Protein AF-A0AAV1I3I1-F1 (afdb_monomer)

Mean predicted aligned error: 20.03 Å

pLDDT: mean 75.8, std 18.08, range [29.17, 97.44]

InterPro domains:
  IPR013087 Zinc finger C2H2-type [PS00028] (30-52)
  IPR013087 Zinc finger C2H2-type [PS50157] (28-57)
  IPR013087 Zinc finger C2H2-type [SM00355] (28-52)
  IPR013087 Zinc finger C2H2-type [SM00355] (98-123)
  IPR036236 Zinc finger C2H2 superfamily [SSF57667] (25-60)

Sequence (602 aa):
MNLSSKHKLQCHVGRKFPCRPLGTVPRLRCDLCEKTFDTAAGLQQHERCQKHQRQVARAGELAATGVVLEEEQAREAARVAAEQAAEHAARLEPVLAAGCGVCGILRYKSEALMQLHERSGRHNRAVVRAAQAAEAAEEAAVAAENAVNSSGAVNADDQASSSTDLIGDVDDSDEDGEEPNEADDRDRDREDLDDGERVLAENRRGQSADPVPRCKIPDHIQAVFEANKYEQPEIGAYIRAGLTDEQVTWYDALQVARYTVSEKYPVDLDEMWQCVGFPRKDVAVRTMKQHLTPEMHYVIIPQNCGGYKRIVQKTGPAPDQYALTLEAAQHLAMGAPGTNGRQVRDMYIRVVQRVQDYEILTRLYASFESARQAHHDAIVANVTDKRCAYLSQIMLVNGEKRRKGGYTDNTPKGRYTNGLREQFGTGPSRFLYDRVAVVCNPREVEQYLLNKSAFARHVHPVTLPNGNLTTETFSVEGMTVKQTHREFDRIVKEYGKTAQLISEDERREIRQHEIKMKEIDRDVEVAREANRSKEIDRDVEVAREANRSKEIDRDVEVAREATRLKEIDRDIDVARETNRSKELDIELLKLQNGDEHRPSTL

Nearest PDB structures (foldseek):
  7rto-assembly1_B  TM=1.590E-01  e=1.686E+00  Bluetongue virus (serotype 1 / isolate South Africa)

Radius of gyration: 45.62 Å; Cα contacts (8 Å, |Δi|>4): 426; chains: 1; bounding box: 134×137×131 Å

Foldseek 3Di:
DDDDDDDDDDDDDDDDDDDDPDPQQDWDADPQPGDTHSDPVVVVVVCVDPVNVVSVVVVVVVVVVPDDDDPVVVVVVVVVVVVVVVVVVVVCVVQPPAADPLQPGRHDPDPVVVVVVCVDPVVVVSVVVVVVVVVVVVVVVVVVVVVVVVVPPDDDDDDDDDDDDDDDDDDDDDDDDDDDDDDDDDPDDDDDDDPPVVVVVVVVVPPPPDPPPPPDQDPVLVVVCVVQVQHQDDLLVLLCVQADPLLNVVVVVLVCLVPVDPDQFSDKLVVQVVQLPDPDSVVLVVVLVVPHDEPNFKDWDPPPPDDDPPPDPDPDDDDIIMTGGSVSSVVSLCVGDDDSSVSSVVSVVSSVVSVVSSVVSVVVSVVSLVVQVVVQVVVLVVCAQFKKWFKKWQCDDPNFTKIDTAIDNHSHVPDPLVVVCVQQVPPPSGIGTPDMDRFPCNPQLNCCCCPPFPQVVQWDWDQTPVNPDTGTIGGCVPPDPVRVVVRSVVSCVVPRPPPPPVPVVNVVVVVVVVVVVVVVVVVVVVVVVVVVVVVVVVVVVVVVVVVVVVVVVVVVVVVVVVVVVVVVVVVVVVVVVVVVVVVVVVVVVCVVPVPPDDDDDD

Structure (mmCIF, N/CA/C/O backbone):
data_AF-A0AAV1I3I1-F1
#
_entry.id   AF-A0AAV1I3I1-F1
#
loop_
_atom_site.group_PDB
_atom_site.id
_atom_site.type_symbol
_atom_site.label_atom_id
_atom_site.label_alt_id
_atom_site.label_comp_id
_atom_site.label_asym_id
_atom_site.label_entity_id
_atom_site.label_seq_id
_atom_site.pdbx_PDB_ins_code
_atom_site.Cartn_x
_atom_site.Cartn_y
_atom_site.Cartn_z
_atom_site.occupancy
_atom_site.B_iso_or_equiv
_atom_site.auth_seq_id
_atom_site.auth_comp_id
_atom_site.auth_asym_id
_atom_site.auth_atom_id
_atom_site.pdbx_PDB_model_num
ATOM 1 N N . MET A 1 1 ? 9.279 -66.305 39.852 1.00 32.59 1 MET A N 1
ATOM 2 C CA . MET A 1 1 ? 8.893 -65.413 40.970 1.00 32.59 1 MET A CA 1
ATOM 3 C C . MET A 1 1 ? 8.224 -64.195 40.339 1.00 32.59 1 MET A C 1
ATOM 5 O O . MET A 1 1 ? 8.843 -63.604 39.471 1.00 32.59 1 MET A O 1
ATOM 9 N N . ASN A 1 2 ? 6.901 -63.999 40.455 1.00 30.89 2 ASN A N 1
ATOM 10 C CA . ASN A 1 2 ? 6.189 -63.406 41.611 1.00 30.89 2 ASN A CA 1
ATOM 11 C C . ASN A 1 2 ? 6.840 -62.085 42.051 1.00 30.89 2 ASN A C 1
ATOM 13 O O . ASN A 1 2 ? 8.035 -62.089 42.298 1.00 30.89 2 ASN A O 1
ATOM 17 N N . LEU A 1 3 ? 6.163 -60.959 42.269 1.00 33.16 3 LEU A N 1
ATOM 18 C CA . LEU A 1 3 ? 4.748 -60.589 42.374 1.00 33.16 3 LEU A CA 1
ATOM 19 C C . LEU A 1 3 ? 4.758 -59.052 42.580 1.00 33.16 3 LEU A C 1
ATOM 21 O O . LEU A 1 3 ? 5.674 -58.565 43.233 1.00 33.16 3 LEU A O 1
ATOM 25 N N . SER A 1 4 ? 3.652 -58.368 42.243 1.00 30.12 4 SER A N 1
ATOM 26 C CA . SER A 1 4 ? 2.997 -57.376 43.139 1.00 30.12 4 SER A CA 1
ATOM 27 C C . SER A 1 4 ? 3.568 -55.938 43.197 1.00 30.12 4 SER A C 1
ATOM 29 O O . SER A 1 4 ? 4.769 -55.750 43.204 1.00 30.12 4 SER A O 1
ATOM 31 N N . SER A 1 5 ? 2.797 -54.850 43.334 1.00 36.00 5 SER A N 1
ATOM 32 C CA . SER A 1 5 ? 1.362 -54.566 43.185 1.00 36.00 5 SER A CA 1
ATOM 33 C C . SER A 1 5 ? 1.096 -53.046 43.350 1.00 36.00 5 SER A C 1
ATOM 35 O O . SER A 1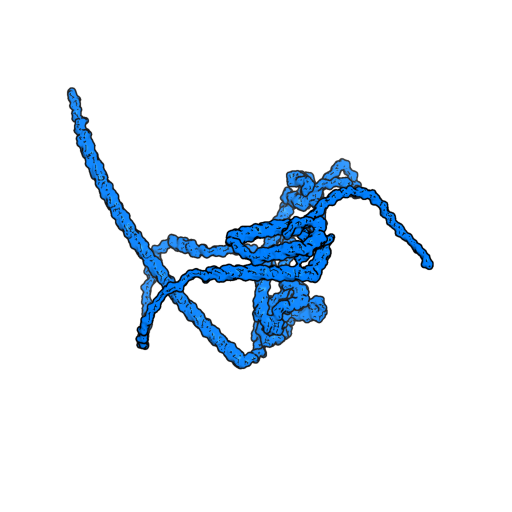 5 ? 1.952 -52.318 43.833 1.00 36.00 5 SER A O 1
ATOM 37 N N . LYS A 1 6 ? -0.139 -52.629 43.001 1.00 34.94 6 LYS A N 1
ATOM 38 C CA . LYS A 1 6 ? -0.970 -51.538 43.577 1.00 34.94 6 LYS A CA 1
ATOM 39 C C . LYS A 1 6 ? -0.507 -50.066 43.474 1.00 34.94 6 LYS A C 1
ATOM 41 O O . LYS A 1 6 ? 0.361 -49.628 44.208 1.00 34.94 6 LYS A O 1
ATOM 46 N N . HIS A 1 7 ? -1.328 -49.244 42.806 1.00 30.20 7 HIS A N 1
ATOM 47 C CA . HIS A 1 7 ? -2.338 -48.437 43.515 1.00 30.20 7 HIS A CA 1
ATOM 48 C C . HIS A 1 7 ? -3.502 -47.978 42.616 1.00 30.20 7 HIS A C 1
ATOM 50 O O . HIS A 1 7 ? -3.342 -47.674 41.440 1.00 30.20 7 HIS A O 1
ATOM 56 N N . LYS A 1 8 ? -4.697 -47.994 43.223 1.00 33.34 8 LYS A N 1
ATOM 57 C CA . LYS A 1 8 ? -6.010 -47.577 42.712 1.00 33.34 8 LYS A CA 1
ATOM 58 C C . LYS A 1 8 ? -6.136 -46.051 42.687 1.00 33.34 8 LYS A C 1
ATOM 60 O O . LYS A 1 8 ? -5.755 -45.416 43.662 1.00 33.34 8 LYS A O 1
ATOM 65 N N . LEU A 1 9 ? -6.870 -45.524 41.708 1.00 30.62 9 LEU A N 1
ATOM 66 C CA . LEU A 1 9 ? -7.705 -44.332 41.879 1.00 30.62 9 LEU 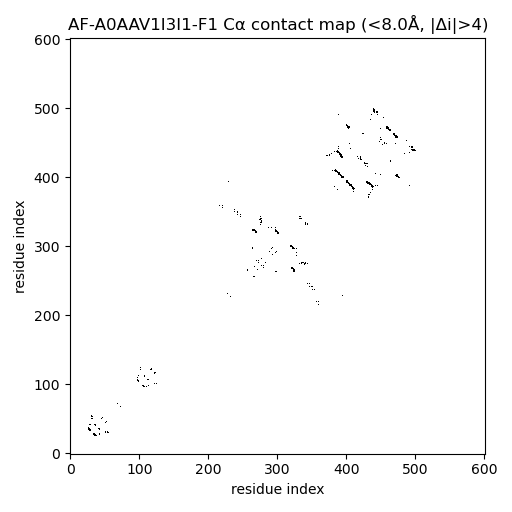A CA 1
ATOM 67 C C . LEU A 1 9 ? -9.119 -44.651 41.374 1.00 30.62 9 LEU A C 1
ATOM 69 O O . LEU A 1 9 ? -9.331 -44.955 40.203 1.00 30.62 9 LEU A O 1
ATOM 73 N N . GLN A 1 10 ? -10.067 -44.663 42.312 1.00 30.81 10 GLN A N 1
ATOM 74 C CA . GLN A 1 10 ? -11.505 -44.748 42.068 1.00 30.81 10 GLN A CA 1
ATOM 75 C C . GLN A 1 10 ? -12.008 -43.408 41.527 1.00 30.81 10 GLN A C 1
ATOM 77 O O . GLN A 1 10 ? -11.741 -42.370 42.124 1.00 30.81 10 GLN A O 1
ATOM 82 N N . CYS A 1 11 ? -12.813 -43.448 40.466 1.00 29.17 11 CYS A N 1
ATOM 83 C CA . CYS A 1 11 ? -13.671 -42.339 40.071 1.00 29.17 11 CYS A CA 1
ATOM 84 C C . CYS A 1 11 ? -15.120 -42.712 40.414 1.00 29.17 11 CYS A C 1
ATOM 86 O O . CYS A 1 11 ? -15.732 -43.557 39.763 1.00 29.17 11 CYS A O 1
ATOM 88 N N . HIS A 1 12 ? -15.647 -42.112 41.480 1.00 34.97 12 HIS A N 1
ATOM 89 C CA . HIS A 1 12 ? -17.080 -41.985 41.718 1.00 34.97 12 HIS A CA 1
ATOM 90 C C . HIS A 1 12 ? -17.479 -40.588 41.256 1.00 34.97 12 HIS A C 1
ATOM 92 O O . HIS A 1 12 ? -16.915 -39.637 41.771 1.00 34.97 12 HIS A O 1
ATOM 98 N N . VAL A 1 13 ? -18.442 -40.471 40.340 1.00 35.84 13 VAL A N 1
ATOM 99 C CA . VAL A 1 13 ? -19.663 -39.650 40.475 1.00 35.84 13 VAL A CA 1
ATOM 100 C C . VAL A 1 13 ? -20.552 -39.990 39.277 1.00 35.84 13 VAL A C 1
ATOM 102 O O . VAL A 1 13 ? -20.216 -39.722 38.127 1.00 35.84 13 VAL A O 1
ATOM 105 N N . GLY A 1 14 ? -21.710 -40.582 39.563 1.00 39.69 14 GLY A N 1
ATOM 106 C CA . GLY A 1 14 ? -22.796 -40.696 38.604 1.00 39.69 14 GLY A CA 1
ATOM 107 C C . GLY A 1 14 ? -23.535 -39.368 38.471 1.00 39.69 14 GLY A C 1
ATOM 108 O O . GLY A 1 14 ? -23.939 -38.783 39.473 1.00 39.69 14 GLY A O 1
ATOM 109 N N . ARG A 1 15 ? -23.770 -38.931 37.232 1.00 32.97 15 ARG A N 1
ATOM 110 C CA . ARG A 1 15 ? -24.892 -38.060 36.864 1.00 32.97 15 ARG A CA 1
ATOM 111 C C . ARG A 1 15 ? -25.409 -38.480 35.491 1.00 32.97 15 ARG A C 1
ATOM 113 O O . ARG A 1 15 ? -24.651 -38.581 34.533 1.00 32.97 15 ARG A O 1
ATOM 120 N N . LYS A 1 16 ? -26.711 -38.762 35.436 1.00 37.28 16 LYS A N 1
ATOM 121 C CA . LYS A 1 16 ? -27.470 -39.020 34.210 1.00 37.28 16 LYS A CA 1
ATOM 122 C C . LYS A 1 16 ? -27.552 -37.715 33.412 1.00 37.28 16 LYS A C 1
ATOM 124 O O . LYS A 1 16 ? -28.108 -36.742 33.913 1.00 37.28 16 LYS A O 1
ATOM 129 N N . PHE A 1 17 ? -27.022 -37.705 32.193 1.00 31.64 17 PHE A N 1
ATOM 130 C CA . PHE A 1 17 ? -27.343 -36.687 31.191 1.00 31.64 17 PHE A CA 1
ATOM 131 C C . PHE A 1 17 ? -28.612 -37.115 30.434 1.00 31.64 17 PHE A C 1
ATOM 133 O O . PHE A 1 17 ? -28.733 -38.297 30.102 1.00 31.64 17 PHE A O 1
ATOM 140 N N . PRO A 1 18 ? -29.559 -36.208 30.140 1.00 33.84 18 PRO A N 1
ATOM 141 C CA . PRO A 1 18 ? -30.652 -36.512 29.228 1.00 33.84 18 PRO A CA 1
ATOM 142 C C . PRO A 1 18 ? -30.114 -36.609 27.792 1.00 33.84 18 PRO A C 1
ATOM 144 O O . PRO A 1 18 ? -29.558 -35.649 27.257 1.00 33.84 18 PRO A O 1
ATOM 147 N N . CYS A 1 19 ? -30.277 -37.777 27.165 1.00 31.92 19 CYS A N 1
ATOM 148 C CA . CYS A 1 19 ? -30.052 -37.964 25.734 1.00 31.92 19 CYS A CA 1
ATOM 149 C C . CYS A 1 19 ? -31.010 -37.057 24.946 1.00 31.92 19 CYS A C 1
ATOM 151 O O . CYS A 1 19 ? -32.221 -37.273 24.953 1.00 31.92 19 CYS A O 1
ATOM 153 N N . ARG A 1 20 ? -30.467 -36.050 24.253 1.00 31.64 20 ARG A N 1
ATOM 154 C CA . ARG A 1 20 ? -31.177 -35.354 23.171 1.00 31.64 20 ARG A CA 1
ATOM 155 C C . ARG A 1 20 ? -31.407 -36.335 22.009 1.00 31.64 20 ARG A C 1
ATOM 157 O O . ARG A 1 20 ? -30.500 -37.116 21.716 1.00 31.64 20 ARG A O 1
ATOM 164 N N . PRO A 1 21 ? -32.562 -36.289 21.323 1.00 37.22 21 PRO A N 1
ATOM 165 C CA . PRO A 1 21 ? -32.764 -37.057 20.103 1.00 37.22 21 PRO A CA 1
ATOM 166 C C . PRO A 1 21 ? -31.775 -36.568 19.040 1.00 37.22 21 PRO A C 1
ATOM 168 O O . PRO A 1 21 ? -31.706 -35.376 18.737 1.00 37.22 21 PRO A O 1
ATOM 171 N N . LEU A 1 22 ? -30.965 -37.493 18.523 1.00 39.22 22 LEU A N 1
ATOM 172 C CA . LEU A 1 22 ? -30.091 -37.250 17.382 1.00 39.22 22 LEU A CA 1
ATOM 173 C C . LEU A 1 22 ? -30.969 -36.833 16.200 1.00 39.22 22 LEU A C 1
ATOM 175 O O . LEU A 1 22 ? -31.870 -37.572 15.804 1.00 39.22 22 LEU A O 1
ATOM 179 N N . GLY A 1 23 ? -30.720 -35.631 15.680 1.00 41.12 23 GLY A N 1
ATOM 180 C CA . GLY A 1 23 ? -31.351 -35.144 14.461 1.00 41.12 23 GLY A CA 1
ATOM 181 C C . GLY A 1 23 ? -31.154 -36.144 13.323 1.00 41.12 23 GLY A C 1
ATOM 182 O O . GLY A 1 23 ? -30.115 -36.798 13.225 1.00 41.12 23 GLY A O 1
ATOM 183 N N . THR A 1 24 ? -32.182 -36.279 12.491 1.00 48.19 24 THR A N 1
ATOM 184 C CA . THR A 1 24 ? -32.191 -37.127 11.299 1.00 48.19 24 THR A CA 1
ATOM 185 C C . THR A 1 24 ? -30.944 -36.868 10.461 1.00 48.19 24 THR A C 1
ATOM 187 O O . THR A 1 24 ? -30.718 -35.743 10.014 1.00 48.19 24 THR A O 1
ATOM 190 N N . VAL A 1 25 ? -30.125 -37.903 10.272 1.00 60.25 25 VAL A N 1
ATOM 191 C CA . VAL A 1 25 ? -28.935 -37.843 9.418 1.00 60.25 25 VAL A CA 1
ATOM 192 C C . VAL A 1 25 ? -29.391 -37.457 8.003 1.00 60.25 25 VAL A C 1
ATOM 194 O O . VAL A 1 25 ? -30.319 -38.089 7.492 1.00 60.25 25 VAL A O 1
ATOM 197 N N . PRO A 1 26 ? -28.811 -36.419 7.374 1.00 56.09 26 PRO A N 1
ATOM 198 C CA . PRO A 1 26 ? -29.196 -36.029 6.024 1.00 56.09 26 PRO A CA 1
ATOM 199 C C . PRO A 1 26 ? -28.934 -37.188 5.056 1.00 56.09 26 PRO A C 1
ATOM 201 O O . PRO A 1 26 ? -27.833 -37.741 5.016 1.00 56.09 26 PRO A O 1
ATOM 204 N N . ARG A 1 27 ? -29.966 -37.571 4.296 1.00 79.38 27 ARG A N 1
ATOM 205 C CA . ARG A 1 27 ? -29.868 -38.593 3.248 1.00 79.38 27 ARG A CA 1
ATOM 206 C C . ARG A 1 27 ? -29.059 -38.045 2.078 1.00 79.38 27 ARG A C 1
ATOM 208 O O . ARG A 1 27 ? -29.317 -36.941 1.610 1.00 79.38 27 ARG A O 1
ATOM 215 N N . LEU A 1 28 ? -28.105 -38.830 1.595 1.00 86.19 28 LEU A N 1
ATOM 216 C CA . LEU A 1 28 ? -27.280 -38.501 0.435 1.00 86.19 28 LEU A CA 1
ATOM 217 C C . LEU A 1 28 ? -28.050 -38.867 -0.838 1.00 86.19 28 LEU A C 1
ATOM 219 O O . LEU A 1 28 ? -28.624 -39.952 -0.895 1.00 86.19 28 LEU A O 1
ATOM 223 N N . ARG A 1 29 ? -28.086 -37.997 -1.850 1.00 93.12 29 ARG A N 1
ATOM 224 C CA . ARG A 1 29 ? -28.789 -38.241 -3.122 1.00 93.12 29 ARG A CA 1
ATOM 225 C C . ARG A 1 29 ? -27.775 -38.372 -4.257 1.00 93.12 29 ARG A C 1
ATOM 227 O O . ARG A 1 29 ? -26.763 -37.689 -4.253 1.00 93.12 29 ARG A O 1
ATOM 234 N N . CYS A 1 30 ? -28.035 -39.275 -5.194 1.00 92.06 30 CYS A N 1
ATOM 235 C CA . CYS A 1 30 ? -27.277 -39.391 -6.434 1.00 92.06 30 CYS A CA 1
ATOM 236 C C . CYS A 1 30 ? -27.866 -38.445 -7.489 1.00 92.06 30 CYS A C 1
ATOM 238 O O . CYS A 1 30 ? -29.026 -38.618 -7.857 1.00 92.06 30 CYS A O 1
ATOM 240 N N . ASP A 1 31 ? -27.083 -37.502 -8.011 1.00 89.31 31 ASP A N 1
ATOM 241 C CA . ASP A 1 31 ? -27.601 -36.443 -8.896 1.00 89.31 31 ASP A CA 1
ATOM 242 C C . ASP A 1 31 ? -28.040 -36.946 -10.281 1.00 89.31 31 ASP A C 1
ATOM 244 O O . ASP A 1 31 ? -28.923 -36.368 -10.902 1.00 89.31 31 ASP A O 1
ATOM 248 N N . LEU A 1 32 ? -27.492 -38.072 -10.750 1.00 88.56 32 LEU A N 1
ATOM 249 C CA . LEU A 1 32 ? -27.817 -38.619 -12.077 1.00 88.56 32 LEU A CA 1
ATOM 250 C C . LEU A 1 32 ? -29.081 -39.488 -12.111 1.00 88.56 32 LEU A C 1
ATOM 252 O O . LEU A 1 32 ? -29.677 -39.664 -13.170 1.00 88.56 32 LEU A O 1
ATOM 256 N N . CYS A 1 33 ? -29.472 -40.099 -10.988 1.00 91.50 33 CYS A N 1
ATOM 257 C CA . CYS A 1 33 ? -30.631 -41.005 -10.951 1.00 91.50 33 CYS A CA 1
ATOM 258 C C . CYS A 1 33 ? -31.582 -40.767 -9.775 1.00 91.50 33 CYS A C 1
ATOM 260 O O . CYS A 1 33 ? -32.508 -41.550 -9.559 1.00 91.50 33 CYS A O 1
ATOM 262 N N . GLU A 1 34 ? -31.315 -39.722 -8.995 1.00 91.12 34 GLU A N 1
ATOM 263 C CA . GLU A 1 34 ? -32.122 -39.208 -7.892 1.00 91.12 34 GLU A CA 1
ATOM 264 C C . GLU A 1 34 ? -32.338 -40.140 -6.690 1.00 91.12 34 GLU A C 1
ATOM 266 O O . GLU A 1 34 ? -33.069 -39.792 -5.758 1.00 91.12 34 GLU A O 1
ATOM 271 N N . LYS A 1 35 ? -31.686 -41.308 -6.659 1.00 92.38 35 LYS A N 1
ATOM 272 C CA . LYS A 1 35 ? -31.789 -42.259 -5.543 1.00 92.38 35 LYS A CA 1
ATOM 273 C C . LYS A 1 35 ? -31.151 -41.708 -4.273 1.00 92.38 35 LYS A C 1
ATOM 275 O O . LYS A 1 35 ? -30.091 -41.091 -4.329 1.00 92.38 35 LYS A O 1
ATOM 280 N N . THR A 1 36 ? -31.785 -41.978 -3.133 1.00 91.69 36 THR A N 1
ATOM 281 C CA . THR A 1 36 ? -31.308 -41.565 -1.808 1.00 91.69 36 THR A CA 1
ATOM 282 C C . THR A 1 36 ? -30.665 -42.725 -1.050 1.00 91.69 36 THR A C 1
ATOM 284 O O . THR A 1 36 ? -31.073 -43.879 -1.185 1.00 91.69 36 THR A O 1
ATOM 287 N N . PHE A 1 37 ? -29.645 -42.412 -0.256 1.00 94.25 37 PHE A N 1
ATOM 288 C CA . PHE A 1 37 ? -28.833 -43.350 0.508 1.00 94.25 37 PHE A CA 1
ATOM 289 C C . PHE A 1 37 ? -28.638 -42.820 1.926 1.00 94.25 37 PHE A C 1
ATOM 291 O O . PHE A 1 37 ? -28.313 -41.650 2.128 1.00 94.25 37 PHE A O 1
ATOM 298 N N . ASP A 1 38 ? -28.785 -43.696 2.916 1.00 89.50 38 ASP A N 1
ATOM 299 C CA . ASP A 1 38 ? -28.598 -43.326 4.323 1.00 89.50 38 ASP A CA 1
ATOM 300 C C . ASP A 1 38 ? -27.107 -43.273 4.727 1.00 89.50 38 ASP A C 1
ATOM 302 O O . ASP A 1 38 ? -26.768 -42.806 5.811 1.00 89.50 38 ASP A O 1
ATOM 306 N N . THR A 1 39 ? -26.190 -43.751 3.870 1.00 90.50 39 THR A N 1
ATOM 307 C CA . THR A 1 39 ? -24.741 -43.761 4.135 1.00 90.50 39 THR A CA 1
ATOM 308 C C . THR A 1 39 ? -23.913 -43.440 2.890 1.00 90.50 39 THR A C 1
ATOM 310 O O . THR A 1 39 ? -24.291 -43.784 1.768 1.00 90.50 39 THR A O 1
ATOM 313 N N . ALA A 1 40 ? -22.733 -42.842 3.092 1.00 87.44 40 ALA A N 1
ATOM 314 C CA . ALA A 1 40 ? -21.784 -42.539 2.013 1.00 87.44 40 ALA A CA 1
ATOM 315 C C . ALA A 1 40 ? -21.282 -43.803 1.294 1.00 87.44 40 ALA A C 1
ATOM 317 O O . ALA A 1 40 ? -21.099 -43.793 0.081 1.00 87.44 40 ALA A O 1
ATOM 318 N N . ALA A 1 41 ? -21.127 -44.915 2.021 1.00 88.69 41 ALA A N 1
ATOM 319 C CA . ALA A 1 41 ? -20.767 -46.201 1.428 1.00 88.69 41 ALA A CA 1
ATOM 320 C C . ALA A 1 41 ? -21.860 -46.721 0.476 1.00 88.69 41 ALA A C 1
ATOM 322 O O . ALA A 1 41 ? -21.540 -47.261 -0.581 1.00 88.69 41 ALA A O 1
ATOM 323 N N . GLY A 1 42 ? -23.139 -46.510 0.815 1.00 93.12 42 GLY A N 1
ATOM 324 C CA . GLY A 1 42 ? -24.270 -46.859 -0.046 1.00 93.12 42 GLY A CA 1
ATOM 325 C C . GLY A 1 42 ? -24.294 -46.058 -1.349 1.00 93.12 42 GLY A C 1
ATOM 326 O O . GLY A 1 42 ? -24.455 -46.648 -2.417 1.00 93.12 42 GLY A O 1
ATOM 327 N N . LEU A 1 43 ? -24.055 -44.742 -1.275 1.00 94.88 43 LEU A N 1
ATOM 328 C CA . LEU A 1 43 ? -23.932 -43.888 -2.463 1.00 94.88 43 LEU A CA 1
ATOM 329 C C . LEU A 1 43 ? -22.746 -44.325 -3.337 1.00 94.88 43 LEU A C 1
ATOM 331 O O . LEU A 1 43 ? -22.908 -44.552 -4.533 1.00 94.88 43 LEU A O 1
ATOM 335 N N . GLN A 1 44 ? -21.582 -44.564 -2.734 1.00 90.88 44 GLN A N 1
ATOM 336 C CA . GLN A 1 44 ? -20.386 -44.964 -3.475 1.00 90.88 44 GLN A CA 1
ATOM 337 C C . GLN A 1 44 ? -20.525 -46.351 -4.129 1.00 90.88 44 GLN A C 1
ATOM 339 O O . GLN A 1 44 ? -20.026 -46.588 -5.230 1.00 90.88 44 GLN A O 1
ATOM 344 N N . GLN A 1 45 ? -21.211 -47.293 -3.475 1.00 95.12 45 GLN A N 1
ATOM 345 C CA . GLN A 1 45 ? -21.521 -48.595 -4.069 1.00 95.12 45 GLN A CA 1
ATOM 346 C C . GLN A 1 45 ? -22.528 -48.463 -5.220 1.00 95.12 45 GLN A C 1
ATOM 348 O O . GLN A 1 45 ? -22.415 -49.172 -6.222 1.00 95.12 45 GLN A O 1
ATOM 353 N N . HIS A 1 46 ? -23.487 -47.545 -5.102 1.00 96.06 46 HIS A N 1
ATOM 354 C CA . HIS A 1 46 ? -24.437 -47.239 -6.162 1.00 96.06 46 HIS A CA 1
ATOM 355 C C . HIS A 1 46 ? -23.768 -46.617 -7.394 1.00 96.06 46 HIS A C 1
ATOM 357 O O . HIS A 1 46 ? -24.036 -47.075 -8.504 1.00 96.06 46 HIS A O 1
ATOM 363 N N . GLU A 1 47 ? -22.858 -45.660 -7.210 1.00 92.62 47 GLU A N 1
ATOM 364 C CA . GLU A 1 47 ? -22.096 -45.029 -8.299 1.00 92.62 47 GLU A CA 1
ATOM 365 C C . GLU A 1 47 ? -21.260 -46.048 -9.088 1.00 92.62 47 GLU A C 1
ATOM 367 O O . GLU A 1 47 ? -21.071 -45.929 -10.298 1.00 92.62 47 GLU A O 1
ATOM 372 N N . ARG A 1 48 ? -20.808 -47.118 -8.425 1.00 93.00 48 ARG A N 1
ATOM 373 C CA . ARG A 1 48 ? -20.077 -48.230 -9.057 1.00 93.00 48 ARG A CA 1
ATOM 374 C C . ARG A 1 48 ? -20.985 -49.279 -9.703 1.00 93.00 48 ARG A C 1
ATOM 376 O O . ARG A 1 48 ? -20.489 -50.192 -10.361 1.00 93.00 48 ARG A O 1
ATOM 383 N N . CYS A 1 49 ? -22.304 -49.198 -9.524 1.00 95.00 49 CYS A N 1
ATOM 384 C CA . CYS A 1 49 ? -23.232 -50.153 -10.118 1.00 95.00 49 CYS A CA 1
ATOM 385 C C . CYS A 1 49 ? -23.274 -49.992 -11.643 1.00 95.00 49 CYS A C 1
ATOM 387 O O . CYS A 1 49 ? -23.385 -48.886 -12.171 1.00 95.00 49 CYS A O 1
ATOM 389 N N . GLN A 1 50 ? -23.302 -51.115 -12.363 1.00 90.75 50 GLN A N 1
ATOM 390 C CA . GLN A 1 50 ? -23.331 -51.142 -13.827 1.00 90.75 50 GLN A CA 1
ATOM 391 C C . GLN A 1 50 ? -24.521 -50.365 -14.427 1.00 90.75 50 GLN A C 1
ATOM 393 O O . GLN A 1 50 ? -24.402 -49.789 -15.504 1.00 90.75 50 GLN A O 1
ATOM 398 N N . LYS A 1 51 ? -25.666 -50.306 -13.726 1.00 91.62 51 LYS A N 1
ATOM 399 C CA . LYS A 1 51 ? -26.827 -49.502 -14.152 1.00 91.62 51 LYS A CA 1
ATOM 400 C C . LYS A 1 51 ? -26.552 -47.998 -14.088 1.00 91.62 51 LYS A C 1
ATOM 402 O O . LYS A 1 51 ? -26.966 -47.286 -14.993 1.00 91.62 51 LYS A O 1
ATOM 407 N N . HIS A 1 52 ? -25.855 -47.540 -13.050 1.00 94.38 52 HIS A N 1
ATOM 408 C CA . HIS A 1 52 ? -25.499 -46.134 -12.883 1.00 94.38 52 HIS A CA 1
ATOM 409 C C . HIS A 1 52 ? -24.433 -45.720 -13.908 1.00 94.38 52 HIS A C 1
ATOM 411 O O . HIS A 1 52 ? -24.601 -44.730 -14.605 1.00 94.38 52 HIS A O 1
ATOM 417 N N . GLN A 1 53 ? -23.408 -46.551 -14.114 1.00 94.81 53 GLN A N 1
ATOM 418 C CA . GLN A 1 53 ? -22.369 -46.315 -15.127 1.00 94.81 53 GLN A CA 1
ATOM 419 C C . GLN A 1 53 ? -22.937 -46.198 -16.555 1.00 94.81 53 GLN A C 1
ATOM 421 O O . GLN A 1 53 ? -22.487 -45.368 -17.338 1.00 94.81 53 GLN A O 1
ATOM 426 N N . ARG A 1 54 ? -23.987 -46.963 -16.891 1.00 92.50 54 ARG A N 1
ATOM 427 C CA . ARG A 1 54 ? -24.707 -46.801 -18.171 1.00 92.50 54 ARG A CA 1
ATOM 428 C C . ARG A 1 54 ? -25.456 -45.470 -18.273 1.00 92.50 54 ARG A C 1
ATOM 430 O O . ARG A 1 54 ? -25.552 -44.922 -19.364 1.00 92.50 54 ARG A O 1
ATOM 437 N N . GLN A 1 55 ? -25.995 -44.957 -17.167 1.00 90.69 55 GLN A N 1
ATOM 438 C CA . GLN A 1 55 ? -26.648 -43.644 -17.143 1.00 90.69 55 GLN A CA 1
ATOM 439 C C . GLN A 1 55 ? -25.631 -42.508 -17.286 1.00 90.69 55 GLN A C 1
ATOM 441 O O . GLN A 1 55 ? -25.895 -41.577 -18.036 1.00 90.69 55 GLN A O 1
ATOM 446 N N . VAL A 1 56 ? -24.455 -42.629 -16.659 1.00 88.69 56 VAL A N 1
ATOM 447 C CA . VAL A 1 56 ? -23.325 -41.699 -16.845 1.00 88.69 56 VAL A CA 1
ATOM 448 C C . VAL A 1 56 ? -22.907 -41.649 -18.317 1.00 88.69 56 VAL A C 1
ATOM 450 O O . VAL A 1 56 ? -22.815 -40.568 -18.889 1.00 88.69 56 VAL A O 1
ATOM 453 N N . ALA A 1 57 ? -22.716 -42.812 -18.953 1.00 84.94 57 ALA A N 1
ATOM 454 C CA . ALA A 1 57 ? -22.342 -42.887 -20.366 1.00 84.94 57 ALA A CA 1
ATOM 455 C C . ALA A 1 57 ? -23.391 -42.226 -21.276 1.00 84.94 57 ALA A C 1
ATOM 457 O O . ALA A 1 57 ? -23.046 -41.412 -22.126 1.00 84.94 57 ALA A O 1
ATOM 458 N N . ARG A 1 58 ? -24.681 -42.493 -21.032 1.00 85.94 58 ARG A N 1
ATOM 459 C CA . ARG A 1 58 ? -25.781 -41.900 -21.804 1.00 85.94 58 ARG A CA 1
ATOM 460 C C . ARG A 1 58 ? -25.905 -40.385 -21.603 1.00 85.94 58 ARG A C 1
ATOM 462 O O . ARG A 1 58 ? -26.244 -39.675 -22.542 1.00 85.94 58 ARG A O 1
ATOM 469 N N . ALA A 1 59 ? -25.638 -39.888 -20.395 1.00 77.75 59 ALA A N 1
ATOM 470 C CA . ALA A 1 59 ? -25.603 -38.452 -20.119 1.00 77.75 59 ALA A CA 1
ATOM 471 C C . ALA A 1 59 ? -24.427 -37.767 -20.840 1.00 77.75 59 ALA A C 1
ATOM 473 O O . ALA A 1 59 ? -24.599 -36.679 -21.381 1.00 77.75 59 ALA A O 1
ATOM 474 N N . GLY A 1 60 ? -23.267 -38.431 -20.914 1.00 78.81 60 GLY A N 1
ATOM 475 C CA . GLY A 1 60 ? -22.117 -37.962 -21.693 1.00 78.81 60 GLY A CA 1
ATOM 476 C C . GLY A 1 60 ? -22.382 -37.927 -23.202 1.00 78.81 60 GLY A C 1
ATOM 477 O O . GLY A 1 60 ? -22.021 -36.958 -23.861 1.00 78.81 60 GLY A O 1
ATOM 478 N N . GLU A 1 61 ? -23.070 -38.936 -23.743 1.00 77.88 61 GLU A N 1
ATOM 479 C CA . GLU A 1 61 ? -23.482 -38.964 -25.155 1.00 77.88 61 GLU A CA 1
ATOM 480 C C . GLU A 1 61 ? -24.460 -37.827 -25.490 1.00 77.88 61 GLU A C 1
ATOM 482 O O . GLU A 1 61 ? -24.297 -37.166 -26.512 1.00 77.88 61 GLU A O 1
ATOM 487 N N . LEU A 1 62 ? -25.427 -37.542 -24.609 1.00 72.38 62 LEU A N 1
ATOM 488 C CA . LEU A 1 62 ? -26.378 -36.439 -24.795 1.00 72.38 62 LEU A CA 1
ATOM 489 C C . LEU A 1 62 ? -25.707 -35.060 -24.727 1.00 72.38 62 LEU A C 1
ATOM 491 O O . LEU A 1 62 ? -26.067 -34.173 -25.499 1.00 72.38 62 LEU A O 1
ATOM 495 N N . ALA A 1 63 ? -24.709 -34.891 -23.853 1.00 68.56 63 ALA A N 1
ATOM 496 C CA . ALA A 1 63 ? -23.910 -33.669 -23.786 1.00 68.56 63 ALA A CA 1
ATOM 497 C C . ALA A 1 63 ? -23.044 -33.466 -25.045 1.00 68.56 63 ALA A C 1
ATOM 499 O O . ALA A 1 63 ? -22.838 -32.333 -25.472 1.00 68.56 63 ALA A O 1
ATOM 500 N N . ALA A 1 64 ? -22.578 -34.552 -25.670 1.00 64.19 64 ALA A N 1
ATOM 501 C CA . ALA A 1 64 ? -21.778 -34.503 -26.894 1.00 64.19 64 ALA A CA 1
ATOM 502 C C . ALA A 1 64 ? -22.607 -34.213 -28.159 1.00 64.19 64 ALA A C 1
ATOM 504 O O . ALA A 1 64 ? -22.064 -33.715 -29.142 1.00 64.19 64 ALA A O 1
ATOM 505 N N . THR A 1 65 ? -23.913 -34.495 -28.154 1.00 55.56 65 THR A N 1
ATOM 506 C CA . THR A 1 65 ? -24.778 -34.301 -29.332 1.00 55.56 65 THR A CA 1
ATOM 507 C C . THR A 1 65 ? -25.272 -32.873 -29.564 1.00 55.56 65 THR A C 1
ATOM 509 O O . THR A 1 65 ? -26.090 -32.700 -30.459 1.00 55.56 65 THR A O 1
ATOM 512 N N . GLY A 1 66 ? -24.778 -31.877 -28.811 1.00 46.78 66 GLY A N 1
ATOM 513 C CA . GLY A 1 66 ? -24.854 -30.441 -29.131 1.00 46.78 66 GLY A CA 1
ATOM 514 C C . GLY A 1 66 ? -26.036 -30.034 -30.012 1.00 46.78 66 GLY A C 1
ATOM 515 O O . GLY A 1 66 ? -25.846 -29.658 -31.167 1.00 46.78 66 GLY A O 1
ATOM 516 N N . VAL A 1 67 ? -27.260 -30.173 -29.494 1.00 43.28 67 VAL A N 1
ATOM 517 C CA . VAL A 1 67 ? -28.446 -29.676 -30.193 1.00 43.28 67 VAL A CA 1
ATOM 518 C C . VAL A 1 67 ? -28.299 -28.163 -30.251 1.00 43.28 67 VAL A C 1
ATOM 520 O O . VAL A 1 67 ? -28.217 -27.514 -29.210 1.00 43.28 67 VAL A O 1
ATOM 523 N N . VAL A 1 68 ? -28.213 -27.631 -31.470 1.00 46.59 68 VAL A N 1
ATOM 524 C CA . VAL A 1 68 ? -28.208 -26.196 -31.757 1.00 46.59 68 VAL A CA 1
ATOM 525 C C . VAL A 1 68 ? -29.518 -25.629 -31.219 1.00 46.59 68 VAL A C 1
ATOM 527 O O . VAL A 1 68 ? -30.572 -25.772 -31.833 1.00 46.59 68 VAL A O 1
ATOM 530 N N . LEU A 1 69 ? -29.458 -25.069 -30.017 1.00 53.25 69 LEU A N 1
ATOM 531 C CA . LEU A 1 69 ? -30.518 -24.247 -29.463 1.00 53.25 69 LEU A CA 1
ATOM 532 C C . LEU A 1 69 ? -30.289 -22.834 -29.986 1.00 53.25 69 LEU A C 1
ATOM 534 O O . LEU A 1 69 ? -29.155 -22.351 -29.990 1.00 53.25 69 LEU A O 1
ATOM 538 N N . GLU A 1 70 ? -31.359 -22.204 -30.462 1.00 66.75 70 GLU A N 1
ATOM 539 C CA . GLU A 1 70 ? -31.323 -20.823 -30.932 1.00 66.75 70 GLU A CA 1
ATOM 540 C C . GLU A 1 70 ? -30.707 -19.913 -29.857 1.00 66.75 70 GLU A C 1
ATOM 542 O O . GLU A 1 70 ? -30.874 -20.138 -28.655 1.00 66.75 70 GLU A O 1
ATOM 547 N N . GLU A 1 71 ? -29.955 -18.905 -30.298 1.00 62.03 71 GLU A N 1
ATOM 548 C CA . GLU A 1 71 ? -29.054 -18.068 -29.491 1.00 62.03 71 GLU A CA 1
ATOM 549 C C . GLU A 1 71 ? -29.696 -17.517 -28.201 1.00 62.03 71 GLU A C 1
ATOM 551 O O . GLU A 1 71 ? -29.044 -17.396 -27.162 1.00 62.03 71 GLU A O 1
ATOM 556 N N . GLU A 1 72 ? -31.001 -17.251 -28.235 1.00 62.41 72 GLU A N 1
ATOM 557 C CA . GLU A 1 72 ? -31.777 -16.758 -27.098 1.00 62.41 72 GLU A CA 1
ATOM 558 C C . GLU A 1 72 ? -31.980 -17.824 -26.003 1.00 62.41 72 GLU A C 1
ATOM 560 O O . GLU A 1 72 ? -31.872 -17.530 -24.811 1.00 62.41 72 GLU A O 1
ATOM 565 N N . GLN A 1 73 ? -32.162 -19.091 -26.384 1.00 68.06 73 GLN A N 1
ATOM 566 C CA . GLN A 1 73 ? -32.268 -20.214 -25.449 1.00 68.06 73 GLN A CA 1
ATOM 567 C C . GLN A 1 73 ? -30.908 -20.580 -24.842 1.00 68.06 73 GLN A C 1
ATOM 569 O O . GLN A 1 73 ? -30.849 -20.970 -23.676 1.00 68.06 73 GLN A O 1
ATOM 574 N N . ALA A 1 74 ? -29.811 -20.406 -25.587 1.00 67.88 74 ALA A N 1
ATOM 575 C CA . ALA A 1 74 ? -28.455 -20.585 -25.065 1.00 67.88 74 ALA A CA 1
ATOM 576 C C . ALA A 1 74 ? -28.098 -19.510 -24.021 1.00 67.88 74 ALA A C 1
ATOM 578 O O . ALA A 1 74 ? -27.526 -19.829 -22.975 1.00 67.88 74 ALA A O 1
ATOM 579 N N . ARG A 1 75 ? -28.494 -18.250 -24.258 1.00 68.12 75 ARG A N 1
ATOM 580 C CA . ARG A 1 75 ? -28.320 -17.153 -23.290 1.00 68.12 75 ARG A CA 1
ATOM 581 C C . ARG A 1 75 ? -29.156 -17.363 -22.029 1.00 68.12 75 ARG A C 1
ATOM 583 O O . ARG A 1 75 ? -28.634 -17.188 -20.928 1.00 68.12 75 ARG A O 1
ATOM 590 N N . GLU A 1 76 ? -30.410 -17.791 -22.164 1.00 77.62 76 GLU A N 1
ATOM 591 C CA . GLU A 1 76 ? -31.260 -18.070 -21.001 1.00 77.62 76 GLU A CA 1
ATOM 592 C C . GLU A 1 76 ? -30.774 -19.300 -20.218 1.00 77.62 76 GLU A C 1
ATOM 594 O O . GLU A 1 76 ? -30.718 -19.266 -18.989 1.00 77.62 76 GLU A O 1
ATOM 599 N N . ALA A 1 77 ? -30.312 -20.353 -20.899 1.00 73.25 77 ALA A N 1
ATOM 600 C CA . ALA A 1 77 ? -29.695 -21.506 -20.244 1.00 73.25 77 ALA A CA 1
ATOM 601 C C . ALA A 1 77 ? -28.407 -21.126 -19.489 1.00 73.25 77 ALA A C 1
ATOM 603 O O . ALA A 1 77 ? -28.202 -21.585 -18.364 1.00 73.25 77 ALA A O 1
ATOM 604 N N . ALA A 1 78 ? -27.567 -20.252 -20.057 1.00 70.50 78 ALA A N 1
ATOM 605 C CA . ALA A 1 78 ? -26.372 -19.738 -19.387 1.00 70.50 78 ALA A CA 1
ATOM 606 C C . ALA A 1 78 ? -26.720 -18.875 -18.159 1.00 70.50 78 ALA A C 1
ATOM 608 O O . ALA A 1 78 ? -26.075 -19.004 -17.117 1.00 70.50 78 ALA A O 1
ATOM 609 N N . ARG A 1 79 ? -27.775 -18.049 -18.244 1.00 86.50 79 ARG A N 1
ATOM 610 C CA . ARG A 1 79 ? -28.280 -17.242 -17.121 1.00 86.50 79 ARG A CA 1
ATOM 611 C C . ARG A 1 79 ? -28.776 -18.123 -15.976 1.00 86.50 79 ARG A C 1
ATOM 613 O O . ARG A 1 79 ? -28.369 -17.922 -14.834 1.00 86.50 79 ARG A O 1
ATOM 620 N N . VAL A 1 80 ? -29.586 -19.137 -16.285 1.00 84.19 80 VAL A N 1
ATOM 621 C CA . VAL A 1 80 ? -30.106 -20.093 -15.295 1.00 84.19 80 VAL A CA 1
ATOM 622 C C . VAL A 1 80 ? -28.976 -20.922 -14.676 1.00 84.19 80 VAL A C 1
ATOM 624 O O . VAL A 1 80 ? -28.971 -21.136 -13.465 1.00 84.19 80 VAL A O 1
ATOM 627 N N . ALA A 1 81 ? -27.981 -21.343 -15.462 1.00 74.94 81 ALA A N 1
ATOM 628 C CA . ALA A 1 81 ? -26.813 -22.057 -14.945 1.00 74.94 81 ALA A CA 1
ATOM 629 C C . ALA A 1 81 ? -25.964 -21.182 -14.003 1.00 74.94 81 ALA A C 1
ATOM 631 O O . ALA A 1 81 ? -25.511 -21.664 -12.963 1.00 74.94 81 ALA A O 1
ATOM 632 N N . ALA A 1 82 ? -25.787 -19.895 -14.321 1.00 70.25 82 ALA A N 1
ATOM 633 C CA . ALA A 1 82 ? -25.087 -18.945 -13.458 1.00 70.25 82 ALA A CA 1
ATOM 634 C C . ALA A 1 82 ? -25.848 -18.686 -12.145 1.00 70.25 82 ALA A C 1
ATOM 636 O O . ALA A 1 82 ? -25.239 -18.654 -11.076 1.00 70.25 82 ALA A O 1
ATOM 637 N N . GLU A 1 83 ? -27.177 -18.568 -12.203 1.00 80.69 83 GLU A N 1
ATOM 638 C CA . GLU A 1 83 ? -28.034 -18.394 -11.025 1.00 80.69 83 GLU A CA 1
ATOM 639 C C . GLU A 1 83 ? -28.010 -19.636 -10.117 1.00 80.69 83 GLU A C 1
ATOM 641 O O . GLU A 1 83 ? -27.821 -19.520 -8.905 1.00 80.69 83 GLU A O 1
ATOM 646 N N . GLN A 1 84 ? -28.074 -20.839 -10.698 1.00 76.88 84 GLN A N 1
ATOM 647 C CA . GLN A 1 84 ? -27.942 -22.100 -9.958 1.00 76.88 84 GLN A CA 1
ATOM 648 C C . GLN A 1 84 ? -26.543 -22.283 -9.351 1.00 76.88 84 GLN A C 1
ATOM 650 O O . GLN A 1 84 ? -26.421 -22.769 -8.225 1.00 76.88 84 GLN A O 1
ATOM 655 N N . ALA A 1 85 ? -25.483 -21.873 -10.055 1.00 65.69 85 ALA A N 1
ATOM 656 C CA . ALA A 1 85 ? -24.121 -21.900 -9.530 1.00 65.69 85 ALA A CA 1
ATOM 657 C C . ALA A 1 85 ? -23.941 -20.920 -8.358 1.00 65.69 85 ALA A C 1
ATOM 659 O O . ALA A 1 85 ? -23.318 -21.279 -7.356 1.00 65.69 85 ALA A O 1
ATOM 660 N N . ALA A 1 86 ? -24.532 -19.723 -8.440 1.00 66.88 86 ALA A N 1
ATOM 661 C CA . ALA A 1 86 ? -24.531 -18.739 -7.358 1.00 66.88 86 ALA A CA 1
ATOM 662 C C . ALA A 1 86 ? -25.324 -19.230 -6.134 1.00 66.88 86 ALA A C 1
ATOM 664 O O . ALA A 1 86 ? -24.846 -19.119 -5.004 1.00 66.88 86 ALA A O 1
ATOM 665 N N . GLU A 1 87 ? -26.491 -19.847 -6.341 1.00 71.75 87 GLU A N 1
ATOM 666 C CA . GLU A 1 87 ? -27.287 -20.436 -5.259 1.00 71.75 87 GLU A CA 1
ATOM 667 C C . GLU A 1 87 ? -26.563 -21.627 -4.603 1.00 71.75 87 GLU A C 1
ATOM 669 O O . GLU A 1 87 ? -26.556 -21.768 -3.377 1.00 71.75 87 GLU A O 1
ATOM 674 N N . HIS A 1 88 ? -25.891 -22.466 -5.396 1.00 65.44 88 HIS A N 1
ATOM 675 C CA . HIS A 1 88 ? -25.075 -23.569 -4.892 1.00 65.44 88 HIS A CA 1
ATOM 676 C C . HIS A 1 88 ? -23.851 -23.069 -4.105 1.00 65.44 88 HIS A C 1
ATOM 678 O O . HIS A 1 88 ? -23.558 -23.598 -3.031 1.00 65.44 88 HIS A O 1
ATOM 684 N N . ALA A 1 89 ? -23.176 -22.015 -4.576 1.00 59.47 89 ALA A N 1
ATOM 685 C CA . ALA A 1 89 ? -22.071 -21.375 -3.863 1.00 59.47 89 ALA A CA 1
ATOM 686 C C . ALA A 1 89 ? -22.528 -20.766 -2.523 1.00 59.47 89 ALA A C 1
ATOM 688 O O . ALA A 1 89 ? -21.905 -21.020 -1.491 1.00 59.47 89 ALA A O 1
ATOM 689 N N . ALA A 1 90 ? -23.668 -20.066 -2.508 1.00 66.56 90 ALA A N 1
ATOM 690 C CA . ALA A 1 90 ? -24.257 -19.502 -1.291 1.00 66.56 90 ALA A CA 1
ATOM 691 C C . ALA A 1 90 ? -24.673 -20.582 -0.272 1.00 66.56 90 ALA A C 1
ATOM 693 O O . ALA A 1 90 ? -24.569 -20.382 0.938 1.00 66.56 90 ALA A O 1
ATOM 694 N N . ARG A 1 91 ? -25.098 -21.765 -0.739 1.00 63.91 91 ARG A N 1
ATOM 695 C CA . ARG A 1 91 ? -25.411 -22.916 0.129 1.00 63.91 91 ARG A CA 1
ATOM 696 C C . ARG A 1 91 ? -24.166 -23.626 0.676 1.00 63.91 91 ARG A C 1
ATOM 698 O O . ARG A 1 91 ? -24.261 -24.274 1.721 1.00 63.91 91 ARG A O 1
ATOM 705 N N . LEU A 1 92 ? -23.016 -23.519 0.006 1.00 52.91 92 LEU A N 1
ATOM 706 C CA . LEU A 1 92 ? -21.756 -24.145 0.425 1.00 52.91 92 LEU A CA 1
ATOM 707 C C . LEU A 1 92 ? -20.929 -23.297 1.405 1.00 52.91 92 LEU A C 1
ATOM 709 O O . LEU A 1 92 ? -20.157 -23.880 2.169 1.00 52.91 92 LEU A O 1
ATOM 713 N N . GLU A 1 93 ? -21.111 -21.973 1.456 1.00 48.72 93 GLU A N 1
ATOM 714 C CA . GLU A 1 93 ? -20.411 -21.089 2.409 1.00 48.72 93 GLU A CA 1
ATOM 715 C C . GLU A 1 93 ? -20.457 -21.566 3.879 1.00 48.72 93 GLU A C 1
ATOM 717 O O . GLU A 1 93 ? -19.395 -21.681 4.498 1.00 48.72 93 GLU A O 1
ATOM 722 N N . PRO A 1 94 ? -21.613 -21.950 4.460 1.00 49.81 94 PRO A N 1
ATOM 723 C CA . PRO A 1 94 ? -21.651 -22.437 5.842 1.00 49.81 94 PRO A CA 1
ATOM 724 C C . PRO A 1 94 ? -21.071 -23.856 6.023 1.00 49.81 94 PRO A C 1
ATOM 726 O O . PRO A 1 94 ? -20.840 -24.286 7.154 1.00 49.81 94 PRO A O 1
ATOM 729 N N . VAL A 1 95 ? -20.824 -24.603 4.937 1.00 49.00 95 VAL A N 1
ATOM 730 C CA . VAL A 1 95 ? -20.261 -25.970 4.960 1.00 49.00 95 VAL A CA 1
ATOM 731 C C . VAL A 1 95 ? -18.734 -25.962 4.792 1.00 49.00 95 VAL A C 1
ATOM 733 O O . VAL A 1 95 ? -18.056 -26.842 5.327 1.00 49.00 95 VAL A O 1
ATOM 736 N N . LEU A 1 96 ? -18.176 -24.952 4.116 1.00 50.12 96 LEU A N 1
ATOM 737 C CA . LEU A 1 96 ? -16.738 -24.818 3.852 1.00 50.12 96 LEU A CA 1
ATOM 738 C C . LEU A 1 96 ? -15.913 -24.353 5.063 1.00 50.12 96 LEU A C 1
ATOM 740 O O . LEU A 1 96 ? -14.699 -24.534 5.061 1.00 50.12 96 LEU A O 1
ATOM 744 N N . ALA A 1 97 ? -16.546 -23.879 6.140 1.00 54.28 97 ALA A N 1
ATOM 745 C CA . ALA A 1 97 ? -15.863 -23.425 7.359 1.00 54.28 97 ALA A CA 1
ATOM 746 C C . ALA A 1 97 ? -15.059 -24.518 8.112 1.00 54.28 97 ALA A C 1
ATOM 748 O O . ALA A 1 97 ? -14.399 -24.218 9.104 1.00 54.28 97 ALA A O 1
ATOM 749 N N . ALA A 1 98 ? -15.100 -25.787 7.678 1.00 57.78 98 ALA A N 1
ATOM 750 C CA . ALA A 1 98 ? -14.356 -26.887 8.306 1.00 57.78 98 ALA A CA 1
ATOM 751 C C . ALA A 1 98 ? -13.714 -27.890 7.320 1.00 57.78 98 ALA A C 1
ATOM 753 O O . ALA A 1 98 ? -13.280 -28.965 7.752 1.00 57.78 98 ALA A O 1
ATOM 754 N N . GLY A 1 99 ? -13.669 -27.588 6.016 1.00 77.56 99 GLY A N 1
ATOM 755 C CA . GLY A 1 99 ? -13.244 -28.520 4.964 1.00 77.56 99 GLY A CA 1
ATOM 756 C C . GLY A 1 99 ? -12.289 -27.907 3.936 1.00 77.56 99 GLY A C 1
ATOM 757 O O . GLY A 1 99 ? -12.145 -26.698 3.837 1.00 77.56 99 GLY A O 1
ATOM 758 N N . CYS A 1 100 ? -11.629 -28.755 3.145 1.00 86.00 100 CYS A N 1
ATOM 759 C CA . CYS A 1 100 ? -10.726 -28.333 2.078 1.00 86.00 100 CYS A CA 1
ATOM 760 C C . CYS A 1 100 ? -11.458 -28.376 0.730 1.00 86.00 100 CYS A C 1
ATOM 762 O O . CYS A 1 100 ? -11.673 -29.462 0.181 1.00 86.00 100 CYS A O 1
ATOM 764 N N . GLY A 1 101 ? -11.795 -27.202 0.184 1.00 81.69 101 GLY A N 1
ATOM 765 C CA . GLY A 1 101 ? -12.500 -27.067 -1.099 1.00 81.69 101 GLY A CA 1
ATOM 766 C C . GLY A 1 101 ? -11.738 -27.655 -2.292 1.00 81.69 101 GLY A C 1
ATOM 767 O O . GLY A 1 101 ? -12.342 -28.259 -3.169 1.00 81.69 101 GLY A O 1
ATOM 768 N N . VAL A 1 102 ? -10.403 -27.590 -2.279 1.00 85.75 102 VAL A N 1
ATOM 769 C CA . VAL A 1 102 ? -9.552 -28.105 -3.370 1.00 85.75 102 VAL A CA 1
ATOM 770 C C . VAL A 1 102 ? -9.531 -29.638 -3.422 1.00 85.75 102 VAL A C 1
ATOM 772 O O . VAL A 1 102 ? -9.421 -30.238 -4.488 1.00 85.75 102 VAL A O 1
ATOM 775 N N . CYS A 1 103 ? -9.619 -30.295 -2.264 1.00 84.94 103 CYS A N 1
ATOM 776 C CA . CYS A 1 103 ? -9.548 -31.756 -2.165 1.00 84.94 103 CYS A CA 1
ATOM 777 C C . CYS A 1 103 ? -10.914 -32.430 -1.983 1.00 84.94 103 CYS A C 1
ATOM 779 O O . CYS A 1 103 ? -10.961 -33.658 -1.895 1.00 84.94 103 CYS A O 1
ATOM 781 N N . GLY A 1 104 ? -12.002 -31.659 -1.868 1.00 84.75 104 GLY A N 1
ATOM 782 C CA . GLY A 1 104 ? -13.346 -32.175 -1.587 1.00 84.75 104 GLY A CA 1
ATOM 783 C C . GLY A 1 104 ? -13.486 -32.841 -0.211 1.00 84.75 104 GLY A C 1
ATOM 784 O O . GLY A 1 104 ? -14.384 -33.656 -0.002 1.00 84.75 104 GLY A O 1
ATOM 785 N N . ILE A 1 105 ? -12.588 -32.550 0.739 1.00 86.56 105 ILE A N 1
ATOM 786 C CA . ILE A 1 105 ? -12.644 -33.131 2.088 1.00 86.56 105 ILE A CA 1
ATOM 787 C C . ILE A 1 105 ? -13.522 -32.237 2.952 1.00 86.56 105 ILE A C 1
ATOM 789 O O . ILE A 1 105 ? -13.116 -31.151 3.350 1.00 86.56 105 ILE A O 1
ATOM 793 N N . LEU A 1 106 ? -14.728 -32.714 3.247 1.00 68.50 106 LEU A N 1
ATOM 794 C CA . LEU A 1 106 ? -15.793 -31.882 3.806 1.00 68.50 106 LEU A CA 1
ATOM 795 C C . LEU A 1 106 ? -15.614 -31.521 5.289 1.00 68.50 106 LEU A C 1
ATOM 797 O O . LEU A 1 106 ? -16.208 -30.540 5.723 1.00 68.50 106 LEU A O 1
ATOM 801 N N . ARG A 1 107 ? -14.834 -32.282 6.081 1.00 80.25 107 ARG A N 1
ATOM 802 C CA . ARG A 1 107 ? -14.585 -31.976 7.507 1.00 80.25 107 ARG A CA 1
ATOM 803 C C . ARG A 1 107 ? -13.239 -32.479 8.032 1.00 80.25 107 ARG A C 1
ATOM 805 O O . ARG A 1 107 ? -12.944 -33.671 7.934 1.00 80.25 107 ARG A O 1
ATOM 812 N N . TYR A 1 108 ? -12.502 -31.608 8.719 1.00 82.06 108 TYR A N 1
ATOM 813 C CA . TYR A 1 108 ? -11.398 -31.977 9.613 1.00 82.06 108 TYR A CA 1
ATOM 814 C C . TYR A 1 108 ? -11.866 -31.993 11.072 1.00 82.06 108 TYR A C 1
ATOM 816 O O . TYR A 1 108 ? -12.716 -31.207 11.478 1.00 82.06 108 TYR A O 1
ATOM 824 N N . LYS A 1 109 ? -11.318 -32.907 11.886 1.00 73.88 109 LYS A N 1
ATOM 825 C CA . LYS A 1 109 ? -11.644 -32.992 13.327 1.00 73.88 109 LYS A CA 1
ATOM 826 C C . LYS A 1 109 ? -11.050 -31.838 14.147 1.00 73.88 109 LYS A C 1
ATOM 828 O O . LYS A 1 109 ? -11.471 -31.630 15.279 1.00 73.88 109 LYS A O 1
ATOM 833 N N . SER A 1 110 ? -10.058 -31.141 13.601 1.00 82.12 110 SER A N 1
ATOM 834 C CA . SER A 1 110 ? -9.413 -29.973 14.194 1.00 82.12 110 SER A CA 1
ATOM 835 C C . SER A 1 110 ? -8.705 -29.160 13.111 1.00 82.12 110 SER A C 1
ATOM 837 O O . SER A 1 110 ? -8.318 -29.701 12.072 1.00 82.12 110 SER A O 1
ATOM 839 N N . GLU A 1 111 ? -8.486 -27.877 13.381 1.00 74.19 111 GLU A N 1
ATOM 840 C CA . GLU A 1 111 ? -7.764 -26.960 12.494 1.00 74.19 111 GLU A CA 1
ATOM 841 C C . GLU A 1 111 ? -6.325 -27.428 12.214 1.00 74.19 111 GLU A C 1
ATOM 843 O O . GLU A 1 111 ? -5.857 -27.385 11.080 1.00 74.19 111 GLU A O 1
ATOM 848 N N . ALA A 1 112 ? -5.649 -28.009 13.210 1.00 77.19 112 ALA A N 1
ATOM 849 C CA . ALA A 1 112 ? -4.306 -28.567 13.039 1.00 77.19 112 ALA A CA 1
ATOM 850 C C . ALA A 1 112 ? -4.246 -29.680 11.971 1.00 77.19 112 ALA A C 1
ATOM 852 O O . ALA A 1 112 ? -3.248 -29.811 11.265 1.00 77.19 112 ALA A O 1
ATOM 853 N N . LEU A 1 113 ? -5.311 -30.478 11.817 1.00 77.50 113 LEU A N 1
ATOM 854 C CA . LEU A 1 113 ? -5.383 -31.508 10.773 1.00 77.50 113 LEU A CA 1
ATOM 855 C C . LEU A 1 113 ? -5.665 -30.920 9.388 1.00 77.50 113 LEU A C 1
ATOM 857 O O . LEU A 1 113 ? -5.210 -31.489 8.395 1.00 77.50 113 LEU A O 1
ATOM 861 N N . MET A 1 114 ? -6.378 -29.795 9.324 1.00 88.31 114 MET A N 1
ATOM 862 C CA . MET A 1 114 ? -6.581 -29.038 8.090 1.00 88.31 114 MET A CA 1
ATOM 863 C C . MET A 1 114 ? -5.252 -28.440 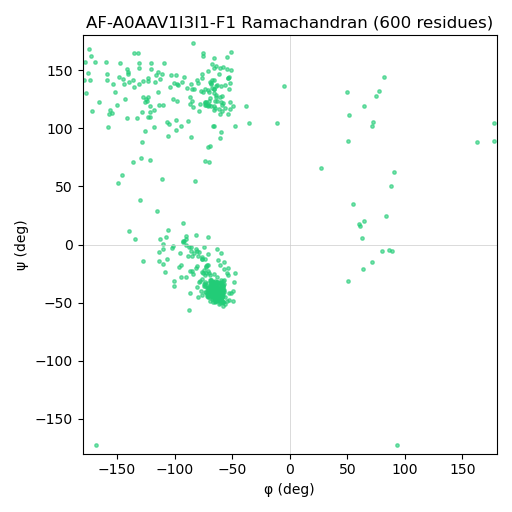7.615 1.00 88.31 114 MET A C 1
ATOM 865 O O . MET A 1 114 ? -4.827 -28.717 6.497 1.00 88.31 114 MET A O 1
ATOM 869 N N . GLN A 1 115 ? -4.520 -27.765 8.504 1.00 82.00 115 GLN A N 1
ATOM 870 C CA . GLN A 1 115 ? -3.204 -27.194 8.194 1.00 82.00 115 GLN A CA 1
ATOM 871 C C . GLN A 1 115 ? -2.172 -28.274 7.813 1.00 82.00 115 GLN A C 1
ATOM 873 O O . GLN A 1 115 ? -1.357 -28.086 6.908 1.00 82.00 115 GLN A O 1
ATOM 878 N N . LEU A 1 116 ? -2.206 -29.446 8.462 1.00 87.38 116 LEU A N 1
ATOM 879 C CA . LEU A 1 116 ? -1.355 -30.581 8.082 1.00 87.38 116 LEU A CA 1
ATOM 880 C C . LEU A 1 116 ? -1.736 -31.142 6.701 1.00 87.38 116 LEU A C 1
ATOM 882 O O . LEU A 1 116 ? -0.865 -31.551 5.932 1.00 87.38 116 LEU A O 1
ATOM 886 N N . HIS A 1 117 ? -3.031 -31.166 6.378 1.00 92.06 117 HIS A N 1
ATOM 887 C CA . HIS A 1 117 ? -3.512 -31.582 5.069 1.00 92.06 117 HIS A CA 1
ATOM 888 C C . HIS A 1 117 ? -3.098 -30.608 3.963 1.00 92.06 117 HIS A C 1
ATOM 890 O O . HIS A 1 117 ? -2.644 -31.074 2.919 1.00 92.06 117 HIS A O 1
ATOM 896 N N . GLU A 1 118 ? -3.200 -29.299 4.189 1.00 87.69 118 GLU A N 1
ATOM 897 C CA . GLU A 1 118 ? -2.780 -28.263 3.233 1.00 87.69 118 GLU A CA 1
ATOM 898 C C . GLU A 1 118 ? -1.292 -28.380 2.888 1.00 87.69 118 GLU A C 1
ATOM 900 O O . GLU A 1 118 ? -0.896 -28.228 1.738 1.00 87.69 118 GLU A O 1
ATOM 905 N N . ARG A 1 119 ? -0.463 -28.784 3.858 1.00 85.88 119 ARG A N 1
ATOM 906 C CA . ARG A 1 119 ? 0.968 -29.060 3.644 1.00 85.88 119 ARG A CA 1
ATOM 907 C C . ARG A 1 119 ? 1.249 -30.419 2.999 1.00 85.88 119 ARG A C 1
ATOM 909 O O . ARG A 1 119 ? 2.400 -30.739 2.700 1.00 85.88 119 ARG A O 1
ATOM 916 N N . SER A 1 120 ? 0.233 -31.260 2.807 1.00 91.38 120 SER A N 1
ATOM 917 C CA . SER A 1 120 ? 0.424 -32.599 2.258 1.00 91.38 120 SER A CA 1
ATOM 918 C C . SER A 1 120 ? 0.654 -32.556 0.747 1.00 91.38 120 SER A C 1
ATOM 920 O O . SER A 1 120 ? -0.017 -31.843 0.002 1.00 91.38 120 SER A O 1
ATOM 922 N N . GLY A 1 121 ? 1.530 -33.431 0.243 1.00 84.38 121 GLY A N 1
ATOM 923 C CA . GLY A 1 121 ? 1.752 -33.557 -1.202 1.00 84.38 121 GLY A CA 1
ATOM 924 C C . GLY A 1 121 ? 0.498 -33.961 -1.994 1.00 84.38 121 GLY A C 1
ATOM 925 O O . GLY A 1 121 ? 0.458 -33.786 -3.209 1.00 84.38 121 GLY A O 1
ATOM 926 N N . ARG A 1 122 ? -0.541 -34.498 -1.335 1.00 80.31 122 ARG A N 1
ATOM 927 C CA . ARG A 1 122 ? -1.835 -34.788 -1.972 1.00 80.31 122 ARG A CA 1
ATOM 928 C C . ARG A 1 122 ? -2.624 -33.503 -2.237 1.00 80.31 122 ARG A C 1
ATOM 930 O O . ARG A 1 122 ? -3.182 -33.393 -3.323 1.00 80.31 122 ARG A O 1
ATOM 937 N N . HIS A 1 123 ? -2.616 -32.561 -1.295 1.00 91.31 123 HIS A N 1
ATOM 938 C CA . HIS A 1 123 ? -3.249 -31.255 -1.457 1.00 91.31 123 HIS A CA 1
ATOM 939 C C . HIS A 1 123 ? -2.560 -30.439 -2.552 1.00 91.31 123 HIS A C 1
ATOM 941 O O . HIS A 1 123 ? -3.217 -30.026 -3.499 1.00 91.31 123 HIS A O 1
ATOM 947 N N . ASN A 1 124 ? -1.227 -30.354 -2.530 1.00 80.62 124 ASN A N 1
ATOM 948 C CA . ASN A 1 124 ? -0.473 -29.625 -3.558 1.00 80.62 124 ASN A CA 1
ATOM 949 C C . ASN A 1 124 ? -0.735 -30.152 -4.977 1.00 80.62 124 ASN A C 1
ATOM 951 O O . ASN A 1 124 ? -0.887 -29.375 -5.913 1.00 80.62 124 ASN A O 1
ATOM 955 N N . ARG A 1 125 ? -0.859 -31.475 -5.155 1.00 86.62 125 ARG A N 1
ATOM 956 C CA . ARG A 1 125 ? -1.235 -32.051 -6.458 1.00 86.62 125 ARG A CA 1
ATOM 957 C C . ARG A 1 125 ? -2.664 -31.706 -6.875 1.00 86.62 125 ARG A C 1
ATOM 959 O O . ARG A 1 125 ? -2.914 -31.580 -8.067 1.00 86.62 125 ARG A O 1
ATOM 966 N N . ALA A 1 126 ? -3.591 -31.595 -5.926 1.00 83.31 126 ALA A N 1
ATOM 967 C CA . ALA A 1 126 ? -4.961 -31.182 -6.214 1.00 83.31 126 ALA A CA 1
ATOM 968 C C . ALA A 1 126 ? -5.024 -29.694 -6.599 1.00 83.31 126 ALA A C 1
ATOM 970 O O . ALA A 1 126 ? -5.682 -29.368 -7.579 1.00 83.31 126 ALA A O 1
ATOM 971 N N . VAL A 1 127 ? -4.259 -28.830 -5.918 1.00 86.00 127 VAL A N 1
ATOM 972 C CA . VAL A 1 127 ? -4.115 -27.403 -6.263 1.00 86.00 127 VAL A CA 1
ATOM 973 C C . VAL A 1 127 ? -3.571 -27.235 -7.681 1.00 86.00 127 VAL A C 1
ATOM 975 O O . VAL A 1 127 ? -4.163 -26.519 -8.478 1.00 86.00 127 VAL A O 1
ATOM 978 N N . VAL A 1 128 ? -2.492 -27.945 -8.033 1.00 87.19 128 VAL A N 1
ATOM 979 C CA . VAL A 1 128 ? -1.902 -27.869 -9.383 1.00 87.19 128 VAL A CA 1
ATOM 980 C C . VAL A 1 128 ? -2.894 -28.320 -10.458 1.00 87.19 128 VAL A C 1
ATOM 982 O O . VAL A 1 128 ? -3.008 -27.668 -11.488 1.00 87.19 128 VAL A O 1
ATOM 985 N N . ARG A 1 129 ? -3.655 -29.396 -10.220 1.00 84.88 129 ARG A N 1
ATOM 986 C CA . ARG A 1 129 ? -4.688 -29.849 -11.168 1.00 84.88 129 ARG A CA 1
ATOM 987 C C . ARG A 1 129 ? -5.832 -28.850 -11.310 1.00 84.88 129 ARG A C 1
ATOM 989 O O . ARG A 1 129 ? -6.321 -28.671 -12.415 1.00 84.88 129 ARG A O 1
ATOM 996 N N . ALA A 1 130 ? -6.259 -28.227 -10.212 1.00 79.94 130 ALA A N 1
ATOM 997 C CA . ALA A 1 130 ? -7.298 -27.203 -10.244 1.00 79.94 130 ALA A CA 1
ATOM 998 C C . ALA A 1 130 ? -6.835 -25.966 -11.030 1.00 79.94 130 ALA A C 1
ATOM 1000 O O . ALA A 1 130 ? -7.595 -25.451 -11.841 1.00 79.94 130 ALA A O 1
ATOM 1001 N N . ALA A 1 131 ? -5.576 -25.550 -10.856 1.00 79.62 131 ALA A N 1
ATOM 1002 C CA . ALA A 1 131 ? -4.981 -24.457 -11.623 1.00 79.62 131 ALA A CA 1
ATOM 1003 C C . ALA A 1 131 ? -4.888 -24.786 -13.124 1.00 79.62 131 ALA A C 1
ATOM 1005 O O . ALA A 1 131 ? -5.334 -23.997 -13.945 1.00 79.62 131 ALA A O 1
ATOM 1006 N N . GLN A 1 132 ? -4.406 -25.983 -13.479 1.00 85.31 132 GLN A N 1
ATOM 1007 C CA . GLN A 1 132 ? -4.342 -26.438 -14.876 1.00 85.31 132 GLN A CA 1
ATOM 1008 C C . GLN A 1 132 ? -5.728 -26.548 -15.527 1.00 85.31 132 GLN A C 1
ATOM 1010 O O . GLN A 1 132 ? -5.881 -26.261 -16.708 1.00 85.31 132 GLN A O 1
ATOM 1015 N N . ALA A 1 133 ? -6.746 -26.966 -14.769 1.00 80.88 133 ALA A N 1
ATOM 1016 C CA . ALA A 1 133 ? -8.118 -27.024 -15.264 1.00 80.88 133 ALA A CA 1
ATOM 1017 C C . ALA A 1 133 ? -8.714 -25.626 -15.493 1.00 80.88 133 ALA A C 1
ATOM 1019 O O . ALA A 1 133 ? -9.473 -25.449 -16.440 1.00 80.88 133 ALA A O 1
ATOM 1020 N N . ALA A 1 134 ? -8.370 -24.646 -14.650 1.00 80.19 134 ALA A N 1
ATOM 1021 C CA . ALA A 1 134 ? -8.784 -23.258 -14.834 1.00 80.19 134 ALA A CA 1
ATOM 1022 C C . ALA A 1 134 ? -8.116 -22.625 -16.067 1.00 80.19 134 ALA A C 1
ATOM 1024 O O . ALA A 1 134 ? -8.810 -22.025 -16.879 1.00 80.19 134 ALA A O 1
ATOM 1025 N N . GLU A 1 135 ? -6.810 -22.841 -16.251 1.00 83.06 135 GLU A N 1
ATOM 1026 C CA . GLU A 1 135 ? -6.056 -22.384 -17.429 1.00 83.06 135 GLU A CA 1
ATOM 1027 C C . GLU A 1 135 ? -6.623 -22.988 -18.725 1.00 83.06 135 GLU A C 1
ATOM 1029 O O . GLU A 1 135 ? -6.933 -22.264 -19.666 1.00 83.06 135 GLU A O 1
ATOM 1034 N N . ALA A 1 136 ? -6.893 -24.298 -18.742 1.00 81.56 136 ALA A N 1
ATOM 1035 C CA . ALA A 1 136 ? -7.522 -24.955 -19.889 1.00 81.56 136 ALA A CA 1
ATOM 1036 C C . ALA A 1 136 ? -8.948 -24.441 -20.180 1.00 81.56 136 ALA A C 1
ATOM 1038 O O . ALA A 1 136 ? -9.371 -24.413 -21.336 1.00 81.56 136 ALA A O 1
ATOM 1039 N N . ALA A 1 137 ? -9.706 -24.047 -19.150 1.00 82.06 137 ALA A N 1
ATOM 1040 C CA . ALA A 1 137 ? -11.036 -23.465 -19.324 1.00 82.06 137 ALA A CA 1
ATOM 1041 C C . ALA A 1 137 ? -10.969 -22.043 -19.907 1.00 82.06 137 ALA A C 1
ATOM 1043 O O . ALA A 1 137 ? -11.802 -21.691 -20.740 1.00 82.06 137 ALA A O 1
ATOM 1044 N N . GLU A 1 138 ? -9.972 -21.250 -19.508 1.00 84.25 138 GLU A N 1
ATOM 1045 C CA . GLU A 1 138 ? -9.718 -19.916 -20.059 1.00 84.25 138 GLU A CA 1
ATOM 1046 C C . GLU A 1 138 ? -9.261 -19.995 -21.523 1.00 84.25 138 GLU A C 1
ATOM 1048 O O . GLU A 1 138 ? -9.830 -19.318 -22.379 1.00 84.25 138 GLU A O 1
ATOM 1053 N N . GLU A 1 139 ? -8.332 -20.899 -21.849 1.00 86.00 139 GLU A N 1
ATOM 1054 C CA . GLU A 1 139 ? -7.922 -21.164 -23.236 1.00 86.00 139 GLU A CA 1
ATOM 1055 C C . GLU A 1 139 ? -9.106 -21.605 -24.111 1.00 86.00 139 GLU A C 1
ATOM 1057 O O . GLU A 1 139 ? -9.256 -21.140 -25.244 1.00 86.00 139 GLU A O 1
ATOM 1062 N N . ALA A 1 140 ? -9.985 -22.466 -23.586 1.00 82.00 140 ALA A N 1
ATOM 1063 C CA . ALA A 1 140 ? -11.190 -22.895 -24.290 1.00 82.00 140 ALA A CA 1
ATOM 1064 C C . ALA A 1 140 ? -12.189 -21.744 -24.507 1.00 82.00 140 ALA A C 1
ATOM 1066 O O . ALA A 1 140 ? -12.807 -21.672 -25.571 1.00 82.00 140 ALA A O 1
ATOM 1067 N N . ALA A 1 141 ? -12.331 -20.832 -23.540 1.00 81.44 141 ALA A N 1
ATOM 1068 C CA . ALA A 1 141 ? -13.185 -19.652 -23.670 1.00 81.44 141 ALA A CA 1
ATOM 1069 C C . ALA A 1 141 ? -12.660 -18.687 -24.748 1.00 81.44 141 ALA A C 1
ATOM 1071 O O . ALA A 1 141 ? -13.425 -18.263 -25.613 1.00 81.44 141 ALA A O 1
ATOM 1072 N N . VAL A 1 142 ? -11.348 -18.424 -24.767 1.00 85.06 142 VAL A N 1
ATOM 1073 C CA . VAL A 1 142 ? -10.697 -17.590 -25.795 1.00 85.06 142 VAL A CA 1
ATOM 1074 C C . VAL A 1 142 ? -10.803 -18.233 -27.182 1.00 85.06 142 VAL A C 1
ATOM 1076 O O . VAL A 1 142 ? -11.063 -17.553 -28.176 1.00 85.06 142 VAL A O 1
ATOM 1079 N N . ALA A 1 143 ? -10.637 -19.554 -27.278 1.00 81.31 143 ALA A N 1
ATOM 1080 C CA . ALA A 1 143 ? -10.817 -20.277 -28.536 1.00 81.31 143 ALA A CA 1
ATOM 1081 C C . ALA A 1 143 ? -12.264 -20.186 -29.054 1.00 81.31 143 ALA A C 1
ATOM 1083 O O . ALA A 1 143 ? -12.471 -20.006 -30.256 1.00 81.31 143 ALA A O 1
ATOM 1084 N N . ALA A 1 144 ? -13.256 -20.265 -28.162 1.00 78.56 144 ALA A N 1
ATOM 1085 C CA . ALA A 1 144 ? -14.664 -20.107 -28.516 1.00 78.56 144 ALA A CA 1
ATOM 1086 C C . ALA A 1 144 ? -14.976 -18.684 -29.010 1.00 78.56 144 ALA A C 1
ATOM 1088 O O . ALA A 1 144 ? -15.640 -18.526 -30.032 1.00 78.56 144 ALA A O 1
ATOM 1089 N N . GLU A 1 145 ? -14.443 -17.653 -28.352 1.00 81.44 145 GLU A N 1
ATOM 1090 C CA . GLU A 1 145 ? -14.615 -16.254 -28.764 1.00 81.44 145 GLU A CA 1
ATOM 1091 C C . GLU A 1 145 ? -13.993 -15.980 -30.147 1.00 81.44 145 GLU A C 1
ATOM 1093 O O . GLU A 1 145 ? -14.617 -15.371 -31.019 1.00 81.44 145 GLU A O 1
ATOM 1098 N N . ASN A 1 146 ? -12.804 -16.526 -30.414 1.00 76.19 146 ASN A N 1
ATOM 1099 C CA . ASN A 1 146 ? -12.158 -16.420 -31.726 1.00 76.19 146 ASN A CA 1
ATOM 1100 C C . ASN A 1 146 ? -12.916 -17.173 -32.837 1.00 76.19 146 ASN A C 1
ATOM 1102 O O . ASN A 1 146 ? -12.934 -16.728 -33.989 1.00 76.19 146 ASN A O 1
ATOM 1106 N N . ALA A 1 147 ? -13.569 -18.293 -32.517 1.00 73.06 147 ALA A N 1
ATOM 1107 C CA . ALA A 1 147 ? -14.420 -19.020 -33.463 1.00 73.06 147 ALA A CA 1
ATOM 1108 C C . ALA A 1 147 ? -15.692 -18.227 -33.831 1.00 73.06 147 ALA A C 1
ATOM 1110 O O . ALA A 1 147 ? -16.132 -18.245 -34.984 1.00 73.06 147 ALA A O 1
ATOM 1111 N N . VAL A 1 148 ? -16.249 -17.473 -32.879 1.00 74.94 148 VAL A N 1
ATOM 1112 C CA . VAL A 1 148 ? -17.380 -16.562 -33.127 1.00 74.94 148 VAL A CA 1
ATOM 1113 C C . VAL A 1 148 ? -16.946 -15.385 -34.008 1.00 74.94 148 VAL A C 1
ATOM 1115 O O . VAL A 1 148 ? -17.608 -15.074 -34.994 1.00 74.94 148 VAL A O 1
ATOM 1118 N N . ASN A 1 149 ? -15.784 -14.786 -33.740 1.00 68.50 149 ASN A N 1
ATOM 1119 C CA . ASN A 1 149 ? -15.295 -13.640 -34.516 1.00 68.50 149 ASN A CA 1
ATOM 1120 C C . ASN A 1 149 ? -14.877 -14.000 -35.955 1.00 68.50 149 ASN A C 1
ATOM 1122 O O . ASN A 1 149 ? -15.006 -13.182 -36.863 1.00 68.50 149 ASN A O 1
ATOM 1126 N N . SER A 1 150 ? -14.403 -15.226 -36.189 1.00 65.94 150 SER A N 1
ATOM 1127 C CA . SER A 1 150 ? -13.990 -15.690 -37.524 1.00 65.94 150 SER A CA 1
ATOM 1128 C C . SER A 1 150 ? -15.151 -16.132 -38.422 1.00 65.94 150 SER A C 1
ATOM 1130 O O . SER A 1 150 ? -14.996 -16.159 -39.642 1.00 65.94 150 SER A O 1
ATOM 1132 N N . SER A 1 151 ? -16.324 -16.427 -37.857 1.00 57.22 151 SER A N 1
ATOM 1133 C CA . SER A 1 151 ? -17.513 -16.837 -38.620 1.00 57.22 151 SER A CA 1
ATOM 1134 C C . SER A 1 151 ? -18.396 -15.666 -39.082 1.00 57.22 151 SER A C 1
ATOM 1136 O O . SER A 1 151 ? -19.262 -15.863 -39.931 1.00 57.22 151 SER A O 1
ATOM 1138 N N . GLY A 1 152 ? -18.140 -14.439 -38.609 1.00 48.75 152 GLY A N 1
ATOM 1139 C CA . GLY A 1 152 ? -18.876 -13.228 -39.002 1.00 48.75 152 GLY A CA 1
ATOM 1140 C C . GLY A 1 152 ? -18.364 -12.494 -40.253 1.00 48.75 152 GLY A C 1
ATOM 1141 O O . GLY A 1 152 ? -18.965 -11.498 -40.642 1.00 48.75 152 GLY A O 1
ATOM 1142 N N . ALA A 1 153 ? -17.272 -12.945 -40.885 1.00 43.81 153 ALA A N 1
ATOM 1143 C CA . ALA A 1 153 ? -16.556 -12.175 -41.917 1.00 43.81 153 ALA A CA 1
ATOM 1144 C C . ALA A 1 153 ? -16.749 -12.653 -43.372 1.00 43.81 153 ALA A C 1
ATOM 1146 O O . ALA A 1 153 ? -16.026 -12.215 -44.263 1.00 43.81 153 ALA A O 1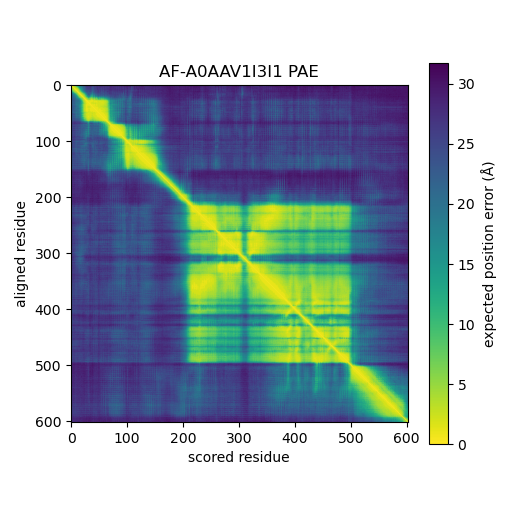
ATOM 1147 N N . VAL A 1 154 ? -17.707 -13.538 -43.649 1.00 46.94 154 VAL A N 1
ATOM 1148 C CA . VAL A 1 154 ? -17.991 -14.007 -45.016 1.00 46.94 154 VAL A CA 1
ATOM 1149 C C . VAL A 1 154 ? -19.472 -13.857 -45.323 1.00 46.94 154 VAL A C 1
ATOM 1151 O O . VAL A 1 154 ? -20.237 -14.780 -45.074 1.00 46.94 154 VAL A O 1
ATOM 1154 N N . ASN A 1 155 ? -19.867 -12.685 -45.835 1.00 41.12 155 ASN A N 1
ATOM 1155 C CA . ASN A 1 155 ? -20.922 -12.516 -46.845 1.00 41.12 155 ASN A CA 1
ATOM 1156 C C . ASN A 1 155 ? -21.014 -11.055 -47.335 1.00 41.12 155 ASN A C 1
ATOM 1158 O O . ASN A 1 155 ? -20.954 -10.142 -46.516 1.00 41.12 155 ASN A O 1
ATOM 1162 N N . ALA A 1 156 ? -21.269 -10.917 -48.647 1.00 38.38 156 ALA A N 1
ATOM 1163 C CA . ALA A 1 156 ? -21.504 -9.705 -49.458 1.00 38.38 156 ALA A CA 1
ATOM 1164 C C . ALA A 1 156 ? -20.238 -8.879 -49.766 1.00 38.38 156 ALA A C 1
ATOM 1166 O O . ALA A 1 156 ? -19.492 -8.540 -48.860 1.00 38.38 156 ALA A O 1
ATOM 1167 N N . ASP A 1 157 ? -19.878 -8.506 -50.992 1.00 39.94 157 ASP A N 1
ATOM 1168 C CA . ASP A 1 157 ? -20.413 -8.632 -52.352 1.00 39.94 157 ASP A CA 1
ATOM 1169 C C . ASP A 1 157 ? -19.202 -8.424 -53.290 1.00 39.94 157 ASP A C 1
ATOM 1171 O O . ASP A 1 157 ? -18.303 -7.674 -52.926 1.00 39.94 157 ASP A O 1
ATOM 1175 N N . ASP A 1 158 ? -19.147 -9.093 -54.449 1.00 35.38 158 ASP A N 1
ATOM 1176 C CA . ASP A 1 158 ? -18.711 -8.472 -55.718 1.00 35.38 158 ASP A CA 1
ATOM 1177 C C . ASP A 1 158 ? -18.678 -9.499 -56.864 1.00 35.38 158 ASP A C 1
ATOM 1179 O O . ASP A 1 158 ? -17.780 -10.335 -57.001 1.00 35.38 158 ASP A O 1
ATOM 1183 N N . GLN A 1 159 ? -19.691 -9.403 -57.729 1.00 39.41 159 GLN A N 1
ATOM 1184 C CA . GLN A 1 159 ? -19.672 -9.895 -59.103 1.00 39.41 159 GLN A CA 1
ATOM 1185 C C . GLN A 1 159 ? -19.829 -8.711 -60.069 1.00 39.41 159 GLN A C 1
ATOM 1187 O O . GLN A 1 159 ? -20.715 -7.884 -59.882 1.00 39.41 159 GLN A O 1
ATOM 1192 N N . ALA A 1 160 ? -19.059 -8.781 -61.166 1.00 36.31 160 ALA A N 1
ATOM 1193 C CA . ALA A 1 160 ? -19.161 -8.033 -62.433 1.00 36.31 160 ALA A CA 1
ATOM 1194 C C . ALA A 1 160 ? -18.632 -6.575 -62.393 1.00 36.31 160 ALA A C 1
ATOM 1196 O O . ALA A 1 160 ? -19.001 -5.797 -61.533 1.00 36.31 160 ALA A O 1
ATOM 1197 N N . SER A 1 161 ? -17.798 -6.073 -63.318 1.00 37.59 161 SER A N 1
ATOM 1198 C CA . SER A 1 161 ? -17.777 -6.258 -64.780 1.00 37.59 161 SER A CA 1
ATOM 1199 C C . SER A 1 161 ? -16.516 -5.627 -65.425 1.00 37.59 161 SER A C 1
ATOM 1201 O O . SER A 1 161 ? -15.972 -4.683 -64.870 1.00 37.59 161 SER A O 1
ATOM 1203 N N . SER A 1 162 ? -16.209 -6.038 -66.672 1.00 33.38 162 SER A N 1
ATOM 1204 C CA . SER A 1 162 ? -15.714 -5.209 -67.810 1.00 33.38 162 SER A CA 1
ATOM 1205 C C . SER A 1 162 ? -14.273 -4.658 -67.764 1.00 33.38 162 SER A C 1
ATOM 1207 O O . SER A 1 162 ? -13.982 -3.717 -67.045 1.00 33.38 162 SER A O 1
ATOM 1209 N N . SER A 1 163 ? -13.290 -5.235 -68.469 1.00 36.31 163 SER A N 1
ATOM 1210 C CA . SER A 1 163 ? -12.953 -5.061 -69.907 1.00 36.31 163 SER A CA 1
ATOM 1211 C C . SER A 1 163 ? -12.793 -3.609 -70.389 1.00 36.31 163 SER A C 1
ATOM 1213 O O . SER A 1 163 ? -13.801 -2.923 -70.514 1.00 36.31 163 SER A O 1
ATOM 1215 N N . THR A 1 164 ? -11.558 -3.205 -70.729 1.00 34.22 164 THR A N 1
ATOM 1216 C CA . THR A 1 164 ? -11.116 -2.718 -72.061 1.00 34.22 164 THR A CA 1
ATOM 1217 C C . THR A 1 164 ? -9.613 -2.418 -72.049 1.00 34.22 164 THR A C 1
ATOM 1219 O O . THR A 1 164 ? -9.129 -1.704 -71.174 1.00 34.22 164 THR A O 1
ATOM 1222 N N . ASP A 1 165 ? -8.910 -2.949 -73.050 1.00 38.91 165 ASP A N 1
ATOM 1223 C CA . ASP A 1 165 ? -7.584 -2.522 -73.507 1.00 38.91 165 ASP A CA 1
ATOM 1224 C C . ASP A 1 165 ? -7.598 -1.060 -73.988 1.00 38.91 165 ASP A C 1
ATOM 1226 O O . ASP A 1 165 ? -8.615 -0.618 -74.524 1.00 38.91 165 ASP A O 1
ATOM 1230 N N . LEU A 1 166 ? -6.461 -0.352 -73.896 1.00 34.84 166 LEU A N 1
ATOM 1231 C CA . LEU A 1 166 ? -5.830 0.340 -75.033 1.00 34.84 166 LEU A CA 1
ATOM 1232 C C . LEU A 1 166 ? -4.473 0.979 -74.667 1.00 34.84 166 LEU A C 1
ATOM 1234 O O . LEU A 1 166 ? -4.218 1.409 -73.549 1.00 34.84 166 LEU A O 1
ATOM 1238 N N . ILE A 1 167 ? -3.633 0.979 -75.697 1.00 39.03 167 ILE A N 1
ATOM 1239 C CA . ILE A 1 167 ? -2.229 1.375 -75.861 1.00 39.03 167 ILE A CA 1
ATOM 1240 C C . ILE A 1 167 ? -2.002 2.886 -75.669 1.00 39.03 167 ILE A C 1
ATOM 1242 O O . ILE A 1 167 ? -2.865 3.680 -76.041 1.00 39.03 167 ILE A O 1
ATOM 1246 N N . GLY A 1 168 ? -0.796 3.278 -75.233 1.00 31.27 168 GLY A N 1
ATOM 1247 C CA . GLY A 1 168 ? -0.281 4.639 -75.426 1.00 31.27 168 GLY A CA 1
ATOM 1248 C C . GLY A 1 168 ? 1.087 4.905 -74.791 1.00 31.27 168 GLY A C 1
ATOM 1249 O O . GLY A 1 168 ? 1.147 5.364 -73.657 1.00 31.27 168 GLY A O 1
ATOM 1250 N N . ASP A 1 169 ? 2.160 4.643 -75.542 1.00 41.94 169 ASP A N 1
ATOM 1251 C CA . ASP A 1 169 ? 3.488 5.257 -75.377 1.00 41.94 169 ASP A CA 1
ATOM 1252 C C . ASP A 1 169 ? 3.411 6.775 -75.628 1.00 41.94 169 ASP A C 1
ATOM 1254 O O . ASP A 1 169 ? 2.802 7.143 -76.631 1.00 41.94 169 ASP A O 1
ATOM 1258 N N . VAL A 1 170 ? 4.070 7.623 -74.816 1.00 39.69 170 VAL A N 1
ATOM 1259 C CA . VAL A 1 170 ? 4.692 8.901 -75.248 1.00 39.69 170 VAL A CA 1
ATOM 1260 C C . VAL A 1 170 ? 5.855 9.280 -74.312 1.00 39.69 170 VAL A C 1
ATOM 1262 O O . VAL A 1 170 ? 5.762 9.144 -73.093 1.00 39.69 170 VAL A O 1
ATOM 1265 N N . ASP A 1 171 ? 6.911 9.749 -74.972 1.00 35.59 171 ASP A N 1
ATOM 1266 C CA . ASP A 1 171 ? 8.235 10.227 -74.577 1.00 35.59 171 ASP A CA 1
ATOM 1267 C C . ASP A 1 171 ? 8.360 11.351 -73.527 1.00 35.59 171 ASP A C 1
ATOM 1269 O O . ASP A 1 171 ? 7.455 12.152 -73.290 1.00 35.59 171 ASP A O 1
ATOM 1273 N N . ASP A 1 172 ? 9.592 11.391 -73.001 1.00 45.50 172 ASP A N 1
ATOM 1274 C CA . ASP A 1 172 ? 10.446 12.527 -72.622 1.00 45.50 172 ASP A CA 1
ATOM 1275 C C . ASP A 1 172 ? 9.944 13.945 -72.939 1.00 45.50 172 ASP A C 1
ATOM 1277 O O . ASP A 1 172 ? 9.593 14.252 -74.078 1.00 45.50 172 ASP A O 1
ATOM 1281 N N . SER A 1 173 ? 10.107 14.855 -71.970 1.00 41.31 173 SER A N 1
ATOM 1282 C CA . SER A 1 173 ? 10.669 16.201 -72.182 1.00 41.31 173 SER A CA 1
ATOM 1283 C C . SER A 1 173 ? 11.037 16.843 -70.843 1.00 41.31 173 SER A C 1
ATOM 1285 O O . SER A 1 173 ? 10.192 17.003 -69.963 1.00 41.31 173 SER A O 1
ATOM 1287 N N . ASP A 1 174 ? 12.310 17.213 -70.733 1.00 44.88 174 ASP A N 1
ATOM 1288 C CA . ASP A 1 174 ? 12.850 18.206 -69.810 1.00 44.88 174 ASP A CA 1
ATOM 1289 C C . ASP A 1 174 ? 12.103 19.544 -69.929 1.00 44.88 174 ASP A C 1
ATOM 1291 O O . ASP A 1 174 ? 11.808 19.971 -71.043 1.00 44.88 174 ASP A O 1
ATOM 1295 N N . GLU A 1 175 ? 11.891 20.251 -68.815 1.00 45.09 175 GLU A N 1
ATOM 1296 C CA . GLU A 1 175 ? 11.808 21.717 -68.831 1.00 45.09 175 GLU A CA 1
ATOM 1297 C C . GLU A 1 175 ? 12.146 22.309 -67.450 1.00 45.09 175 GLU A C 1
ATOM 1299 O O . GLU A 1 175 ? 11.478 22.066 -66.443 1.00 45.09 175 GLU A O 1
ATOM 1304 N N . ASP A 1 176 ? 13.244 23.068 -67.438 1.00 44.34 176 ASP A N 1
ATOM 1305 C CA . ASP A 1 176 ? 13.675 24.000 -66.400 1.00 44.34 176 ASP A CA 1
ATOM 1306 C C . ASP A 1 176 ? 12.682 25.171 -66.240 1.00 44.34 176 ASP A C 1
ATOM 1308 O O . ASP A 1 176 ? 12.050 25.599 -67.205 1.00 44.34 176 ASP A O 1
ATOM 1312 N N . GLY A 1 177 ? 12.621 25.773 -65.049 1.00 36.81 177 GLY A N 1
ATOM 1313 C CA . GLY A 1 177 ? 11.953 27.067 -64.833 1.00 36.81 177 GLY A CA 1
ATOM 1314 C C . GLY A 1 177 ? 11.664 27.326 -63.356 1.00 36.81 177 GLY A C 1
ATOM 1315 O O . GLY A 1 177 ? 10.702 26.805 -62.806 1.00 36.81 177 GLY A O 1
ATOM 1316 N N . GLU A 1 178 ? 12.611 27.923 -62.633 1.00 37.09 178 GLU A N 1
ATOM 1317 C CA . GLU A 1 178 ? 12.580 29.343 -62.233 1.00 37.09 178 GLU A CA 1
ATOM 1318 C C . GLU A 1 178 ? 11.544 29.672 -61.140 1.00 37.09 178 GLU A C 1
ATOM 1320 O O . GLU A 1 178 ? 10.343 29.787 -61.370 1.00 37.09 178 GLU A O 1
ATOM 1325 N N . GLU A 1 179 ? 12.067 29.880 -59.924 1.00 47.47 179 GLU A N 1
ATOM 1326 C CA . GLU A 1 179 ? 11.414 30.637 -58.853 1.00 47.47 179 GLU A CA 1
ATOM 1327 C C . GLU A 1 179 ? 11.018 32.039 -59.344 1.00 47.47 179 GLU A C 1
ATOM 1329 O O . GLU A 1 179 ? 11.763 32.674 -60.098 1.00 47.47 179 GLU A O 1
ATOM 1334 N N . PRO A 1 180 ? 9.947 32.609 -58.770 1.00 53.09 180 PRO A N 1
ATOM 1335 C CA . PRO A 1 180 ? 10.197 33.884 -58.116 1.00 53.09 180 PRO A CA 1
ATOM 1336 C C . PRO A 1 180 ? 9.538 34.030 -56.742 1.00 53.09 180 PRO A C 1
ATOM 1338 O O . PRO A 1 180 ? 8.396 33.652 -56.491 1.00 53.09 180 PRO A O 1
ATOM 1341 N N . ASN A 1 181 ? 10.313 34.678 -55.874 1.00 46.34 181 ASN A N 1
ATOM 1342 C CA . ASN A 1 181 ? 9.861 35.400 -54.697 1.00 46.34 181 ASN A CA 1
ATOM 1343 C C . ASN A 1 181 ? 8.873 36.504 -55.094 1.00 46.34 181 ASN A C 1
ATOM 1345 O O . ASN A 1 181 ? 9.279 37.454 -55.759 1.00 46.34 181 ASN A O 1
ATOM 1349 N N . GLU A 1 182 ? 7.655 36.465 -54.563 1.00 42.69 182 GLU A N 1
ATOM 1350 C CA . GLU A 1 182 ? 6.866 37.674 -54.327 1.00 42.69 182 GLU A CA 1
ATOM 1351 C C . GLU A 1 182 ? 6.289 37.625 -52.912 1.00 42.69 182 GLU A C 1
ATOM 1353 O O . GLU A 1 182 ? 5.419 36.826 -52.565 1.00 42.69 182 GLU A O 1
ATOM 1358 N N . ALA A 1 183 ? 6.859 38.488 -52.074 1.00 48.19 183 ALA A N 1
ATOM 1359 C CA . ALA A 1 183 ? 6.186 39.036 -50.919 1.00 48.19 183 ALA A CA 1
ATOM 1360 C C . ALA A 1 183 ? 5.031 39.907 -51.419 1.00 48.19 183 ALA A C 1
ATOM 1362 O O . ALA A 1 183 ? 5.263 40.740 -52.290 1.00 48.19 183 ALA A O 1
ATOM 1363 N N . ASP A 1 184 ? 3.837 39.770 -50.843 1.00 42.59 184 ASP A N 1
ATOM 1364 C CA . ASP A 1 184 ? 2.918 40.904 -50.811 1.00 42.59 184 ASP A CA 1
ATOM 1365 C C . ASP A 1 184 ? 1.919 40.823 -49.650 1.00 42.59 184 ASP A C 1
ATOM 1367 O O . ASP A 1 184 ? 1.053 39.948 -49.555 1.00 42.59 184 ASP A O 1
ATOM 1371 N N . ASP A 1 185 ? 2.125 41.778 -48.751 1.00 51.16 185 ASP A N 1
ATOM 1372 C CA . ASP A 1 185 ? 1.194 42.451 -47.858 1.00 51.16 185 ASP A CA 1
ATOM 1373 C C . ASP A 1 185 ? -0.302 42.200 -48.112 1.00 51.16 185 ASP A C 1
ATOM 1375 O O . ASP A 1 185 ? -0.904 42.851 -48.965 1.00 51.16 185 ASP A O 1
ATOM 1379 N N . ARG A 1 186 ? -0.946 41.380 -47.266 1.00 46.25 186 ARG A N 1
ATOM 1380 C CA . ARG A 1 186 ? -2.378 41.522 -46.914 1.00 46.25 186 ARG A CA 1
ATOM 1381 C C . ARG A 1 186 ? -2.657 41.126 -45.463 1.00 46.25 186 ARG A C 1
ATOM 1383 O O . ARG A 1 186 ? -3.475 40.255 -45.191 1.00 46.25 186 ARG A O 1
ATOM 1390 N N . ASP A 1 187 ? -2.009 41.832 -44.542 1.00 49.12 187 ASP A N 1
ATOM 1391 C CA . ASP A 1 187 ? -2.527 42.044 -43.189 1.00 49.12 187 ASP A CA 1
ATOM 1392 C C . ASP A 1 187 ? -3.186 43.426 -43.136 1.00 49.12 187 ASP A C 1
ATOM 1394 O O . ASP A 1 187 ? -2.505 44.445 -43.006 1.00 49.12 187 ASP A O 1
ATOM 1398 N N . ARG A 1 188 ? -4.514 43.459 -43.268 1.00 51.78 188 ARG A N 1
ATOM 1399 C CA . ARG A 1 188 ? -5.432 44.430 -42.650 1.00 51.78 188 ARG A CA 1
ATOM 1400 C C . ARG A 1 188 ? -6.855 44.064 -43.054 1.00 51.78 188 ARG A C 1
ATOM 1402 O O . ARG A 1 188 ? -7.092 43.669 -44.188 1.00 51.78 188 ARG A O 1
ATOM 1409 N N . ASP A 1 189 ? -7.763 44.211 -42.101 1.00 48.09 189 ASP A N 1
ATOM 1410 C CA . ASP A 1 189 ? -9.214 44.026 -42.220 1.00 48.09 189 ASP A CA 1
ATOM 1411 C C . ASP A 1 189 ? -9.710 42.607 -41.908 1.00 48.09 189 ASP A C 1
ATOM 1413 O O . ASP A 1 189 ? -10.321 41.914 -42.723 1.00 48.09 189 ASP A O 1
ATOM 1417 N N . ARG A 1 190 ? -9.490 42.182 -40.657 1.00 45.22 190 ARG A N 1
ATOM 1418 C CA . ARG A 1 190 ? -10.346 41.173 -40.016 1.00 45.22 190 ARG A CA 1
ATOM 1419 C C . ARG A 1 190 ? -10.425 41.366 -38.500 1.00 45.22 190 ARG A C 1
ATOM 1421 O O . ARG A 1 190 ? -10.167 40.454 -37.724 1.00 45.22 190 ARG A O 1
ATOM 1428 N N . GLU A 1 191 ? -10.776 42.580 -38.096 1.00 56.62 191 GLU A N 1
ATOM 1429 C CA . GLU A 1 191 ? -11.419 42.817 -36.802 1.00 56.62 191 GLU A CA 1
ATOM 1430 C C . GLU A 1 191 ? -12.944 42.770 -37.031 1.00 56.62 191 GLU A C 1
ATOM 1432 O O . GLU A 1 191 ? -13.418 43.155 -38.099 1.00 56.62 191 GLU A O 1
ATOM 1437 N N . ASP A 1 192 ? -13.677 42.243 -36.048 1.00 55.62 192 ASP A N 1
ATOM 1438 C CA . ASP A 1 192 ? -15.147 42.242 -35.925 1.00 55.62 192 ASP A CA 1
ATOM 1439 C C . ASP A 1 192 ? -15.954 41.097 -36.569 1.00 55.62 192 ASP A C 1
ATOM 1441 O O . ASP A 1 192 ? -16.982 41.328 -37.205 1.00 55.62 192 ASP A O 1
ATOM 1445 N N . LEU A 1 193 ? -15.583 39.834 -36.311 1.00 51.12 193 LEU A N 1
ATOM 1446 C CA . LEU A 1 193 ? -16.531 38.715 -36.439 1.00 51.12 193 LEU A CA 1
ATOM 1447 C C . LEU A 1 193 ? -16.629 37.879 -35.152 1.00 51.12 193 LEU A C 1
ATOM 1449 O O . LEU A 1 193 ? -15.825 36.991 -34.890 1.00 51.12 193 LEU A O 1
ATOM 1453 N N . ASP A 1 194 ? -17.673 38.228 -34.402 1.00 55.81 194 ASP A N 1
ATOM 1454 C CA . ASP A 1 194 ? -18.583 37.390 -33.616 1.00 55.81 194 ASP A CA 1
ATOM 1455 C C . ASP A 1 194 ? -17.983 36.360 -32.637 1.00 55.81 194 ASP A C 1
ATOM 1457 O O . ASP A 1 194 ? -17.833 35.167 -32.917 1.00 55.81 194 ASP A O 1
ATOM 1461 N N . ASP A 1 195 ? -17.760 36.823 -31.403 1.00 56.19 195 ASP A N 1
ATOM 1462 C CA . ASP A 1 195 ? -17.451 36.002 -30.225 1.00 56.19 195 ASP A CA 1
ATOM 1463 C C . ASP A 1 195 ? -18.558 34.973 -29.877 1.00 56.19 195 ASP A C 1
ATOM 1465 O O . ASP A 1 195 ? -18.354 34.107 -29.021 1.00 56.19 195 ASP A O 1
ATOM 1469 N N . GLY A 1 196 ? -19.723 35.014 -30.541 1.00 54.44 196 GLY A N 1
ATOM 1470 C CA . GLY A 1 196 ? -20.841 34.094 -30.313 1.00 54.44 196 GLY A CA 1
ATOM 1471 C C . GLY A 1 196 ? -20.645 32.675 -30.867 1.00 54.44 196 GLY A C 1
ATOM 1472 O O . GLY A 1 196 ? -21.052 31.703 -30.223 1.00 54.44 196 GLY A O 1
ATOM 1473 N N . GLU A 1 197 ? -19.991 32.507 -32.022 1.00 52.34 197 GLU A N 1
ATOM 1474 C CA . GLU A 1 197 ? -19.861 31.185 -32.670 1.00 52.34 197 GLU A CA 1
ATOM 1475 C C . GLU A 1 197 ? -18.681 30.353 -32.149 1.00 52.34 197 GLU A C 1
ATOM 1477 O O . GLU A 1 197 ? -18.718 29.116 -32.185 1.00 52.34 197 GLU A O 1
ATOM 1482 N N . ARG A 1 198 ? -17.664 31.000 -31.570 1.00 51.53 198 ARG A N 1
ATOM 1483 C CA . ARG A 1 198 ? -16.509 30.305 -30.981 1.00 51.53 198 ARG A CA 1
ATOM 1484 C C . ARG A 1 198 ? -16.902 29.465 -29.757 1.00 51.53 198 ARG A C 1
ATOM 1486 O O . ARG A 1 198 ? -16.382 28.366 -29.575 1.00 51.53 198 ARG A O 1
ATOM 1493 N N . VAL A 1 199 ? -17.904 29.910 -28.993 1.00 54.78 199 VAL A N 1
ATOM 1494 C CA . VAL A 1 199 ? -18.419 29.211 -27.798 1.00 54.78 199 VAL A CA 1
ATOM 1495 C C . VAL A 1 199 ? -19.245 27.962 -28.155 1.00 54.78 199 VAL A C 1
ATOM 1497 O O . VAL A 1 199 ? -19.302 27.001 -27.384 1.00 54.78 199 VAL A O 1
ATOM 1500 N N . LEU A 1 200 ? -19.863 27.919 -29.340 1.00 53.97 200 LEU A N 1
ATOM 1501 C CA . LEU A 1 200 ? -20.666 26.769 -29.778 1.00 53.97 200 LEU A CA 1
ATOM 1502 C C . LEU A 1 200 ? -19.845 25.719 -30.542 1.00 53.97 200 LEU A C 1
ATOM 1504 O O . LEU A 1 200 ? -20.168 24.529 -30.469 1.00 53.97 200 LEU A O 1
ATOM 1508 N N . ALA A 1 201 ? -18.760 26.123 -31.211 1.00 53.00 201 ALA A N 1
ATOM 1509 C CA . ALA A 1 201 ? -17.827 25.203 -31.864 1.00 53.00 201 ALA A CA 1
ATOM 1510 C C . ALA A 1 201 ? -16.913 24.461 -30.863 1.00 53.00 201 ALA A C 1
ATOM 1512 O O . ALA A 1 201 ?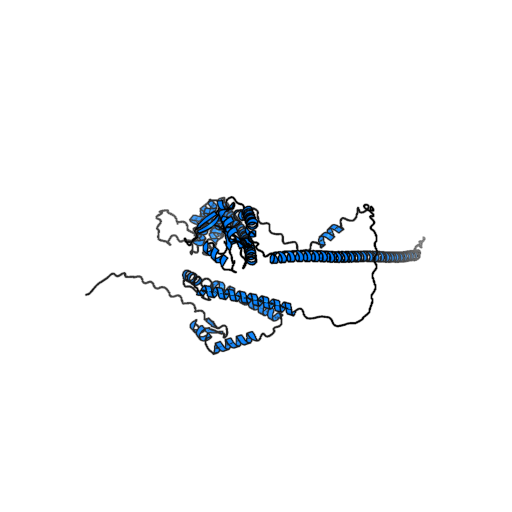 -16.638 23.273 -31.058 1.00 53.00 201 ALA A O 1
ATOM 1513 N N . GLU A 1 202 ? -16.512 25.094 -29.752 1.00 52.41 202 GLU A N 1
ATOM 1514 C CA . GLU A 1 202 ? -15.757 24.423 -28.676 1.00 52.41 202 GLU A CA 1
ATOM 1515 C C . GLU A 1 202 ? -16.602 23.374 -27.927 1.00 52.41 202 GLU A C 1
ATOM 1517 O O . GLU A 1 202 ? -16.086 22.322 -27.547 1.00 52.41 202 GLU A O 1
ATOM 1522 N N . ASN A 1 203 ? -17.922 23.564 -27.826 1.00 51.97 203 ASN A N 1
ATOM 1523 C CA . ASN A 1 203 ? -18.812 22.612 -27.149 1.00 51.97 203 ASN A CA 1
ATOM 1524 C C . ASN A 1 203 ? -19.064 21.301 -27.920 1.00 51.97 203 ASN A C 1
ATOM 1526 O O . ASN A 1 203 ? -19.475 20.314 -27.312 1.00 51.97 203 ASN A O 1
ATOM 1530 N N . ARG A 1 204 ? -18.812 21.240 -29.238 1.00 50.19 204 ARG A N 1
ATOM 1531 C CA . ARG A 1 204 ? -18.999 19.999 -30.025 1.00 50.19 204 ARG A CA 1
ATOM 1532 C C . ARG A 1 204 ? -17.730 19.161 -30.189 1.00 50.19 204 ARG A C 1
ATOM 1534 O O . ARG A 1 204 ? -17.844 17.973 -30.473 1.00 50.19 204 ARG A O 1
ATOM 1541 N N . ARG A 1 205 ? -16.537 19.723 -29.953 1.00 47.47 205 ARG A N 1
ATOM 1542 C CA . ARG A 1 205 ? -15.273 18.954 -29.901 1.00 47.47 205 ARG A CA 1
ATOM 1543 C C . ARG A 1 205 ? -14.975 18.348 -28.518 1.00 47.47 205 ARG A C 1
ATOM 1545 O O . ARG A 1 205 ? -14.033 17.575 -28.401 1.00 47.47 205 ARG A O 1
ATOM 1552 N N . GLY A 1 206 ? -15.787 18.642 -27.498 1.00 47.12 206 GLY A N 1
ATOM 1553 C CA . GLY A 1 206 ? -15.604 18.186 -26.111 1.00 47.12 206 GLY A CA 1
ATOM 1554 C C . GLY A 1 206 ? -16.271 16.857 -25.722 1.00 47.12 206 GLY A C 1
ATOM 1555 O O . GLY A 1 206 ? -16.262 16.513 -24.550 1.00 47.12 206 GLY A O 1
ATOM 1556 N N . GLN A 1 207 ? -16.858 16.095 -26.654 1.00 45.50 207 GLN A N 1
ATOM 1557 C CA . GLN A 1 207 ? -17.451 14.777 -26.346 1.00 45.50 207 GLN A CA 1
ATOM 1558 C C . GLN A 1 207 ? -16.487 13.596 -26.558 1.00 45.50 207 GLN A C 1
ATOM 1560 O O . GLN A 1 207 ? -16.916 12.445 -26.631 1.00 45.50 207 GLN A O 1
ATOM 1565 N N . SER A 1 208 ? -15.172 13.836 -26.615 1.00 52.38 208 SER A N 1
ATOM 1566 C CA . SER A 1 208 ? -14.231 12.776 -26.248 1.00 52.38 208 SER A CA 1
ATOM 1567 C C . SER A 1 208 ? -14.438 12.515 -24.761 1.00 52.38 208 SER A C 1
ATOM 1569 O O . SER A 1 208 ? -14.231 13.442 -23.986 1.00 52.38 208 SER A O 1
ATOM 1571 N N . ALA A 1 209 ? -14.892 11.315 -24.386 1.00 51.56 209 ALA A N 1
ATOM 1572 C CA . ALA A 1 209 ? -15.155 10.916 -23.004 1.00 51.56 209 ALA A CA 1
ATOM 1573 C C . ALA A 1 209 ? -14.137 11.549 -22.046 1.00 51.56 209 ALA A C 1
ATOM 1575 O O . ALA A 1 209 ? -12.973 11.136 -22.034 1.00 51.56 209 ALA A O 1
ATOM 1576 N N . ASP A 1 210 ? -14.566 12.582 -21.311 1.00 50.94 210 ASP A N 1
ATOM 1577 C CA . ASP A 1 210 ? -13.688 13.287 -20.387 1.00 50.94 210 ASP A CA 1
ATOM 1578 C C . ASP A 1 210 ? -13.051 12.229 -19.486 1.00 50.94 210 ASP A C 1
ATOM 1580 O O . ASP A 1 210 ? -13.778 11.423 -18.886 1.00 50.94 210 ASP A O 1
ATOM 1584 N N . PRO A 1 211 ? -11.708 12.142 -19.438 1.00 66.00 211 PRO A N 1
ATOM 1585 C CA . PRO A 1 211 ? -11.042 11.107 -18.676 1.00 66.00 211 PRO A CA 1
ATOM 1586 C C . PRO A 1 211 ? -11.541 11.216 -17.243 1.00 66.00 211 PRO A C 1
ATOM 1588 O O . PRO A 1 211 ? -11.347 12.255 -16.609 1.00 66.00 211 PRO A O 1
ATOM 1591 N N . VAL A 1 212 ? -12.211 10.153 -16.773 1.00 58.09 212 VAL A N 1
ATOM 1592 C CA . VAL A 1 212 ? -12.807 10.065 -15.435 1.00 58.09 212 VAL A CA 1
ATOM 1593 C C . VAL A 1 212 ? -11.855 10.744 -14.456 1.00 58.09 212 VAL A C 1
ATOM 1595 O O . VAL A 1 212 ? -10.687 10.329 -14.398 1.00 58.09 212 VAL A O 1
ATOM 1598 N N . PRO A 1 213 ? -12.290 11.814 -13.760 1.00 66.69 213 PRO A N 1
ATOM 1599 C CA . PRO A 1 213 ? -11.393 12.651 -12.986 1.00 66.69 213 PRO A CA 1
ATOM 1600 C C . PRO A 1 213 ? -10.613 11.758 -12.032 1.00 66.69 213 PRO A C 1
ATOM 1602 O O . PRO A 1 213 ? -11.181 11.130 -11.138 1.00 66.69 213 PRO A O 1
ATOM 1605 N N . ARG A 1 214 ? -9.302 11.640 -12.278 1.00 78.12 214 ARG A N 1
ATOM 1606 C CA . ARG A 1 214 ? -8.432 10.772 -11.486 1.00 78.12 214 ARG A CA 1
ATOM 1607 C C . ARG A 1 214 ? -8.520 11.255 -10.046 1.00 78.12 214 ARG A C 1
ATOM 1609 O O . ARG A 1 214 ? -8.118 12.384 -9.762 1.00 78.12 214 ARG A O 1
ATOM 1616 N N . CYS A 1 215 ? -9.065 10.423 -9.155 1.00 81.31 215 CYS A N 1
ATOM 1617 C CA . CYS A 1 215 ? -9.094 10.727 -7.730 1.00 81.31 215 CYS A CA 1
ATOM 1618 C C . CYS A 1 215 ? -7.674 11.090 -7.292 1.00 81.31 215 CYS A C 1
ATOM 1620 O O . CYS A 1 215 ? -6.754 10.276 -7.400 1.00 81.31 215 CYS A O 1
ATOM 1622 N N . LYS A 1 216 ? -7.490 12.335 -6.845 1.00 94.06 216 LYS A N 1
ATOM 1623 C CA . LYS A 1 216 ? -6.203 12.788 -6.326 1.00 94.06 216 LYS A CA 1
ATOM 1624 C C . LYS A 1 216 ? -5.915 11.998 -5.054 1.00 94.06 216 LYS A C 1
ATOM 1626 O O . LYS A 1 216 ? -6.737 11.984 -4.140 1.00 94.06 216 LYS A O 1
ATOM 1631 N N . ILE A 1 217 ? -4.769 11.324 -5.023 1.00 95.50 217 ILE A N 1
ATOM 1632 C CA . ILE A 1 217 ? -4.285 10.638 -3.825 1.00 95.50 217 ILE A CA 1
ATOM 1633 C C . ILE A 1 217 ? -4.020 11.717 -2.766 1.00 95.50 217 ILE A C 1
ATOM 1635 O O . ILE A 1 217 ? -3.320 12.681 -3.079 1.00 95.50 217 ILE A O 1
ATOM 1639 N N . PRO A 1 218 ? -4.556 11.589 -1.542 1.00 96.69 218 PRO A N 1
ATOM 1640 C CA . PRO A 1 218 ? -4.260 12.526 -0.465 1.00 96.69 218 PRO A CA 1
ATOM 1641 C C . PRO A 1 218 ? -2.753 12.637 -0.180 1.00 96.69 218 PRO A C 1
ATOM 1643 O O . PRO A 1 218 ? -2.051 11.624 -0.103 1.00 96.69 218 PRO A O 1
ATOM 1646 N N . ASP A 1 219 ? -2.262 13.861 0.034 1.00 97.12 219 ASP A N 1
ATOM 1647 C CA . ASP A 1 219 ? -0.826 14.150 0.185 1.00 97.12 219 ASP A CA 1
ATOM 1648 C C . ASP A 1 219 ? -0.174 13.376 1.340 1.00 97.12 219 ASP A C 1
ATOM 1650 O O . ASP A 1 219 ? 0.967 12.924 1.228 1.00 97.12 219 ASP A O 1
ATOM 1654 N N . HIS A 1 220 ? -0.895 13.167 2.448 1.00 96.19 220 HIS A N 1
ATOM 1655 C CA . HIS A 1 220 ? -0.377 12.409 3.591 1.00 96.19 220 HIS A CA 1
ATOM 1656 C C . HIS A 1 220 ? -0.194 10.923 3.272 1.00 96.19 220 HIS A C 1
ATOM 1658 O O . HIS A 1 220 ? 0.757 10.310 3.757 1.00 96.19 220 HIS A O 1
ATOM 1664 N N . ILE A 1 221 ? -1.053 10.346 2.425 1.00 97.19 221 ILE A N 1
ATOM 1665 C CA . ILE A 1 221 ? -0.913 8.962 1.953 1.00 97.19 221 ILE A CA 1
ATOM 1666 C C . ILE A 1 221 ? 0.271 8.871 0.994 1.00 97.19 221 ILE A C 1
ATOM 1668 O O . ILE A 1 221 ? 1.098 7.970 1.133 1.00 97.19 221 ILE A O 1
ATOM 1672 N N . GLN A 1 222 ? 0.403 9.834 0.076 1.00 96.69 222 GLN A N 1
ATOM 1673 C CA . GLN A 1 222 ? 1.537 9.898 -0.845 1.00 96.69 222 GLN A CA 1
ATOM 1674 C C . GLN A 1 222 ? 2.870 10.022 -0.091 1.00 96.69 222 GLN A C 1
ATOM 1676 O O . GLN A 1 222 ? 3.834 9.340 -0.431 1.00 96.69 222 GLN A O 1
ATOM 1681 N N . ALA A 1 223 ? 2.926 10.840 0.963 1.00 95.94 223 ALA A N 1
ATOM 1682 C CA . ALA A 1 223 ? 4.117 10.989 1.796 1.00 95.94 223 ALA A CA 1
ATOM 1683 C C . ALA A 1 223 ? 4.492 9.681 2.512 1.00 95.94 223 ALA A C 1
ATOM 1685 O O . ALA A 1 223 ? 5.663 9.300 2.520 1.00 95.94 223 ALA A O 1
ATOM 1686 N N . VAL A 1 224 ? 3.509 8.961 3.071 1.00 95.81 224 VAL A N 1
ATOM 1687 C CA . VAL A 1 224 ? 3.742 7.647 3.697 1.00 95.81 224 VAL A CA 1
ATOM 1688 C C . VAL A 1 224 ? 4.217 6.630 2.664 1.00 95.81 224 VAL A C 1
ATOM 1690 O O . VAL A 1 224 ? 5.167 5.894 2.944 1.00 95.81 224 VAL A O 1
ATOM 1693 N N . PHE A 1 225 ? 3.593 6.606 1.484 1.00 95.81 225 PHE A N 1
ATOM 1694 C CA . PHE A 1 225 ? 3.984 5.731 0.386 1.00 95.81 225 PHE A CA 1
ATOM 1695 C C . PHE A 1 225 ? 5.420 6.011 -0.066 1.00 95.81 225 PHE A C 1
ATOM 1697 O O . PHE A 1 225 ? 6.211 5.083 -0.164 1.00 95.81 225 PHE A O 1
ATOM 1704 N N . GLU A 1 226 ? 5.814 7.268 -0.277 1.00 92.81 226 GLU A N 1
ATOM 1705 C CA . GLU A 1 226 ? 7.186 7.592 -0.695 1.00 92.81 226 GLU A CA 1
ATOM 1706 C C . GLU A 1 226 ? 8.221 7.312 0.404 1.00 92.81 226 GLU A C 1
ATOM 1708 O O . GLU A 1 226 ? 9.301 6.791 0.111 1.00 92.81 226 GLU A O 1
ATOM 1713 N N . ALA A 1 227 ? 7.887 7.574 1.672 1.00 90.19 227 ALA A N 1
ATOM 1714 C CA . ALA A 1 227 ? 8.751 7.236 2.803 1.00 90.19 227 ALA A CA 1
ATOM 1715 C C . ALA A 1 227 ? 8.973 5.716 2.923 1.00 90.19 227 ALA A C 1
ATOM 1717 O O . ALA A 1 227 ? 10.080 5.268 3.226 1.00 90.19 227 ALA A O 1
ATOM 1718 N N . ASN A 1 228 ? 7.944 4.920 2.619 1.00 89.81 228 ASN A N 1
ATOM 1719 C CA . ASN A 1 228 ? 7.937 3.469 2.791 1.00 89.81 228 ASN A CA 1
ATOM 1720 C C . ASN A 1 228 ? 7.828 2.713 1.458 1.00 89.81 228 ASN A C 1
ATOM 1722 O O . ASN A 1 228 ? 7.329 1.594 1.420 1.00 89.81 228 ASN A O 1
ATOM 1726 N N . LYS A 1 229 ? 8.319 3.282 0.352 1.00 84.88 229 LYS A N 1
ATOM 1727 C CA . LYS A 1 229 ? 8.054 2.839 -1.037 1.00 84.88 229 LYS A CA 1
ATOM 1728 C C . LYS A 1 229 ? 8.206 1.340 -1.326 1.00 84.88 229 LYS A C 1
ATOM 1730 O O . LYS A 1 229 ? 7.631 0.832 -2.279 1.00 84.88 229 LYS A O 1
ATOM 1735 N N . TYR A 1 230 ? 9.002 0.633 -0.531 1.00 82.69 230 TYR A N 1
ATOM 1736 C CA . TYR A 1 230 ? 9.337 -0.779 -0.728 1.00 82.69 230 TYR A CA 1
ATOM 1737 C C . TYR A 1 230 ? 8.784 -1.715 0.350 1.00 82.69 230 TYR A C 1
ATOM 1739 O O . TYR A 1 230 ? 8.945 -2.925 0.225 1.00 82.69 230 TYR A O 1
ATOM 1747 N N . GLU A 1 231 ? 8.184 -1.177 1.407 1.00 86.19 231 GLU A N 1
ATOM 1748 C CA . GLU A 1 231 ? 7.647 -1.963 2.509 1.00 86.19 231 GLU A CA 1
ATOM 1749 C C . GLU A 1 231 ? 6.342 -1.331 2.967 1.00 86.19 231 GLU A C 1
ATOM 1751 O O . GLU A 1 231 ? 6.329 -0.246 3.541 1.00 86.19 231 GLU A O 1
ATOM 1756 N N . GLN A 1 232 ? 5.231 -1.999 2.675 1.00 90.44 232 GLN A N 1
ATOM 1757 C CA . GLN A 1 232 ? 3.946 -1.554 3.182 1.00 90.44 232 GLN A CA 1
ATOM 1758 C C . GLN A 1 232 ? 3.957 -1.655 4.714 1.00 90.44 232 GLN A C 1
ATOM 1760 O O . GLN A 1 232 ? 4.258 -2.730 5.241 1.00 90.44 232 GLN A O 1
ATOM 1765 N N . PRO A 1 233 ? 3.632 -0.573 5.448 1.00 94.12 233 PRO A N 1
ATOM 1766 C CA . PRO A 1 233 ? 3.557 -0.644 6.898 1.00 94.12 233 PRO A CA 1
ATOM 1767 C C . PRO A 1 233 ? 2.479 -1.646 7.314 1.00 94.12 233 PRO A C 1
ATOM 1769 O O . PRO A 1 233 ? 1.443 -1.773 6.659 1.00 94.12 233 PRO A O 1
ATOM 1772 N N . GLU A 1 234 ? 2.688 -2.338 8.430 1.00 95.50 234 GLU A N 1
ATOM 1773 C CA . GLU A 1 234 ? 1.641 -3.171 9.018 1.00 95.50 234 GLU A CA 1
ATOM 1774 C C . GLU A 1 234 ? 0.424 -2.298 9.367 1.00 95.50 234 GLU A C 1
ATOM 1776 O O . GLU A 1 234 ? 0.580 -1.215 9.939 1.00 95.50 234 GLU A O 1
ATOM 1781 N N . ILE A 1 235 ? -0.790 -2.769 9.064 1.00 95.69 235 ILE A N 1
ATOM 1782 C CA . ILE A 1 235 ? -2.030 -2.021 9.325 1.00 95.69 235 ILE A CA 1
ATOM 1783 C C . ILE A 1 235 ? -2.129 -1.550 10.782 1.00 95.69 235 ILE A C 1
ATOM 1785 O O . ILE A 1 235 ? -2.474 -0.398 11.041 1.00 95.69 235 ILE A O 1
ATOM 1789 N N . GLY A 1 236 ? -1.748 -2.401 11.742 1.00 94.75 236 GLY A N 1
ATOM 1790 C CA . GLY A 1 236 ? -1.756 -2.055 13.161 1.00 94.75 236 GLY A CA 1
ATOM 1791 C C . GLY A 1 236 ? -0.779 -0.928 13.496 1.00 94.75 236 GLY A C 1
ATOM 1792 O O . GLY A 1 236 ? -1.137 0.003 14.214 1.00 94.75 236 GLY A O 1
ATOM 1793 N N . ALA A 1 237 ? 0.436 -0.971 12.942 1.00 95.69 237 ALA A N 1
ATOM 1794 C CA . ALA A 1 237 ? 1.424 0.090 13.118 1.00 95.69 237 ALA A CA 1
ATOM 1795 C C . ALA A 1 237 ? 0.961 1.408 12.473 1.00 95.69 237 ALA A C 1
ATOM 1797 O O . ALA A 1 237 ? 1.098 2.470 13.080 1.00 95.69 237 ALA A O 1
ATOM 1798 N N . TYR A 1 238 ? 0.352 1.336 11.286 1.00 97.06 238 TYR A N 1
ATOM 1799 C CA . TYR A 1 238 ? -0.167 2.502 10.575 1.00 97.06 238 TYR A CA 1
ATOM 1800 C C . TYR A 1 238 ? -1.324 3.188 11.316 1.00 97.06 238 TYR A C 1
ATOM 1802 O O . TYR A 1 238 ? -1.344 4.417 11.418 1.00 97.06 238 TYR A O 1
ATOM 1810 N N . ILE A 1 239 ? -2.263 2.407 11.866 1.00 97.12 239 ILE A N 1
ATOM 1811 C CA . ILE A 1 239 ? -3.371 2.928 12.678 1.00 97.12 239 ILE A CA 1
ATOM 1812 C C . ILE A 1 239 ? -2.824 3.568 13.957 1.00 97.12 239 ILE A C 1
ATOM 1814 O O . ILE A 1 239 ? -3.151 4.720 14.236 1.00 97.12 239 ILE A O 1
ATOM 1818 N N . ARG A 1 240 ? -1.946 2.872 14.698 1.00 96.94 240 ARG A N 1
ATOM 1819 C CA . ARG A 1 240 ? -1.361 3.385 15.951 1.00 96.94 240 ARG A CA 1
ATOM 1820 C C . ARG A 1 240 ? -0.617 4.705 15.759 1.00 96.94 240 ARG A C 1
ATOM 1822 O O . ARG A 1 240 ? -0.764 5.597 16.582 1.00 96.94 240 ARG A O 1
ATOM 1829 N N . ALA A 1 241 ? 0.093 4.877 14.643 1.00 96.50 241 ALA A N 1
ATOM 1830 C CA . ALA A 1 241 ? 0.787 6.126 14.322 1.00 96.50 241 ALA A CA 1
ATOM 1831 C C . ALA A 1 241 ? -0.146 7.348 14.148 1.00 96.50 241 ALA A C 1
ATOM 1833 O O . ALA A 1 241 ? 0.331 8.478 14.073 1.00 96.50 241 ALA A O 1
ATOM 1834 N N . GLY A 1 242 ? -1.465 7.146 14.031 1.00 94.69 242 GLY A N 1
ATOM 1835 C CA . GLY A 1 242 ? -2.463 8.218 13.949 1.00 94.69 242 GLY A CA 1
ATOM 1836 C C . GLY A 1 242 ? -3.231 8.511 15.233 1.00 94.69 242 GLY A C 1
ATOM 1837 O O . GLY A 1 242 ? -4.078 9.411 15.228 1.00 94.69 242 GLY A O 1
ATOM 1838 N N . LEU A 1 243 ? -2.964 7.760 16.299 1.00 96.44 243 LEU A N 1
ATOM 1839 C CA . LEU A 1 243 ? -3.672 7.830 17.571 1.00 96.44 243 LEU A CA 1
ATOM 1840 C C . LEU A 1 243 ? -2.783 8.455 18.653 1.00 96.44 243 LEU A C 1
ATOM 1842 O O . LEU A 1 243 ? -1.559 8.433 18.555 1.00 96.44 243 LEU A O 1
ATOM 1846 N N . THR A 1 244 ? -3.400 9.025 19.688 1.00 96.25 244 THR A N 1
ATOM 1847 C CA . THR A 1 244 ? -2.681 9.418 20.914 1.00 96.25 244 THR A CA 1
ATOM 1848 C C . THR A 1 244 ? -2.343 8.188 21.765 1.00 96.25 244 THR A C 1
ATOM 1850 O O . THR A 1 244 ? -2.976 7.147 21.613 1.00 96.25 244 THR A O 1
ATOM 1853 N N . ASP A 1 245 ? -1.405 8.292 22.711 1.00 95.19 245 ASP A N 1
ATOM 1854 C CA . ASP A 1 245 ? -1.007 7.155 23.566 1.00 95.19 245 ASP A CA 1
ATOM 1855 C C . ASP A 1 245 ? -2.188 6.542 24.353 1.00 95.19 245 ASP A C 1
ATOM 1857 O O . ASP A 1 245 ? -2.327 5.319 24.464 1.00 95.19 245 ASP A O 1
ATOM 1861 N N . GLU A 1 246 ? -3.097 7.389 24.847 1.00 91.50 246 GLU A N 1
ATOM 1862 C CA . GLU A 1 246 ? -4.339 6.951 25.501 1.00 91.50 246 GLU A CA 1
ATOM 1863 C C . GLU A 1 246 ? -5.250 6.189 24.526 1.00 91.50 246 GLU A C 1
ATOM 1865 O O . GLU A 1 246 ? -5.770 5.121 24.848 1.00 91.50 246 GLU A O 1
ATOM 1870 N N . GLN A 1 247 ? -5.392 6.699 23.300 1.00 92.69 247 GLN A N 1
ATOM 1871 C CA . GLN A 1 247 ? -6.182 6.068 22.245 1.00 92.69 247 GLN A CA 1
ATOM 1872 C C . GLN A 1 247 ? -5.573 4.741 21.774 1.00 92.69 247 GLN A C 1
ATOM 1874 O O . GLN A 1 247 ? -6.318 3.805 21.491 1.00 92.69 247 GLN A O 1
ATOM 1879 N N . VAL A 1 248 ? -4.241 4.627 21.719 1.00 94.62 248 VAL A N 1
ATOM 1880 C CA . VAL A 1 248 ? -3.542 3.365 21.423 1.00 94.62 248 VAL A CA 1
ATOM 1881 C C . VAL A 1 248 ? -3.860 2.324 22.493 1.00 94.62 248 VAL A C 1
ATOM 1883 O O . VAL A 1 248 ? -4.219 1.199 22.156 1.00 94.62 248 VAL A O 1
ATOM 1886 N N . THR A 1 249 ? -3.831 2.716 23.769 1.00 90.12 249 THR A N 1
ATOM 1887 C CA . THR A 1 249 ? -4.175 1.822 24.886 1.00 90.12 249 THR A CA 1
ATOM 1888 C C . THR A 1 249 ? -5.607 1.290 24.758 1.00 90.12 249 THR A C 1
ATOM 1890 O O . THR A 1 249 ? -5.850 0.095 24.930 1.00 90.12 249 THR A O 1
ATOM 1893 N N . TRP A 1 250 ? -6.566 2.155 24.410 1.00 86.75 250 TRP A N 1
ATOM 1894 C CA . TRP A 1 250 ? -7.954 1.742 24.172 1.00 86.75 250 TRP A CA 1
ATOM 1895 C C . TRP A 1 250 ? -8.101 0.848 22.939 1.00 86.75 250 TRP A C 1
ATOM 1897 O O . TRP A 1 250 ? -8.820 -0.150 22.989 1.00 86.75 250 TRP A O 1
ATOM 1907 N N . TYR A 1 251 ? -7.415 1.179 21.846 1.00 90.12 251 TYR A N 1
ATOM 1908 C CA . TYR A 1 251 ? -7.423 0.384 20.622 1.00 90.12 251 TYR A CA 1
ATOM 1909 C C . TYR A 1 251 ? -6.875 -1.029 20.857 1.00 90.12 251 TYR A C 1
ATOM 1911 O O . TYR A 1 251 ? -7.517 -2.006 20.469 1.00 90.12 251 TYR A O 1
ATOM 1919 N N . ASP A 1 252 ? -5.738 -1.158 21.541 1.00 89.50 252 ASP A N 1
ATOM 1920 C CA . ASP A 1 252 ? -5.133 -2.456 21.838 1.00 89.50 252 ASP A CA 1
ATOM 1921 C C . ASP A 1 252 ? -6.020 -3.278 22.793 1.00 89.50 252 ASP A C 1
ATOM 1923 O O . ASP A 1 252 ? -6.217 -4.473 22.569 1.00 89.50 252 ASP A O 1
ATOM 1927 N N . ALA A 1 253 ? -6.650 -2.645 23.792 1.00 83.44 253 ALA A N 1
ATOM 1928 C CA . ALA A 1 253 ? -7.619 -3.313 24.665 1.00 83.44 253 ALA A CA 1
ATOM 1929 C C . ALA A 1 253 ? -8.831 -3.859 23.885 1.00 83.44 253 ALA A C 1
ATOM 1931 O O . ALA A 1 253 ? -9.265 -4.988 24.125 1.00 83.44 253 ALA A O 1
ATOM 1932 N N . LEU A 1 254 ? -9.349 -3.099 22.912 1.00 81.12 254 LEU A N 1
ATOM 1933 C CA . LEU A 1 254 ? -10.436 -3.546 22.034 1.00 81.12 254 LEU A CA 1
ATOM 1934 C C . LEU A 1 254 ? -10.011 -4.710 21.132 1.00 81.12 254 LEU A C 1
ATOM 1936 O O . LEU A 1 254 ? -10.783 -5.651 20.948 1.00 81.12 254 LEU A O 1
ATOM 1940 N N . GLN A 1 255 ? -8.791 -4.676 20.589 1.00 85.88 255 GLN A N 1
ATOM 1941 C CA . GLN A 1 255 ? -8.258 -5.775 19.780 1.00 85.88 255 GLN A CA 1
ATOM 1942 C C . GLN A 1 255 ? -8.119 -7.055 20.609 1.00 85.88 255 GL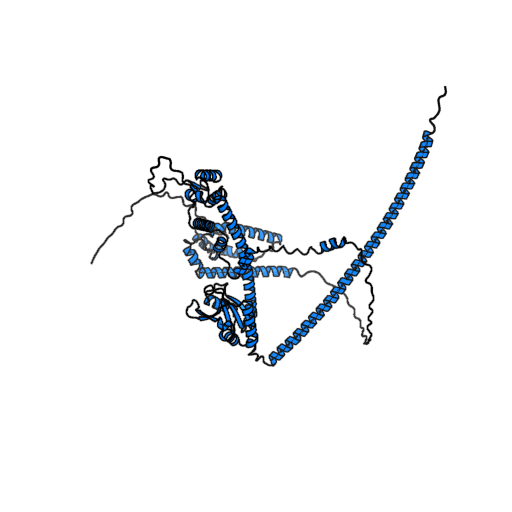N A C 1
ATOM 1944 O O . GLN A 1 255 ? -8.577 -8.117 20.185 1.00 85.88 255 GLN A O 1
ATOM 1949 N N . VAL A 1 256 ? -7.568 -6.954 21.823 1.00 84.12 256 VAL A N 1
ATOM 1950 C CA . VAL A 1 256 ? -7.495 -8.084 22.757 1.00 84.12 256 VAL A CA 1
ATOM 1951 C C . VAL A 1 256 ? -8.899 -8.610 23.051 1.00 84.12 256 VAL A C 1
ATOM 1953 O O . VAL A 1 256 ? -9.137 -9.802 22.873 1.00 84.12 256 VAL A O 1
ATOM 1956 N N . ALA A 1 257 ? -9.860 -7.754 23.405 1.00 75.50 257 ALA A N 1
ATOM 1957 C CA . ALA A 1 257 ? -11.235 -8.179 23.678 1.00 75.50 257 ALA A CA 1
ATOM 1958 C C . ALA A 1 257 ? -11.889 -8.893 22.479 1.00 75.50 257 ALA A C 1
ATOM 1960 O O . ALA A 1 257 ? -12.612 -9.872 22.665 1.00 75.50 257 ALA A O 1
ATOM 1961 N N . ARG A 1 258 ? -11.600 -8.453 21.247 1.00 81.12 258 ARG A N 1
ATOM 1962 C CA . ARG A 1 258 ? -12.126 -9.060 20.016 1.00 81.12 258 ARG A CA 1
ATOM 1963 C C . ARG A 1 258 ? -11.586 -10.466 19.756 1.00 81.12 258 ARG A C 1
ATOM 1965 O O . ARG A 1 258 ? -12.343 -11.317 19.301 1.00 81.12 258 ARG A O 1
ATOM 1972 N N . TYR A 1 259 ? -10.303 -10.711 20.020 1.00 81.69 259 TYR A N 1
ATOM 1973 C CA . TYR A 1 259 ? -9.662 -11.996 19.710 1.00 81.69 259 TYR A CA 1
ATOM 1974 C C . TYR A 1 259 ? -9.602 -12.973 20.887 1.00 81.69 259 TYR A C 1
ATOM 1976 O O . TYR A 1 259 ? -9.427 -14.170 20.675 1.00 81.69 259 TYR A O 1
ATOM 1984 N N . THR A 1 260 ? -9.745 -12.496 22.124 1.00 76.38 260 THR A N 1
ATOM 1985 C CA . THR A 1 260 ? -9.549 -13.340 23.316 1.00 76.38 260 THR A CA 1
ATOM 1986 C C . THR A 1 260 ? -10.781 -14.180 23.652 1.00 76.38 260 THR A C 1
ATOM 1988 O O . THR A 1 260 ? -10.666 -15.181 24.356 1.00 76.38 260 THR A O 1
ATOM 1991 N N . VAL A 1 261 ? -11.972 -13.812 23.170 1.00 60.31 261 VAL A N 1
ATOM 1992 C CA . VAL A 1 261 ? -13.197 -14.242 23.843 1.00 60.31 261 VAL A CA 1
ATOM 1993 C C . VAL A 1 261 ? -14.123 -15.044 22.926 1.00 60.31 261 VAL A C 1
ATOM 1995 O O . VAL A 1 261 ? -14.769 -14.517 22.029 1.00 60.31 261 VAL A O 1
ATOM 1998 N N . SER A 1 262 ? -14.220 -16.349 23.206 1.00 71.00 262 SER A N 1
ATOM 1999 C CA . SER A 1 262 ? -15.317 -17.212 22.723 1.00 71.00 262 SER A CA 1
ATOM 2000 C C . SER A 1 262 ? -16.656 -16.914 23.418 1.00 71.00 262 SER A C 1
ATOM 2002 O O . SER A 1 262 ? -17.697 -17.458 23.046 1.00 71.00 262 SER A O 1
ATOM 2004 N N . GLU A 1 263 ? -16.637 -16.069 24.451 1.00 78.25 263 GLU A N 1
ATOM 2005 C CA . GLU A 1 263 ? -17.814 -15.677 25.217 1.00 78.25 263 GLU A CA 1
ATOM 2006 C C . GLU A 1 263 ? -18.615 -14.595 24.490 1.00 78.25 263 GLU A C 1
ATOM 2008 O O . GLU A 1 263 ? -18.088 -13.633 23.935 1.00 78.25 263 GLU A O 1
ATOM 2013 N N . LYS A 1 264 ? -19.938 -14.740 24.545 1.00 87.12 264 LYS A N 1
ATOM 2014 C CA . LYS A 1 264 ? -20.885 -13.839 23.885 1.00 87.12 264 LYS A CA 1
ATOM 2015 C C . LYS A 1 264 ? -20.867 -12.409 24.461 1.00 87.12 264 LYS A C 1
ATOM 2017 O O . LYS A 1 264 ? -21.225 -11.481 23.746 1.00 87.12 264 LYS A O 1
ATOM 2022 N N . TYR A 1 265 ? -20.457 -12.221 25.722 1.00 89.81 265 TYR A N 1
ATOM 2023 C CA . TYR A 1 265 ? -20.481 -10.926 26.425 1.00 89.81 265 TYR A CA 1
ATOM 2024 C C . TYR A 1 265 ? -19.118 -10.603 27.063 1.00 89.81 265 TYR A C 1
ATOM 2026 O O . TYR A 1 265 ? -18.969 -10.744 28.275 1.00 89.81 265 TYR A O 1
ATOM 2034 N N . PRO A 1 266 ? -18.111 -10.209 26.266 1.00 88.69 266 PRO A N 1
ATOM 2035 C CA . PRO A 1 266 ? -16.732 -10.068 26.737 1.00 88.69 266 PRO A CA 1
ATOM 2036 C C . PRO A 1 266 ? -16.453 -8.816 27.580 1.00 88.69 266 PRO A C 1
ATOM 2038 O O . PRO A 1 266 ? -15.370 -8.708 28.146 1.00 88.69 266 PRO A O 1
ATOM 2041 N N . VAL A 1 267 ? -17.366 -7.840 27.628 1.00 88.75 267 VAL A N 1
ATOM 2042 C CA . VAL A 1 267 ? -17.087 -6.523 28.223 1.00 88.75 267 VAL A CA 1
ATOM 2043 C C . VAL A 1 267 ? -17.854 -6.339 29.529 1.00 88.75 267 VAL A C 1
ATOM 2045 O O . VAL A 1 267 ? -19.083 -6.323 29.517 1.00 88.75 267 VAL A O 1
ATOM 2048 N N . ASP A 1 268 ? -17.151 -6.133 30.645 1.00 91.56 268 ASP A N 1
ATOM 2049 C CA . ASP A 1 268 ? -17.774 -5.739 31.915 1.00 91.56 268 ASP A CA 1
ATOM 2050 C C . ASP A 1 268 ? -18.119 -4.240 31.896 1.00 91.56 268 ASP A C 1
ATOM 2052 O O . ASP A 1 268 ? -17.248 -3.376 31.739 1.00 91.56 268 ASP A O 1
ATOM 2056 N N . LEU A 1 269 ? -19.405 -3.913 32.070 1.00 93.62 269 LEU A N 1
ATOM 2057 C CA . LEU A 1 269 ? -19.858 -2.527 32.155 1.00 93.62 269 LEU A CA 1
ATOM 2058 C C . LEU A 1 269 ? -19.161 -1.788 33.298 1.00 93.62 269 LEU A C 1
ATOM 2060 O O . LEU A 1 269 ? -18.900 -0.599 33.127 1.00 93.62 269 LEU A O 1
ATOM 2064 N N . ASP A 1 270 ? -18.867 -2.457 34.420 1.00 91.00 270 ASP A N 1
ATOM 2065 C CA . ASP A 1 270 ? -18.311 -1.852 35.637 1.00 91.00 270 ASP A CA 1
ATOM 2066 C C . ASP A 1 270 ? -16.894 -1.321 35.445 1.00 91.00 270 ASP A C 1
ATOM 2068 O O . ASP A 1 270 ? -16.548 -0.288 36.024 1.00 91.00 270 ASP A O 1
ATOM 2072 N N . GLU A 1 271 ? -16.118 -1.983 34.591 1.00 88.31 271 GLU A N 1
ATOM 2073 C CA . GLU A 1 271 ? -14.792 -1.534 34.172 1.00 88.31 271 GLU A CA 1
ATOM 2074 C C . GLU A 1 271 ? -14.897 -0.470 33.073 1.00 88.31 271 GLU A C 1
ATOM 2076 O O . GLU A 1 271 ? -14.147 0.506 33.057 1.00 88.31 271 GLU A O 1
ATOM 2081 N N . MET A 1 272 ? -15.875 -0.613 32.174 1.00 89.12 272 MET A N 1
ATOM 2082 C CA . MET A 1 272 ? -15.981 0.237 30.994 1.00 89.12 272 MET A CA 1
ATOM 2083 C C . MET A 1 272 ? -16.526 1.642 31.296 1.00 89.12 272 MET A C 1
ATOM 2085 O O . MET A 1 272 ? -16.006 2.621 30.762 1.00 89.12 272 MET A O 1
ATOM 2089 N N . TRP A 1 273 ? -17.574 1.789 32.121 1.00 92.75 273 TRP A N 1
ATOM 2090 C CA . TRP A 1 273 ? -18.347 3.046 32.197 1.00 92.75 273 TRP A CA 1
ATOM 2091 C C . TRP A 1 273 ? -17.517 4.273 32.600 1.00 92.75 273 TRP A C 1
ATOM 2093 O O . TRP A 1 273 ? -17.802 5.380 32.132 1.00 92.75 273 TRP A O 1
ATOM 2103 N N . GLN A 1 274 ? -16.492 4.082 33.437 1.00 89.94 274 GLN A N 1
ATOM 2104 C CA . GLN A 1 274 ? -15.576 5.150 33.852 1.00 89.94 274 GLN A CA 1
ATOM 2105 C C . GLN A 1 274 ? -14.672 5.581 32.698 1.00 89.94 274 GLN A C 1
ATOM 2107 O O . GLN A 1 274 ? -14.521 6.778 32.451 1.00 89.94 274 GLN A O 1
ATOM 2112 N N . CYS A 1 275 ? -14.139 4.615 31.947 1.00 84.38 275 CYS A N 1
ATOM 2113 C CA . CYS A 1 275 ? -13.272 4.855 30.796 1.00 84.38 275 CYS A CA 1
ATOM 2114 C C . CYS A 1 275 ? -13.993 5.656 29.706 1.00 84.38 275 CYS A C 1
ATOM 2116 O O . CYS A 1 275 ? -13.425 6.584 29.137 1.00 84.38 275 CYS A O 1
ATOM 2118 N N . VAL A 1 276 ? -15.279 5.375 29.474 1.00 87.50 276 VAL A N 1
ATOM 2119 C CA . VAL A 1 276 ? -16.080 6.126 28.493 1.00 87.50 276 VAL A CA 1
ATOM 2120 C C . VAL A 1 276 ? -16.521 7.512 29.008 1.00 87.50 276 VAL A C 1
ATOM 2122 O O . VAL A 1 276 ? -17.004 8.350 28.249 1.00 87.50 276 VAL A O 1
ATOM 2125 N N . GLY A 1 277 ? -16.344 7.800 30.300 1.00 89.00 277 GLY A N 1
ATOM 2126 C CA . GLY A 1 277 ? -16.656 9.103 30.895 1.00 89.00 277 GLY A CA 1
ATOM 2127 C C . GLY A 1 277 ? -18.108 9.311 31.293 1.00 89.00 277 GLY A C 1
ATOM 2128 O O . GLY A 1 277 ? -18.552 10.456 31.396 1.00 89.00 277 GLY A O 1
ATOM 2129 N N . PHE A 1 278 ? -18.861 8.242 31.556 1.00 92.38 278 PHE A N 1
ATOM 2130 C CA . PHE A 1 278 ? -20.126 8.423 32.257 1.00 92.38 278 PHE A CA 1
ATOM 2131 C C . PHE A 1 278 ? -19.842 8.929 33.680 1.00 92.38 278 PHE A C 1
ATOM 2133 O O . PHE A 1 278 ? -18.998 8.366 34.371 1.00 92.38 278 PHE A O 1
ATOM 2140 N N . PRO A 1 279 ? -20.560 9.954 34.174 1.00 91.88 279 PRO A N 1
ATOM 2141 C CA . PRO A 1 279 ? -20.294 10.504 35.503 1.00 91.88 279 PRO A CA 1
ATOM 2142 C C . PRO A 1 279 ? -20.675 9.529 36.626 1.00 91.88 279 PRO A C 1
ATOM 2144 O O . PRO A 1 279 ? -20.150 9.613 37.732 1.00 91.88 279 PRO A O 1
ATOM 2147 N N . ARG A 1 280 ? -21.630 8.627 36.363 1.00 94.12 280 ARG A N 1
ATOM 2148 C CA . ARG A 1 280 ? -22.134 7.625 37.309 1.00 94.12 280 ARG A CA 1
ATOM 2149 C C . ARG A 1 280 ? -22.552 6.359 36.567 1.00 94.12 280 ARG A C 1
ATOM 2151 O O . ARG A 1 280 ? -23.184 6.462 35.512 1.00 94.12 280 ARG A O 1
ATOM 2158 N N . LYS A 1 281 ? -22.319 5.193 37.184 1.00 94.50 281 LYS A N 1
ATOM 2159 C CA . LYS A 1 281 ? -22.782 3.882 36.693 1.00 94.50 281 LYS A CA 1
ATOM 2160 C C . LYS A 1 281 ? -24.280 3.881 36.372 1.00 94.50 281 LYS A C 1
ATOM 2162 O O . LYS A 1 281 ? -24.671 3.408 35.313 1.00 94.50 281 LYS A O 1
ATOM 2167 N N . ASP A 1 282 ? -25.114 4.500 37.207 1.00 94.94 282 ASP A N 1
ATOM 2168 C CA . ASP A 1 282 ? -26.573 4.535 37.002 1.00 94.94 282 ASP A CA 1
ATOM 2169 C C . ASP A 1 282 ? -26.984 5.217 35.689 1.00 94.94 282 ASP A C 1
ATOM 2171 O O . ASP A 1 282 ? -27.971 4.834 35.061 1.00 94.94 282 ASP A O 1
ATOM 2175 N N . VAL A 1 283 ? -26.225 6.231 35.259 1.00 95.06 283 VAL A N 1
ATOM 2176 C CA . VAL A 1 283 ? -26.469 6.934 33.992 1.00 95.06 283 VAL A CA 1
ATOM 2177 C C . VAL A 1 283 ? -26.080 6.041 32.816 1.00 95.06 283 VAL A C 1
ATOM 2179 O O . VAL A 1 283 ? -26.831 5.964 31.845 1.00 95.06 283 VAL A O 1
ATOM 2182 N N . ALA A 1 284 ? -24.960 5.321 32.926 1.00 95.31 284 ALA A N 1
ATOM 2183 C CA . ALA A 1 284 ? -24.543 4.343 31.925 1.00 95.31 284 ALA A CA 1
ATOM 2184 C C . ALA A 1 284 ? -25.570 3.207 31.802 1.00 95.31 284 ALA A C 1
ATOM 2186 O O . ALA A 1 284 ? -26.031 2.919 30.702 1.00 95.31 284 ALA A O 1
ATOM 2187 N N . VAL A 1 285 ? -26.020 2.637 32.927 1.00 96.25 285 VAL A N 1
ATOM 2188 C CA . VAL A 1 285 ? -27.047 1.582 32.961 1.00 96.25 285 VAL A CA 1
ATOM 2189 C C . VAL A 1 285 ? -28.367 2.074 32.370 1.00 96.25 285 VAL A C 1
ATOM 2191 O O . VAL A 1 285 ? -29.002 1.344 31.615 1.00 96.25 285 VAL A O 1
ATOM 2194 N N . ARG A 1 286 ? -28.791 3.309 32.672 1.00 96.25 286 ARG A N 1
ATOM 2195 C CA . ARG A 1 286 ? -30.014 3.886 32.093 1.00 96.25 286 ARG A CA 1
ATOM 2196 C C . ARG A 1 286 ? -29.899 4.046 30.578 1.00 96.25 286 ARG A C 1
ATOM 2198 O O . ARG A 1 286 ? -30.811 3.642 29.868 1.00 96.25 286 ARG A O 1
ATOM 2205 N N . THR A 1 287 ? -28.779 4.585 30.104 1.00 95.75 287 THR A N 1
ATOM 2206 C CA . THR A 1 287 ? -28.506 4.778 28.669 1.00 95.75 287 THR A CA 1
ATOM 2207 C C . THR A 1 287 ? -28.455 3.432 27.945 1.00 95.75 287 THR A C 1
ATOM 2209 O O . THR A 1 287 ? -29.094 3.251 26.914 1.00 95.75 287 THR A O 1
ATOM 2212 N N . MET A 1 288 ? -27.774 2.450 28.537 1.00 96.62 288 MET A N 1
ATOM 2213 C CA . MET A 1 288 ? -27.724 1.076 28.046 1.00 96.62 288 MET A CA 1
ATOM 2214 C C . MET A 1 288 ? -29.133 0.478 27.951 1.00 96.62 288 MET A C 1
ATOM 2216 O O . MET A 1 288 ? -29.530 0.042 26.881 1.00 96.62 288 MET A O 1
ATOM 2220 N N . LYS A 1 289 ? -29.930 0.515 29.027 1.00 96.56 289 LYS A N 1
ATOM 2221 C CA . LYS A 1 289 ? -31.301 -0.030 29.034 1.00 96.56 289 LYS A CA 1
ATOM 2222 C C . LYS A 1 289 ? -32.250 0.682 28.065 1.00 96.56 289 LYS A C 1
ATOM 2224 O O . LYS A 1 289 ? -33.210 0.069 27.617 1.00 96.56 289 LYS A O 1
ATOM 2229 N N . GLN A 1 290 ? -32.006 1.956 27.765 1.00 97.06 290 GLN A N 1
ATOM 2230 C CA . GLN A 1 290 ? -32.818 2.736 26.832 1.00 97.06 290 GLN A CA 1
ATOM 2231 C C . GLN A 1 290 ? -32.581 2.338 25.369 1.00 97.06 290 GLN A C 1
ATOM 2233 O O . GLN A 1 290 ? -33.512 2.399 24.570 1.00 97.06 290 GLN A O 1
ATOM 2238 N N . HIS A 1 291 ? -31.353 1.951 25.015 1.00 96.38 291 HIS A N 1
ATOM 2239 C CA . HIS A 1 291 ? -30.956 1.726 23.621 1.00 96.38 291 HIS A CA 1
ATOM 2240 C C . HIS A 1 291 ? -30.639 0.270 23.280 1.00 96.38 291 HIS A C 1
ATOM 2242 O O . HIS A 1 291 ? -30.542 -0.068 22.105 1.00 96.38 291 HIS A O 1
ATOM 2248 N N . LEU A 1 292 ? -30.467 -0.589 24.283 1.00 97.00 292 LEU A N 1
ATOM 2249 C CA . LEU A 1 292 ? -30.009 -1.960 24.106 1.00 97.00 292 LEU A CA 1
ATOM 2250 C C . LEU A 1 292 ? -31.027 -2.940 24.689 1.00 97.00 292 LEU A C 1
ATOM 2252 O O . LEU A 1 292 ? -31.601 -2.718 25.757 1.00 97.00 292 LEU A O 1
ATOM 2256 N N . THR A 1 293 ? -31.231 -4.055 23.992 1.00 97.44 293 THR A N 1
ATOM 2257 C CA . THR A 1 293 ? -32.126 -5.132 24.436 1.00 97.44 293 THR A CA 1
ATOM 2258 C C . THR A 1 293 ? -31.386 -6.169 25.301 1.00 97.44 293 THR A C 1
ATOM 2260 O O . THR A 1 293 ? -30.286 -6.598 24.928 1.00 97.44 293 THR A O 1
ATOM 2263 N N . PRO A 1 294 ? -31.963 -6.596 26.445 1.00 97.25 294 PRO A N 1
ATOM 2264 C CA . PRO A 1 294 ? -31.407 -7.678 27.261 1.00 97.25 294 PRO A CA 1
ATOM 2265 C C . PRO A 1 294 ? -31.271 -8.978 26.455 1.00 97.25 294 PRO A C 1
ATOM 2267 O O . PRO A 1 294 ? -32.021 -9.194 25.508 1.00 97.25 294 PRO A O 1
ATOM 2270 N N . GLU A 1 295 ? -30.322 -9.838 26.830 1.00 94.50 295 GLU A N 1
ATOM 2271 C CA . GLU A 1 295 ? -29.992 -11.142 26.214 1.00 94.50 295 GLU A CA 1
ATOM 2272 C C . GLU A 1 295 ? -29.481 -11.090 24.766 1.00 94.50 295 GLU A C 1
ATOM 2274 O O . GLU A 1 295 ? -28.776 -11.995 24.311 1.00 94.50 295 GLU A O 1
ATOM 2279 N N . MET A 1 296 ? -29.764 -10.021 24.034 1.00 95.25 296 MET A N 1
ATOM 2280 C CA . MET A 1 296 ? -29.153 -9.755 22.741 1.00 95.25 296 MET A CA 1
ATOM 2281 C C . MET A 1 296 ? -27.851 -8.984 22.931 1.00 95.25 296 MET A C 1
ATOM 2283 O O . MET A 1 296 ? -26.790 -9.470 22.557 1.00 95.25 296 MET A O 1
ATOM 2287 N N . HIS A 1 297 ? -27.930 -7.832 23.596 1.00 96.75 297 HIS A N 1
ATOM 2288 C CA . HIS A 1 297 ? -26.831 -6.875 23.694 1.00 96.75 297 HIS A CA 1
ATOM 2289 C C . HIS A 1 297 ? -26.078 -6.953 25.020 1.00 96.75 297 HIS A C 1
ATOM 2291 O O . HIS A 1 297 ? -24.877 -6.687 25.057 1.00 96.75 297 HIS A O 1
ATOM 2297 N N . TYR A 1 298 ? -26.768 -7.316 26.102 1.00 97.19 298 TYR A N 1
ATOM 2298 C CA . TYR A 1 298 ? -26.177 -7.442 27.430 1.00 97.19 298 TYR A CA 1
ATOM 2299 C C . TYR A 1 298 ? -26.843 -8.546 28.249 1.00 97.19 298 TYR A C 1
ATOM 2301 O O . TYR A 1 298 ? -28.007 -8.881 28.031 1.00 97.19 298 TYR A O 1
ATOM 2309 N N . VAL A 1 299 ? -26.116 -9.080 29.2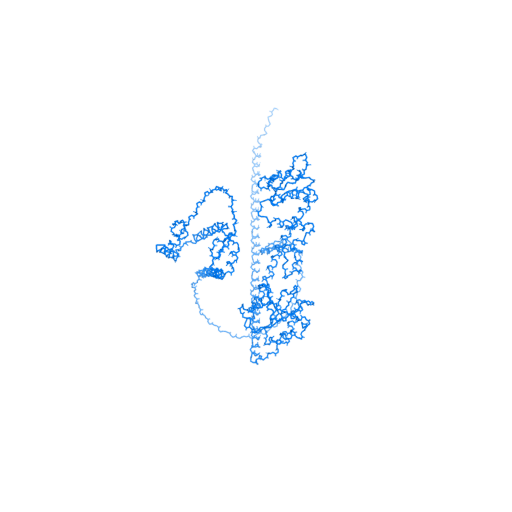25 1.00 96.31 299 VAL A N 1
ATOM 2310 C CA . VAL A 1 299 ? -26.627 -10.013 30.230 1.00 96.31 299 VAL A CA 1
ATOM 2311 C C . VAL A 1 299 ? -26.368 -9.455 31.626 1.00 96.31 299 VAL A C 1
ATOM 2313 O O . VAL A 1 299 ? -25.347 -8.815 31.879 1.00 96.31 299 VAL A O 1
ATOM 2316 N N . ILE A 1 300 ? -27.314 -9.675 32.535 1.00 95.50 300 ILE A N 1
ATOM 2317 C CA . ILE A 1 300 ? -27.138 -9.352 33.952 1.00 95.50 300 ILE A CA 1
ATOM 2318 C C . ILE A 1 300 ? -26.414 -10.537 34.585 1.00 95.50 300 ILE A C 1
ATOM 2320 O O . ILE A 1 300 ? -26.942 -11.649 34.572 1.00 95.50 300 ILE A O 1
ATOM 2324 N N . ILE A 1 301 ? -25.214 -10.317 35.121 1.00 91.06 301 ILE A N 1
ATOM 2325 C CA . ILE A 1 301 ? -24.465 -11.361 35.821 1.00 91.06 301 ILE A CA 1
ATOM 2326 C C . ILE A 1 301 ? -25.060 -11.488 37.229 1.00 91.06 301 ILE A C 1
ATOM 2328 O O . ILE A 1 301 ? -24.962 -10.544 38.022 1.00 91.06 301 ILE A O 1
ATOM 2332 N N . PRO A 1 302 ? -25.676 -12.631 37.586 1.00 84.38 302 PRO A N 1
ATOM 2333 C CA . PRO A 1 302 ? -26.179 -12.824 38.934 1.00 84.38 302 PRO A CA 1
ATOM 2334 C C . PRO A 1 302 ? -24.985 -12.943 39.883 1.00 84.38 302 PRO A C 1
ATOM 2336 O O . PRO A 1 302 ? -24.131 -13.816 39.719 1.00 84.38 302 PRO A O 1
ATOM 2339 N N . GLN A 1 303 ? -24.952 -12.116 40.927 1.00 73.94 303 GLN A N 1
ATOM 2340 C CA . GLN A 1 303 ? -23.863 -12.097 41.918 1.00 73.94 303 GLN A CA 1
ATOM 2341 C C . GLN A 1 303 ? -23.619 -13.442 42.626 1.00 73.94 303 GLN A C 1
ATOM 2343 O O . GLN A 1 303 ? -22.573 -13.641 43.236 1.00 73.94 303 GLN A O 1
ATOM 2348 N N . ASN A 1 304 ? -24.559 -14.387 42.538 1.00 69.19 304 ASN A N 1
ATOM 2349 C CA . ASN A 1 304 ? -24.471 -15.687 43.199 1.00 69.19 304 ASN A CA 1
ATOM 2350 C C . ASN A 1 304 ? -23.838 -16.801 42.344 1.00 69.19 304 ASN A C 1
ATOM 2352 O O . ASN A 1 304 ? -23.781 -17.942 42.800 1.00 69.19 304 ASN A O 1
ATOM 2356 N N . CYS A 1 305 ? -23.361 -16.517 41.128 1.00 55.69 305 CYS A N 1
ATOM 2357 C CA . CYS A 1 305 ? -22.972 -17.572 40.185 1.00 55.69 305 CYS A CA 1
ATOM 2358 C C . CYS A 1 305 ? -21.507 -18.051 40.252 1.00 55.69 305 CYS A C 1
ATOM 2360 O O . CYS A 1 305 ? -21.171 -18.989 39.533 1.00 55.69 305 CYS A O 1
ATOM 2362 N N . GLY A 1 306 ? -20.639 -17.524 41.128 1.00 52.16 306 GLY A N 1
ATOM 2363 C CA . GLY A 1 306 ? -19.245 -17.990 41.160 1.00 52.16 306 GLY A CA 1
ATOM 2364 C C . GLY A 1 306 ? -18.486 -17.758 42.464 1.00 52.16 306 GLY A C 1
ATOM 2365 O O . GLY A 1 306 ? -17.990 -16.667 42.686 1.00 52.16 306 GLY A O 1
ATOM 2366 N N . GLY A 1 307 ? -18.363 -18.813 43.282 1.00 52.97 307 GLY A N 1
ATOM 2367 C CA . GLY A 1 307 ? -17.203 -19.244 44.099 1.00 52.97 307 GLY A CA 1
ATOM 2368 C C . GLY A 1 307 ? -16.439 -18.300 45.045 1.00 52.97 307 GLY A C 1
ATOM 2369 O O . GLY A 1 307 ? -15.945 -18.765 46.070 1.00 52.97 307 GLY A O 1
ATOM 2370 N N . TYR A 1 308 ? -16.325 -17.007 44.766 1.00 48.94 308 TYR A N 1
ATOM 2371 C CA . TYR A 1 308 ? -15.524 -16.066 45.537 1.00 48.94 308 TYR A CA 1
ATOM 2372 C C . TYR A 1 308 ? -16.435 -15.179 46.378 1.00 48.94 308 TYR A C 1
ATOM 2374 O O . TYR A 1 308 ? -16.917 -14.135 45.946 1.00 48.94 308 TYR A O 1
ATOM 2382 N N . LYS A 1 309 ? -16.656 -15.599 47.629 1.00 47.88 309 LYS A N 1
ATOM 2383 C CA . LYS A 1 309 ? -17.255 -14.754 48.669 1.00 47.88 309 LYS A CA 1
ATOM 2384 C C . LYS A 1 309 ? -16.357 -13.534 48.896 1.00 47.88 309 LYS A C 1
ATOM 2386 O O . LYS A 1 309 ? -15.458 -13.573 49.733 1.00 47.88 309 LYS A O 1
ATOM 2391 N N . ARG A 1 310 ? -16.608 -12.430 48.189 1.00 55.59 310 ARG A N 1
ATOM 2392 C CA . ARG A 1 310 ? -16.145 -11.111 48.633 1.00 55.59 310 ARG A CA 1
ATOM 2393 C C . ARG A 1 310 ? -16.897 -10.796 49.926 1.00 55.59 310 ARG A C 1
ATOM 2395 O O . ARG A 1 310 ? -18.077 -10.461 49.905 1.00 55.59 310 ARG A O 1
ATOM 2402 N N . ILE A 1 311 ? -16.220 -10.969 51.061 1.00 54.22 311 ILE A N 1
ATOM 2403 C CA . ILE A 1 311 ? -16.719 -10.590 52.385 1.00 54.22 311 ILE A CA 1
ATOM 2404 C C . ILE A 1 311 ? -16.710 -9.061 52.438 1.00 54.22 311 ILE A C 1
ATOM 2406 O O . ILE A 1 311 ? -15.749 -8.446 52.885 1.00 54.22 311 ILE A O 1
ATOM 2410 N N . VAL A 1 312 ? -17.763 -8.433 51.924 1.00 54.84 312 VAL A N 1
ATOM 2411 C CA . VAL A 1 312 ? -18.004 -7.006 52.126 1.00 54.84 312 VAL A CA 1
ATOM 2412 C C . VAL A 1 312 ? -19.320 -6.888 52.874 1.00 54.84 312 VAL A C 1
ATOM 2414 O O . VAL A 1 312 ? -20.399 -7.037 52.309 1.00 54.84 312 VAL A O 1
ATOM 2417 N N . GLN A 1 313 ? -19.215 -6.658 54.181 1.00 56.66 313 GLN A N 1
ATOM 2418 C CA . GLN A 1 313 ? -20.333 -6.293 55.043 1.00 56.66 313 GLN A CA 1
ATOM 2419 C C . GLN A 1 313 ? -20.788 -4.875 54.670 1.00 56.66 313 GLN A C 1
ATOM 2421 O O . GLN A 1 313 ? -20.336 -3.894 55.253 1.00 56.66 313 GLN A O 1
ATOM 2426 N N . LYS A 1 314 ? -21.646 -4.740 53.657 1.00 55.69 314 LYS A N 1
ATOM 2427 C CA . LYS A 1 314 ? -22.401 -3.505 53.419 1.00 55.69 314 LYS A CA 1
ATOM 2428 C C . LYS A 1 314 ? -23.886 -3.835 53.355 1.00 55.69 314 LYS A C 1
ATOM 2430 O O . LYS A 1 314 ? -24.323 -4.674 52.578 1.00 55.69 314 LYS A O 1
ATOM 2435 N N . THR A 1 315 ? -24.636 -3.180 54.230 1.00 64.31 315 THR A N 1
ATOM 2436 C CA . THR A 1 315 ? -26.083 -3.261 54.448 1.00 64.31 315 THR A CA 1
ATOM 2437 C C . THR A 1 315 ? -26.859 -2.636 53.282 1.00 64.31 315 THR A C 1
ATOM 2439 O O . THR A 1 315 ? -27.439 -1.562 53.408 1.00 64.31 315 THR A O 1
ATOM 2442 N N . GLY A 1 316 ? -26.861 -3.302 52.125 1.00 74.56 316 GLY A N 1
ATOM 2443 C CA . GLY A 1 316 ? -27.686 -2.938 50.972 1.00 74.56 316 GLY A CA 1
ATOM 2444 C C . GLY A 1 316 ? -27.685 -4.022 49.886 1.00 74.56 316 GLY A C 1
ATOM 2445 O O . GLY A 1 316 ? -26.749 -4.823 49.843 1.00 74.56 316 GLY A O 1
ATOM 2446 N N . PRO A 1 317 ? -28.715 -4.077 49.018 1.00 73.06 317 PRO A N 1
ATOM 2447 C CA . PRO A 1 317 ? -28.691 -4.942 47.845 1.00 73.06 317 PRO A CA 1
ATOM 2448 C C . PRO A 1 317 ? -27.499 -4.539 46.980 1.00 73.06 317 PRO A C 1
ATOM 2450 O O . PRO A 1 317 ? -27.338 -3.369 46.631 1.00 73.06 317 PRO A O 1
ATOM 2453 N N . ALA A 1 318 ? -26.613 -5.491 46.706 1.00 73.31 318 ALA A N 1
ATOM 2454 C CA . ALA A 1 318 ? -25.407 -5.194 45.961 1.00 73.31 318 ALA A CA 1
ATOM 2455 C C . ALA A 1 318 ? -25.773 -4.871 44.497 1.00 73.31 318 ALA A C 1
ATOM 2457 O O . ALA A 1 318 ? -26.649 -5.523 43.930 1.00 73.31 318 ALA A O 1
ATOM 2458 N N . PRO A 1 319 ? -25.127 -3.871 43.876 1.00 82.31 319 PRO A N 1
ATOM 2459 C CA . PRO A 1 319 ? -25.515 -3.373 42.560 1.00 82.31 319 PRO A CA 1
ATOM 2460 C C . PRO A 1 319 ? -25.357 -4.443 41.473 1.00 82.31 319 PRO A C 1
ATOM 2462 O O . PRO A 1 319 ? -24.334 -5.127 41.426 1.00 82.31 319 PRO A O 1
ATOM 2465 N N . ASP A 1 320 ? -26.344 -4.548 40.582 1.00 91.06 320 ASP A N 1
ATOM 2466 C CA . ASP A 1 320 ? -26.306 -5.449 39.425 1.00 91.06 320 ASP A CA 1
ATOM 2467 C C . ASP A 1 320 ? -25.013 -5.262 38.614 1.00 91.06 320 ASP A C 1
ATOM 2469 O O . ASP A 1 320 ? -24.572 -4.129 38.376 1.00 91.06 320 ASP A O 1
ATOM 2473 N N . GLN A 1 321 ? -24.428 -6.372 38.166 1.00 93.25 321 GLN A N 1
ATOM 2474 C CA . GLN A 1 321 ? -23.314 -6.385 37.219 1.00 93.25 321 GLN A CA 1
ATOM 2475 C C . GLN A 1 321 ? -23.846 -6.693 35.822 1.00 93.25 321 GLN A C 1
ATOM 2477 O O . GLN A 1 321 ? -24.732 -7.534 35.659 1.00 93.25 321 GLN A O 1
ATOM 2482 N N . TYR A 1 322 ? -23.318 -6.001 34.819 1.00 95.38 322 TYR A N 1
ATOM 2483 C CA . TYR A 1 322 ? -23.777 -6.112 33.439 1.00 95.38 322 TYR A CA 1
ATOM 2484 C C . TYR A 1 322 ? -22.589 -6.469 32.556 1.00 95.38 322 TYR A C 1
ATOM 2486 O O . TYR A 1 322 ? -21.604 -5.738 32.543 1.00 95.38 322 TYR A O 1
ATOM 2494 N N . ALA A 1 323 ? -22.705 -7.556 31.799 1.00 93.88 323 ALA A N 1
ATOM 2495 C CA . ALA A 1 323 ? -21.765 -7.879 30.736 1.00 93.88 323 ALA A CA 1
ATOM 2496 C C . ALA A 1 323 ? -22.386 -7.563 29.377 1.00 93.88 323 ALA A C 1
ATOM 2498 O O . ALA A 1 323 ? -23.553 -7.865 29.121 1.00 93.88 323 ALA A O 1
ATOM 2499 N N . LEU A 1 324 ? -21.603 -6.934 28.514 1.00 94.12 324 LEU A N 1
ATOM 2500 C CA . LEU A 1 324 ? -21.998 -6.396 27.222 1.00 94.12 324 LEU A CA 1
ATOM 2501 C C . LEU A 1 324 ? -21.356 -7.205 26.095 1.00 94.12 324 LEU A C 1
ATOM 2503 O O . LEU A 1 324 ? -20.221 -7.673 26.201 1.00 94.12 324 LEU A O 1
ATOM 2507 N N . THR A 1 325 ? -22.077 -7.319 24.983 1.00 92.56 325 THR A N 1
ATOM 2508 C CA . THR A 1 325 ? -21.479 -7.655 23.682 1.00 92.56 325 THR A CA 1
ATOM 2509 C C . THR A 1 325 ? -20.559 -6.516 23.220 1.00 92.56 325 THR A C 1
ATOM 2511 O O . THR A 1 325 ? -20.706 -5.374 23.663 1.00 92.56 325 THR A O 1
ATOM 2514 N N . LEU A 1 326 ? -19.636 -6.792 22.292 1.00 88.00 326 LEU A N 1
ATOM 2515 C CA . LEU A 1 326 ? -18.766 -5.754 21.714 1.00 88.00 326 LEU A CA 1
ATOM 2516 C C . LEU A 1 326 ? -19.568 -4.650 21.008 1.00 88.00 326 LEU A C 1
ATOM 2518 O O . LEU A 1 326 ? -19.286 -3.471 21.204 1.00 88.00 326 LEU A O 1
ATOM 2522 N N . GLU A 1 327 ? -20.605 -5.016 20.251 1.00 90.69 327 GLU A N 1
ATOM 2523 C CA . GLU A 1 327 ? -21.483 -4.058 19.561 1.00 90.69 327 GLU A CA 1
ATOM 2524 C C . GLU A 1 327 ? -22.223 -3.153 20.553 1.00 90.69 327 GLU A C 1
ATOM 2526 O O . GLU A 1 327 ? -22.298 -1.937 20.372 1.00 90.69 327 GLU A O 1
ATOM 2531 N N . ALA A 1 328 ? -22.719 -3.725 21.653 1.00 93.19 328 ALA A N 1
ATOM 2532 C CA . ALA A 1 328 ? -23.379 -2.971 22.711 1.00 93.19 328 ALA A CA 1
ATOM 2533 C C . ALA A 1 328 ? -22.419 -2.021 23.435 1.00 93.19 328 ALA A C 1
ATOM 2535 O O . ALA A 1 328 ? -22.769 -0.869 23.698 1.00 93.19 328 ALA A O 1
ATOM 2536 N N . ALA A 1 329 ? -21.206 -2.492 23.735 1.00 90.12 329 ALA A N 1
ATOM 2537 C CA . ALA A 1 329 ? -20.148 -1.679 24.318 1.00 90.12 329 ALA A CA 1
ATOM 2538 C C . ALA A 1 329 ? -19.791 -0.497 23.404 1.00 90.12 329 ALA A C 1
ATOM 2540 O O . ALA A 1 329 ? -19.717 0.639 23.871 1.00 90.12 329 ALA A O 1
ATOM 2541 N N . GLN A 1 330 ? -19.669 -0.738 22.095 1.00 89.38 330 GLN A N 1
ATOM 2542 C CA . GLN A 1 330 ? -19.433 0.299 21.093 1.00 89.38 330 GLN A CA 1
ATOM 2543 C C . GLN A 1 330 ? -20.591 1.304 21.026 1.00 89.38 330 GLN A C 1
ATOM 2545 O O . GLN A 1 330 ? -20.355 2.509 21.081 1.00 89.38 330 GLN A O 1
ATOM 2550 N N . HIS A 1 331 ? -21.843 0.843 20.968 1.00 91.88 331 HIS A N 1
ATOM 2551 C CA . HIS A 1 331 ? -23.014 1.726 20.969 1.00 91.88 331 HIS A CA 1
ATOM 2552 C C . HIS A 1 331 ? -23.076 2.606 22.220 1.00 91.88 331 HIS A C 1
ATOM 2554 O O . HIS A 1 331 ? -23.301 3.816 22.123 1.00 91.88 331 HIS A O 1
ATOM 2560 N N . LEU A 1 332 ? -22.834 2.017 23.394 1.00 92.94 332 LEU A N 1
ATOM 2561 C CA . LEU A 1 332 ? -22.796 2.756 24.652 1.00 92.94 332 LEU A CA 1
ATOM 2562 C C . LEU A 1 332 ? -21.638 3.763 24.668 1.00 92.94 332 LEU A C 1
ATOM 2564 O O . LEU A 1 332 ? -21.810 4.884 25.149 1.00 92.94 332 LEU A O 1
ATOM 2568 N N . ALA A 1 333 ? -20.492 3.389 24.093 1.00 90.25 333 ALA A N 1
ATOM 2569 C CA . ALA A 1 333 ? -19.333 4.256 23.968 1.00 90.25 333 ALA A CA 1
ATOM 2570 C C . ALA A 1 333 ? -19.603 5.486 23.094 1.00 90.25 333 ALA A C 1
ATOM 2572 O O . ALA A 1 333 ? -19.312 6.619 23.483 1.00 90.25 333 ALA A O 1
ATOM 2573 N N . MET A 1 334 ? -20.245 5.274 21.946 1.00 90.06 334 MET A N 1
ATOM 2574 C CA . MET A 1 334 ? -20.638 6.344 21.031 1.00 90.06 334 MET A CA 1
ATOM 2575 C C . MET A 1 334 ? -21.685 7.280 21.651 1.00 90.06 334 MET A C 1
ATOM 2577 O O . MET A 1 334 ? -21.648 8.486 21.397 1.00 90.06 334 MET A O 1
ATOM 2581 N N . GLY A 1 335 ? -22.575 6.761 22.503 1.00 91.12 335 GLY A N 1
ATOM 2582 C CA . GLY A 1 335 ? -23.610 7.533 23.200 1.00 91.12 335 GLY A CA 1
ATOM 2583 C C . GLY A 1 335 ? -23.140 8.294 24.447 1.00 91.12 335 GLY A C 1
ATOM 2584 O O . GLY A 1 335 ? -23.924 9.043 25.030 1.00 91.12 335 GLY A O 1
ATOM 2585 N N . ALA A 1 336 ? -21.888 8.127 24.882 1.00 92.50 336 ALA A N 1
ATOM 2586 C CA . ALA A 1 336 ? -21.440 8.694 26.148 1.00 92.50 336 ALA A CA 1
ATOM 2587 C C . ALA A 1 336 ? -21.329 10.231 26.121 1.00 92.50 336 ALA A C 1
ATOM 2589 O O . ALA A 1 336 ? -20.710 10.806 25.210 1.00 92.50 336 ALA A O 1
ATOM 2590 N N . PRO A 1 337 ? -21.894 10.926 27.124 1.00 90.25 337 PRO A N 1
ATOM 2591 C CA . PRO A 1 337 ? -21.732 12.365 27.265 1.00 90.25 337 PRO A CA 1
ATOM 2592 C C . PRO A 1 337 ? -20.334 12.717 27.802 1.00 90.25 337 PRO A C 1
ATOM 2594 O O . PRO A 1 337 ? -19.627 11.883 28.357 1.00 90.25 337 PRO A O 1
ATOM 2597 N N . GLY A 1 338 ? -19.944 13.987 27.676 1.00 91.44 338 GLY A N 1
ATOM 2598 C CA . GLY A 1 338 ? -18.716 14.513 28.285 1.00 91.44 338 GLY A CA 1
ATOM 2599 C C . GLY A 1 338 ? -17.476 14.494 27.385 1.00 91.44 338 GLY A C 1
ATOM 2600 O O . GLY A 1 338 ? -17.549 14.271 26.175 1.00 91.44 338 GLY A O 1
ATOM 2601 N N . THR A 1 339 ? -16.326 14.817 27.981 1.00 91.75 339 THR A N 1
ATOM 2602 C CA . THR A 1 339 ? -15.027 14.915 27.295 1.00 91.75 339 THR A CA 1
ATOM 2603 C C . THR A 1 339 ? -14.485 13.552 26.891 1.00 91.75 339 THR A C 1
ATOM 2605 O O . THR A 1 339 ? -14.110 13.403 25.734 1.00 91.75 339 THR A O 1
ATOM 2608 N N . ASN A 1 340 ? -14.523 12.549 27.773 1.00 88.88 340 ASN A N 1
ATOM 2609 C CA . ASN A 1 340 ? -13.985 11.223 27.448 1.00 88.88 340 ASN A CA 1
ATOM 2610 C C . ASN A 1 340 ? -14.841 10.542 26.374 1.00 88.88 340 ASN A C 1
ATOM 2612 O O . ASN A 1 340 ? -14.302 10.011 25.413 1.00 88.88 340 ASN A O 1
ATOM 2616 N N . GLY A 1 341 ? -16.173 10.670 26.435 1.00 88.44 341 GLY A N 1
ATOM 2617 C CA . GLY A 1 341 ? -17.049 10.191 25.362 1.00 88.44 341 GLY A CA 1
ATOM 2618 C C . GLY A 1 341 ? -16.737 10.847 24.010 1.00 88.44 341 GLY A C 1
ATOM 2619 O O . GLY A 1 341 ? -16.756 10.184 22.974 1.00 88.44 341 GLY A O 1
ATOM 2620 N N . ARG A 1 342 ? -16.372 12.142 23.998 1.00 91.50 342 ARG A N 1
ATOM 2621 C CA . ARG A 1 342 ? -15.858 12.807 22.785 1.00 91.50 342 ARG A CA 1
ATOM 2622 C C . ARG A 1 342 ? -14.515 12.231 22.333 1.00 91.50 342 ARG A C 1
ATOM 2624 O O . ARG A 1 342 ? -14.367 12.010 21.139 1.00 91.50 342 ARG A O 1
ATOM 2631 N N . GLN A 1 343 ? -13.579 11.968 23.243 1.00 92.06 343 GLN A N 1
ATOM 2632 C CA . GLN A 1 343 ? -12.275 11.376 22.914 1.00 92.06 343 GLN A CA 1
ATOM 2633 C C . GLN A 1 343 ? -12.401 9.955 22.356 1.00 92.06 343 GLN A C 1
ATOM 2635 O O . GLN A 1 343 ? -11.703 9.613 21.406 1.00 92.06 343 GLN A O 1
ATOM 2640 N N . VAL A 1 344 ? -13.314 9.146 22.898 1.00 88.56 344 VAL A N 1
ATOM 2641 C CA . VAL A 1 344 ? -13.595 7.799 22.390 1.00 88.56 344 VAL A CA 1
ATOM 2642 C C . VAL A 1 344 ? -14.215 7.875 20.994 1.00 88.56 344 VAL A C 1
ATOM 2644 O O . VAL A 1 344 ? -13.771 7.170 20.094 1.00 88.56 344 VAL A O 1
ATOM 2647 N N . ARG A 1 345 ? -15.183 8.773 20.759 1.00 90.75 345 ARG A N 1
ATOM 2648 C CA . ARG A 1 345 ? -15.716 9.008 19.403 1.00 90.75 345 ARG A CA 1
ATOM 2649 C C . ARG A 1 345 ? -14.636 9.475 18.426 1.00 90.75 345 ARG A C 1
ATOM 2651 O O . ARG A 1 345 ? -14.580 8.966 17.312 1.00 90.75 345 ARG A O 1
ATOM 2658 N N . ASP A 1 346 ? -13.783 10.409 18.844 1.00 93.62 346 ASP A N 1
ATOM 2659 C CA . ASP A 1 346 ? -12.659 10.898 18.039 1.00 93.62 346 ASP A CA 1
ATOM 2660 C C . ASP A 1 346 ? -11.688 9.762 17.687 1.00 93.62 346 ASP A C 1
ATOM 2662 O O . ASP A 1 346 ? -11.302 9.620 16.531 1.00 93.62 346 ASP A O 1
ATOM 2666 N N . MET A 1 347 ? -11.379 8.882 18.646 1.00 94.00 347 MET A N 1
ATOM 2667 C CA . MET A 1 347 ? -10.592 7.671 18.401 1.00 94.00 347 MET A CA 1
ATOM 2668 C C . MET A 1 347 ? -11.231 6.798 17.316 1.00 94.00 347 MET A C 1
ATOM 2670 O O . MET A 1 347 ? -10.548 6.421 16.369 1.00 94.00 347 MET A O 1
ATOM 2674 N N . TYR A 1 348 ? -12.526 6.483 17.424 1.00 90.44 348 TYR A N 1
ATOM 2675 C CA . TYR A 1 348 ? -13.215 5.659 16.425 1.00 90.44 348 TYR A CA 1
ATOM 2676 C C . TYR A 1 348 ? -13.179 6.293 15.033 1.00 90.44 348 TYR A C 1
ATOM 2678 O O . TYR A 1 348 ? -12.876 5.604 14.060 1.00 90.44 348 TYR A O 1
ATOM 2686 N N . ILE A 1 349 ? -13.438 7.601 14.935 1.00 91.56 349 ILE A N 1
ATOM 2687 C CA . ILE A 1 349 ? -13.373 8.335 13.665 1.00 91.56 349 ILE A CA 1
ATOM 2688 C C . ILE A 1 349 ? -11.962 8.245 13.074 1.00 91.56 349 ILE A C 1
ATOM 2690 O O . ILE A 1 349 ? -11.821 7.905 11.901 1.00 91.56 349 ILE A O 1
ATOM 2694 N N . ARG A 1 350 ? -10.918 8.465 13.884 1.00 95.38 350 ARG A N 1
ATOM 2695 C CA . ARG A 1 350 ? -9.521 8.353 13.441 1.00 95.38 350 ARG A CA 1
ATOM 2696 C C . ARG A 1 350 ? -9.168 6.947 12.982 1.00 95.38 350 ARG A C 1
ATOM 2698 O O . ARG A 1 350 ? -8.520 6.804 11.953 1.00 95.38 350 ARG A O 1
ATOM 2705 N N . VAL A 1 351 ? -9.589 5.911 13.710 1.00 94.12 351 VAL A N 1
ATOM 2706 C CA . VAL A 1 351 ? -9.355 4.517 13.307 1.00 94.12 351 VAL A CA 1
ATOM 2707 C C . VAL A 1 351 ? -10.002 4.247 11.949 1.00 94.12 351 VAL A C 1
ATOM 2709 O O . VAL A 1 351 ? -9.331 3.726 11.064 1.00 94.12 351 VAL A O 1
ATOM 2712 N N . VAL A 1 352 ? -11.262 4.646 11.748 1.00 93.12 352 VAL A N 1
ATOM 2713 C CA . VAL A 1 352 ? -11.965 4.461 10.466 1.00 93.12 352 VAL A CA 1
ATOM 2714 C C . VAL A 1 352 ? -11.270 5.219 9.335 1.00 93.12 352 VAL A C 1
ATOM 2716 O O . VAL A 1 352 ? -10.997 4.626 8.294 1.00 93.12 352 VAL A O 1
ATOM 2719 N N . GLN A 1 353 ? -10.920 6.489 9.549 1.00 95.56 353 GLN A N 1
ATOM 2720 C CA . GLN A 1 353 ? -10.174 7.289 8.571 1.00 95.56 353 GLN A CA 1
ATOM 2721 C C . GLN A 1 353 ? -8.837 6.630 8.213 1.00 95.56 353 GLN A C 1
ATOM 2723 O O . GLN A 1 353 ? -8.506 6.502 7.040 1.00 95.56 353 GLN A O 1
ATOM 2728 N N . ARG A 1 354 ? -8.094 6.128 9.206 1.00 96.69 354 ARG A N 1
ATOM 2729 C CA . ARG A 1 354 ? -6.820 5.435 8.972 1.00 96.69 354 ARG A CA 1
ATOM 2730 C C . ARG A 1 354 ? -6.985 4.105 8.248 1.00 96.69 354 ARG A C 1
ATOM 2732 O O . ARG A 1 354 ? -6.116 3.759 7.459 1.00 96.69 354 ARG A O 1
ATOM 2739 N N . VAL A 1 355 ? -8.068 3.367 8.481 1.00 96.06 355 VAL A N 1
ATOM 2740 C CA . VAL A 1 355 ? -8.368 2.150 7.711 1.00 96.06 355 VAL A CA 1
ATOM 2741 C C . VAL A 1 355 ? -8.648 2.502 6.249 1.00 96.06 355 VAL A C 1
ATOM 2743 O O . VAL A 1 355 ? -8.065 1.885 5.363 1.00 96.06 355 VAL A O 1
ATOM 2746 N N . GLN A 1 356 ? -9.452 3.536 5.989 1.00 95.94 356 GLN A N 1
ATOM 2747 C CA . GLN A 1 356 ? -9.729 4.014 4.627 1.00 95.94 356 GLN A CA 1
ATOM 2748 C C . GLN A 1 356 ? -8.455 4.496 3.917 1.00 95.94 356 GLN A C 1
ATOM 2750 O O . GLN A 1 356 ? -8.196 4.121 2.773 1.00 95.94 356 GLN A O 1
ATOM 2755 N N . ASP A 1 357 ? -7.612 5.261 4.612 1.00 97.00 357 ASP A N 1
ATOM 2756 C CA . ASP A 1 357 ? -6.309 5.679 4.094 1.00 97.00 357 ASP A CA 1
ATOM 2757 C C . ASP A 1 357 ? -5.415 4.468 3.779 1.00 97.00 357 ASP A C 1
ATOM 2759 O O . ASP A 1 357 ? -4.724 4.435 2.757 1.00 97.00 357 ASP A O 1
ATOM 2763 N N . TYR A 1 358 ? -5.445 3.445 4.637 1.00 97.25 358 TYR A N 1
ATOM 2764 C CA . TYR A 1 358 ? -4.674 2.220 4.453 1.00 97.25 358 TYR A CA 1
ATOM 2765 C C . TYR A 1 358 ? -5.145 1.396 3.249 1.00 97.25 358 TYR A C 1
ATOM 2767 O O . TYR A 1 358 ? -4.321 0.778 2.574 1.00 97.25 358 TYR A O 1
ATOM 2775 N N . GLU A 1 359 ? -6.438 1.394 2.926 1.00 96.75 359 GLU A N 1
ATOM 2776 C CA . GLU A 1 359 ? -6.954 0.747 1.712 1.00 96.75 359 GLU A CA 1
ATOM 2777 C C . GLU A 1 359 ? -6.410 1.414 0.445 1.00 96.75 359 GLU A C 1
ATOM 2779 O O . GLU A 1 359 ? -5.947 0.727 -0.472 1.00 96.75 359 GLU A O 1
ATOM 2784 N N . ILE A 1 360 ? -6.405 2.750 0.405 1.00 96.44 360 ILE A N 1
ATOM 2785 C CA . ILE A 1 360 ? -5.801 3.512 -0.696 1.00 96.44 360 ILE A CA 1
ATOM 2786 C C . ILE A 1 360 ? -4.310 3.182 -0.781 1.00 96.44 360 ILE A C 1
ATOM 2788 O O . ILE A 1 360 ? -3.813 2.842 -1.855 1.00 96.44 360 ILE A O 1
ATOM 2792 N N . LEU A 1 361 ? -3.611 3.208 0.356 1.00 95.88 361 LEU A N 1
ATOM 2793 C CA . LEU A 1 361 ? -2.196 2.865 0.443 1.00 95.88 361 LEU A CA 1
ATOM 2794 C C . LEU A 1 361 ? -1.923 1.451 -0.097 1.00 95.88 361 LEU A C 1
ATOM 2796 O O . LEU A 1 361 ? -1.020 1.269 -0.910 1.00 95.88 361 LEU A O 1
ATOM 2800 N N . THR A 1 362 ? -2.741 0.465 0.277 1.00 95.81 362 THR A N 1
ATOM 2801 C CA . THR A 1 362 ? -2.638 -0.927 -0.195 1.00 95.81 362 THR A CA 1
ATOM 2802 C C . THR A 1 362 ? -2.759 -1.016 -1.715 1.00 95.81 362 THR A C 1
ATOM 2804 O O . THR A 1 362 ? -1.970 -1.705 -2.359 1.00 95.81 362 THR A O 1
ATOM 2807 N N . ARG A 1 363 ? -3.698 -0.276 -2.319 1.00 95.19 363 ARG A N 1
ATOM 2808 C CA . ARG A 1 363 ? -3.846 -0.226 -3.784 1.00 95.19 363 ARG A CA 1
ATOM 2809 C C . ARG A 1 363 ? -2.629 0.400 -4.466 1.00 95.19 363 ARG A C 1
ATOM 2811 O O . ARG A 1 363 ? -2.227 -0.073 -5.528 1.00 95.19 363 ARG A O 1
ATOM 2818 N N . LEU A 1 364 ? -2.019 1.422 -3.858 1.00 94.75 364 LEU A N 1
ATOM 2819 C CA . LEU A 1 364 ? -0.787 2.028 -4.375 1.00 94.75 364 LEU A CA 1
ATOM 2820 C C . LEU A 1 364 ? 0.382 1.044 -4.347 1.00 94.75 364 LEU A C 1
ATOM 2822 O O . LEU A 1 364 ? 1.084 0.920 -5.350 1.00 94.75 364 LEU A O 1
ATOM 2826 N N . TYR A 1 365 ? 0.557 0.299 -3.251 1.00 92.56 365 TYR A N 1
ATOM 2827 C CA . TYR A 1 365 ? 1.568 -0.758 -3.183 1.00 92.56 365 TYR A CA 1
ATOM 2828 C C . TYR A 1 365 ? 1.314 -1.858 -4.207 1.00 92.56 365 TYR A C 1
ATOM 2830 O O . TYR A 1 365 ? 2.236 -2.211 -4.934 1.00 92.56 365 TYR A O 1
ATOM 2838 N N . ALA A 1 366 ? 0.076 -2.336 -4.343 1.00 90.75 366 ALA A N 1
ATOM 2839 C CA . ALA A 1 366 ? -0.263 -3.364 -5.324 1.00 90.75 366 ALA A CA 1
ATOM 2840 C C . ALA A 1 366 ? 0.021 -2.909 -6.767 1.00 90.75 366 ALA A C 1
ATOM 2842 O O . ALA A 1 366 ? 0.608 -3.652 -7.554 1.00 90.75 366 ALA A O 1
ATOM 2843 N N . SER A 1 367 ? -0.339 -1.668 -7.116 1.00 92.31 367 SER A N 1
ATOM 2844 C CA . SER A 1 367 ? -0.037 -1.085 -8.430 1.00 92.31 367 SER A CA 1
ATOM 2845 C C . SER A 1 367 ? 1.471 -0.935 -8.656 1.00 92.31 367 SER A C 1
ATOM 2847 O O . SER A 1 367 ? 1.980 -1.291 -9.720 1.00 92.31 367 SER A O 1
ATOM 2849 N N . PHE A 1 368 ? 2.204 -0.471 -7.642 1.00 90.00 368 PHE A N 1
ATOM 2850 C CA . PHE A 1 368 ? 3.656 -0.338 -7.696 1.00 90.00 368 PHE A CA 1
ATOM 2851 C C . PHE A 1 368 ? 4.367 -1.688 -7.838 1.00 90.00 368 PHE A C 1
ATOM 2853 O O . PHE A 1 368 ? 5.270 -1.822 -8.665 1.00 90.00 368 PHE A O 1
ATOM 2860 N N . GLU A 1 369 ? 3.958 -2.700 -7.074 1.00 86.00 369 GLU A N 1
ATOM 2861 C CA . GLU A 1 369 ? 4.482 -4.062 -7.178 1.00 86.00 369 GLU A CA 1
ATOM 2862 C C . GLU A 1 369 ? 4.174 -4.673 -8.543 1.00 86.00 369 GLU A C 1
ATOM 2864 O O . GLU A 1 369 ? 5.076 -5.231 -9.164 1.00 86.00 369 GLU A O 1
ATOM 2869 N N . SER A 1 370 ? 2.958 -4.483 -9.057 1.00 87.69 370 SER A N 1
ATOM 2870 C CA . SER A 1 370 ? 2.571 -4.945 -10.396 1.00 87.69 370 SER A CA 1
ATOM 2871 C C . SER A 1 370 ? 3.433 -4.304 -11.484 1.00 87.69 370 SER A C 1
ATOM 2873 O O . SER A 1 370 ? 3.953 -5.000 -12.352 1.00 87.69 370 SER A O 1
ATOM 2875 N N . ALA A 1 371 ? 3.666 -2.989 -11.411 1.00 88.50 371 ALA A N 1
ATOM 2876 C CA . ALA A 1 371 ? 4.534 -2.285 -12.353 1.00 88.50 371 ALA A CA 1
ATOM 2877 C C . ALA A 1 371 ? 5.992 -2.771 -12.276 1.00 88.50 371 ALA A C 1
ATOM 2879 O O . ALA A 1 371 ? 6.659 -2.933 -13.300 1.00 88.50 371 ALA A O 1
ATOM 2880 N N . ARG A 1 372 ? 6.498 -3.040 -11.066 1.00 86.06 372 ARG A N 1
ATOM 2881 C CA . ARG A 1 372 ? 7.844 -3.595 -10.869 1.00 86.06 372 ARG A CA 1
ATOM 2882 C C . ARG A 1 372 ? 7.966 -5.026 -11.376 1.00 86.06 372 ARG A C 1
ATOM 2884 O O . ARG A 1 372 ? 8.990 -5.359 -11.968 1.00 86.06 372 ARG A O 1
ATOM 2891 N N . GLN A 1 373 ? 6.950 -5.849 -11.150 1.00 84.31 373 GLN A N 1
ATOM 2892 C CA . GLN A 1 373 ? 6.898 -7.221 -11.636 1.00 84.31 373 GLN A CA 1
ATOM 2893 C C . GLN A 1 373 ? 6.856 -7.237 -13.167 1.00 84.31 373 GLN A C 1
ATOM 2895 O O . GLN A 1 373 ? 7.705 -7.874 -13.776 1.00 84.31 373 GLN A O 1
ATOM 2900 N N . ALA A 1 374 ? 6.002 -6.421 -13.789 1.00 86.50 374 ALA A N 1
ATOM 2901 C CA . ALA A 1 374 ? 5.961 -6.267 -15.243 1.00 86.50 374 ALA A CA 1
ATOM 2902 C C . ALA A 1 374 ? 7.309 -5.797 -15.822 1.00 86.50 374 ALA A C 1
ATOM 2904 O O . ALA A 1 374 ? 7.777 -6.326 -16.829 1.00 86.50 374 ALA A O 1
ATOM 2905 N N . HIS A 1 375 ? 7.981 -4.843 -15.167 1.00 86.19 375 HIS A N 1
ATOM 2906 C CA . HIS A 1 375 ? 9.326 -4.415 -15.562 1.00 86.19 375 HIS A CA 1
ATOM 2907 C C . HIS A 1 375 ? 10.357 -5.547 -15.437 1.00 86.19 375 HIS A C 1
ATOM 2909 O O . HIS A 1 375 ? 11.188 -5.734 -16.325 1.00 86.19 375 HIS A O 1
ATOM 2915 N N . HIS A 1 376 ? 10.307 -6.323 -14.353 1.00 85.25 376 HIS A N 1
ATOM 2916 C CA . HIS A 1 376 ? 11.158 -7.495 -14.175 1.00 85.25 376 HIS A CA 1
ATOM 2917 C C . HIS A 1 376 ? 10.907 -8.550 -15.253 1.00 85.25 376 HIS A C 1
ATOM 2919 O O . HIS A 1 376 ? 11.869 -9.043 -15.835 1.00 85.25 376 HIS A O 1
ATOM 2925 N N . ASP A 1 377 ? 9.651 -8.857 -15.556 1.00 84.69 377 ASP A N 1
ATOM 2926 C CA . ASP A 1 377 ? 9.278 -9.846 -16.564 1.00 84.69 377 ASP A CA 1
ATOM 2927 C C . ASP A 1 377 ? 9.712 -9.394 -17.963 1.00 84.69 377 ASP A C 1
ATOM 2929 O O . ASP A 1 377 ? 10.291 -10.181 -18.712 1.00 84.69 377 ASP A O 1
ATOM 2933 N N . ALA A 1 378 ? 9.569 -8.101 -18.278 1.00 86.06 378 ALA A N 1
ATOM 2934 C CA . ALA A 1 378 ? 10.099 -7.511 -19.505 1.00 86.06 378 ALA A CA 1
ATOM 2935 C C . ALA A 1 378 ? 11.632 -7.619 -19.587 1.00 86.06 378 ALA A C 1
ATOM 2937 O O . ALA A 1 378 ? 12.185 -7.942 -20.640 1.00 86.06 378 ALA A O 1
ATOM 2938 N N . ILE A 1 379 ? 12.345 -7.390 -18.477 1.00 85.12 379 ILE A N 1
ATOM 2939 C CA . ILE A 1 379 ? 13.796 -7.608 -18.414 1.00 85.12 379 ILE A CA 1
ATOM 2940 C C . ILE A 1 379 ? 14.128 -9.078 -18.674 1.00 85.12 379 ILE A C 1
ATOM 2942 O O . ILE A 1 379 ? 14.978 -9.358 -19.517 1.00 85.12 379 ILE A O 1
ATOM 2946 N N . VAL A 1 380 ? 13.478 -10.003 -17.961 1.00 83.56 380 VAL A N 1
ATOM 2947 C CA . VAL A 1 380 ? 13.732 -11.448 -18.056 1.00 83.56 380 VAL A CA 1
ATOM 2948 C C . VAL A 1 380 ? 13.490 -11.939 -19.480 1.00 83.56 380 VAL A C 1
ATOM 2950 O O . VAL A 1 380 ? 14.348 -12.625 -20.035 1.00 83.56 380 VAL A O 1
ATOM 2953 N N . ALA A 1 381 ? 12.385 -11.530 -20.105 1.00 84.75 381 ALA A N 1
ATOM 2954 C CA . ALA A 1 381 ? 12.072 -11.862 -21.491 1.00 84.75 381 ALA A CA 1
ATOM 2955 C C . ALA A 1 381 ? 13.184 -11.413 -22.456 1.00 84.75 381 ALA A C 1
ATOM 2957 O O . ALA A 1 381 ? 13.591 -12.174 -23.331 1.00 84.75 381 ALA A O 1
ATOM 2958 N N . ASN A 1 382 ? 13.748 -10.220 -22.248 1.00 82.44 382 ASN A N 1
ATOM 2959 C CA . ASN A 1 382 ? 14.800 -9.672 -23.107 1.00 82.44 382 ASN A CA 1
ATOM 2960 C C . ASN A 1 382 ? 16.172 -10.346 -22.943 1.00 82.44 382 ASN A C 1
ATOM 2962 O O . ASN A 1 382 ? 16.997 -10.286 -23.867 1.00 82.44 382 ASN A O 1
ATOM 2966 N N . VAL A 1 383 ? 16.440 -10.958 -21.784 1.00 84.12 383 VAL A N 1
ATOM 2967 C CA . VAL A 1 383 ? 17.759 -11.528 -21.442 1.00 84.12 383 VAL A CA 1
ATOM 2968 C C . VAL A 1 383 ? 17.791 -13.052 -21.401 1.00 84.12 383 VAL A C 1
ATOM 2970 O O . VAL A 1 383 ? 18.873 -13.614 -21.229 1.00 84.12 383 VAL A O 1
ATOM 2973 N N . THR A 1 384 ? 16.641 -13.704 -21.587 1.00 83.94 384 THR A N 1
ATOM 2974 C CA . THR A 1 384 ? 16.527 -15.167 -21.664 1.00 83.94 384 THR A CA 1
ATOM 2975 C C . THR A 1 384 ? 17.509 -15.715 -22.705 1.00 83.94 384 THR A C 1
ATOM 2977 O O . THR A 1 384 ? 17.631 -15.157 -23.795 1.00 83.94 384 THR A O 1
ATOM 2980 N N . ASP A 1 385 ? 18.239 -16.773 -22.339 1.00 83.75 385 ASP A N 1
ATOM 2981 C CA . ASP A 1 385 ? 19.276 -17.430 -23.155 1.00 83.75 385 ASP A CA 1
ATOM 2982 C C . ASP A 1 385 ? 20.473 -16.541 -23.555 1.00 83.75 385 ASP A C 1
ATOM 2984 O O . ASP A 1 385 ? 21.259 -16.891 -24.437 1.00 83.75 385 ASP A O 1
ATOM 2988 N N . LYS A 1 386 ? 20.659 -15.393 -22.890 1.00 86.25 386 LYS A N 1
ATOM 2989 C CA . LYS A 1 386 ? 21.795 -14.491 -23.120 1.00 86.25 386 LYS A CA 1
ATOM 2990 C C . LYS A 1 386 ? 22.700 -14.412 -21.898 1.00 86.25 386 LYS A C 1
ATOM 2992 O O . LYS A 1 386 ? 22.257 -14.456 -20.750 1.00 86.25 386 LYS A O 1
ATOM 2997 N N . ARG A 1 387 ? 23.987 -14.204 -22.169 1.00 87.62 387 ARG A N 1
ATOM 2998 C CA . ARG A 1 387 ? 24.994 -13.866 -21.161 1.00 87.62 387 ARG A CA 1
ATOM 2999 C C . ARG A 1 387 ? 24.789 -12.421 -20.725 1.00 87.62 387 ARG A C 1
ATOM 3001 O O . ARG A 1 387 ? 24.845 -11.506 -21.552 1.00 87.62 387 ARG A O 1
ATOM 3008 N N . CYS A 1 388 ? 24.523 -12.196 -19.445 1.00 90.31 388 CYS A N 1
ATOM 3009 C CA . CYS A 1 388 ? 24.226 -10.861 -18.949 1.00 90.31 388 CYS A CA 1
ATOM 3010 C C . CYS A 1 388 ? 24.848 -10.579 -17.583 1.00 90.31 388 CYS A C 1
ATOM 3012 O O . CYS A 1 388 ? 24.979 -11.453 -16.726 1.00 90.31 388 CYS A O 1
ATOM 3014 N N . ALA A 1 389 ? 25.225 -9.318 -17.391 1.00 91.38 389 ALA A N 1
ATOM 3015 C CA . ALA A 1 389 ? 25.490 -8.751 -16.083 1.00 91.38 389 ALA A CA 1
ATOM 3016 C C . ALA A 1 389 ? 24.201 -8.092 -15.592 1.00 91.38 389 ALA A C 1
ATOM 3018 O O . ALA A 1 389 ? 23.485 -7.453 -16.368 1.00 91.38 389 ALA A O 1
ATOM 3019 N N . TYR A 1 390 ? 23.892 -8.238 -14.312 1.00 91.31 390 TYR A N 1
ATOM 3020 C CA . TYR A 1 390 ? 22.681 -7.688 -13.725 1.00 91.31 390 TYR A CA 1
ATOM 3021 C C . TYR A 1 390 ? 22.971 -6.928 -12.443 1.00 91.31 390 TYR A C 1
ATOM 3023 O O . TYR A 1 390 ? 23.943 -7.186 -11.738 1.00 91.31 390 TYR A O 1
ATOM 3031 N N . LEU A 1 391 ? 22.056 -6.023 -12.130 1.00 90.62 391 LEU A N 1
ATOM 3032 C CA . LEU A 1 391 ? 21.890 -5.396 -10.839 1.00 90.62 391 LEU A CA 1
ATOM 3033 C C . LEU A 1 391 ? 20.470 -5.710 -10.367 1.00 90.62 391 LEU A C 1
ATOM 3035 O O . LEU A 1 391 ? 19.482 -5.374 -11.019 1.00 90.62 391 LEU A O 1
ATOM 3039 N N . SER A 1 392 ? 20.379 -6.386 -9.234 1.00 88.81 392 SER A N 1
ATOM 3040 C CA . SER A 1 392 ? 19.128 -6.818 -8.617 1.00 88.81 392 SER A CA 1
ATOM 3041 C C . SER A 1 392 ? 18.939 -6.137 -7.270 1.00 88.81 392 SER A C 1
ATOM 3043 O O . SER A 1 392 ? 19.909 -5.884 -6.546 1.00 88.81 392 SER A O 1
ATOM 3045 N N . GLN A 1 393 ? 17.691 -5.837 -6.928 1.00 84.75 393 GLN A N 1
ATOM 3046 C CA . GLN A 1 393 ? 17.342 -5.348 -5.603 1.00 84.75 393 GLN A CA 1
ATOM 3047 C C . GLN A 1 393 ? 17.098 -6.529 -4.663 1.00 84.75 393 GLN A C 1
ATOM 3049 O O . GLN A 1 393 ? 16.270 -7.393 -4.947 1.00 84.75 393 GLN A O 1
ATOM 3054 N N . ILE A 1 394 ? 17.788 -6.527 -3.521 1.00 80.62 394 ILE A N 1
ATOM 3055 C CA . ILE A 1 394 ? 17.516 -7.418 -2.393 1.00 80.62 394 ILE A CA 1
ATOM 3056 C C . ILE A 1 394 ? 16.833 -6.556 -1.338 1.00 80.62 394 ILE A C 1
ATOM 3058 O O . ILE A 1 394 ? 17.470 -5.715 -0.705 1.00 80.62 394 ILE A O 1
ATOM 3062 N N . MET A 1 395 ? 15.513 -6.702 -1.205 1.00 66.06 395 MET A N 1
ATOM 3063 C CA . MET A 1 395 ? 14.701 -5.679 -0.538 1.00 66.06 395 MET A CA 1
ATOM 3064 C C . MET A 1 395 ? 15.183 -5.337 0.877 1.00 66.06 395 MET A C 1
ATOM 3066 O O . MET A 1 395 ? 15.360 -4.155 1.154 1.00 66.06 395 MET A O 1
ATOM 3070 N N . LEU A 1 396 ? 15.448 -6.330 1.732 1.00 71.06 396 LEU A N 1
ATOM 3071 C CA . LEU A 1 396 ? 15.905 -6.106 3.107 1.00 71.06 396 LEU A CA 1
ATOM 3072 C C . LEU A 1 396 ? 16.799 -7.263 3.572 1.00 71.06 396 LEU A C 1
ATOM 3074 O O . LEU A 1 396 ? 16.344 -8.404 3.639 1.00 71.06 396 LEU A O 1
ATOM 3078 N N . VAL A 1 397 ? 18.048 -6.961 3.928 1.00 69.88 397 VAL A N 1
ATOM 3079 C CA . VAL A 1 397 ? 18.941 -7.856 4.681 1.00 69.88 397 VAL A CA 1
ATOM 3080 C C . VAL A 1 397 ? 19.266 -7.140 5.985 1.00 69.88 397 VAL A C 1
ATOM 3082 O O . VAL A 1 397 ? 19.856 -6.067 5.954 1.00 69.88 397 VAL A O 1
ATOM 3085 N N . ASN A 1 398 ? 18.853 -7.699 7.127 1.00 73.50 398 ASN A N 1
ATOM 3086 C CA . ASN A 1 398 ? 19.010 -7.075 8.452 1.00 73.50 398 ASN A CA 1
ATOM 3087 C C . ASN A 1 398 ? 18.407 -5.657 8.563 1.00 73.50 398 ASN A C 1
ATOM 3089 O O . ASN A 1 398 ? 18.958 -4.803 9.246 1.00 73.50 398 ASN A O 1
ATOM 3093 N N . GLY A 1 399 ? 17.293 -5.387 7.874 1.00 75.44 399 GLY A N 1
ATOM 3094 C CA . GLY A 1 399 ? 16.658 -4.060 7.865 1.00 75.44 399 GLY A CA 1
ATOM 3095 C C . GLY A 1 399 ? 17.311 -3.047 6.914 1.00 75.44 399 GLY A C 1
ATOM 3096 O O . GLY A 1 399 ? 16.769 -1.965 6.707 1.00 75.44 399 GLY A O 1
ATOM 3097 N N . GLU A 1 400 ? 18.428 -3.400 6.276 1.00 79.94 400 GLU A N 1
ATOM 3098 C CA . GLU A 1 400 ? 19.100 -2.553 5.294 1.00 79.94 400 GLU A CA 1
ATOM 3099 C C . GLU A 1 400 ? 18.716 -2.947 3.867 1.00 79.94 400 GLU A C 1
ATOM 3101 O O . GLU A 1 400 ? 18.677 -4.127 3.499 1.00 79.94 400 GLU A O 1
ATOM 3106 N N . LYS A 1 401 ? 18.485 -1.937 3.026 1.00 80.25 401 LYS A N 1
ATOM 3107 C CA . LYS A 1 401 ? 18.275 -2.129 1.590 1.00 80.25 401 LYS A CA 1
ATOM 3108 C C . LYS A 1 401 ? 19.603 -2.482 0.943 1.00 80.25 401 LYS A C 1
ATOM 3110 O O . LYS A 1 401 ? 20.540 -1.683 0.970 1.00 80.25 401 LYS A O 1
ATOM 3115 N N . ARG A 1 402 ? 19.668 -3.652 0.312 1.00 86.19 402 ARG A N 1
ATOM 3116 C CA . ARG A 1 402 ? 20.875 -4.105 -0.379 1.00 86.19 402 ARG A CA 1
ATOM 3117 C C . ARG A 1 402 ? 20.605 -4.357 -1.849 1.00 86.19 402 ARG A C 1
ATOM 3119 O O . ARG A 1 402 ? 19.480 -4.583 -2.290 1.00 86.19 402 ARG A O 1
ATOM 3126 N N . ARG A 1 403 ? 21.658 -4.289 -2.647 1.00 89.00 403 ARG A N 1
ATOM 3127 C CA . ARG A 1 403 ? 21.620 -4.675 -4.056 1.00 89.00 403 ARG A CA 1
ATOM 3128 C C . ARG A 1 403 ? 22.616 -5.785 -4.291 1.00 89.00 403 ARG A C 1
ATOM 3130 O O . ARG A 1 403 ? 23.631 -5.868 -3.610 1.00 89.00 403 ARG A O 1
ATOM 3137 N N . LYS A 1 404 ? 22.343 -6.633 -5.270 1.00 89.06 404 LYS A N 1
ATOM 3138 C CA . LYS A 1 404 ? 23.306 -7.616 -5.749 1.00 89.06 404 LYS A CA 1
ATOM 3139 C C . LYS A 1 404 ? 23.546 -7.380 -7.220 1.00 89.06 404 LYS A C 1
ATOM 3141 O O . LYS A 1 404 ? 22.644 -7.521 -8.045 1.00 89.06 404 LYS A O 1
ATOM 3146 N N . GLY A 1 405 ? 24.769 -6.976 -7.505 1.00 90.19 405 GLY A N 1
ATOM 3147 C CA . GLY A 1 405 ? 25.358 -7.089 -8.824 1.00 90.19 405 GLY A CA 1
ATOM 3148 C C . GLY A 1 405 ? 25.854 -8.514 -9.002 1.00 90.19 405 GLY A C 1
ATOM 3149 O O . GLY A 1 405 ? 26.333 -9.126 -8.049 1.00 90.19 405 GLY A O 1
ATOM 3150 N N . GLY A 1 406 ? 25.697 -9.046 -10.198 1.00 89.50 406 GLY A N 1
ATOM 3151 C CA . GLY A 1 406 ? 26.218 -10.357 -10.524 1.00 89.50 406 GLY A CA 1
ATOM 3152 C C . GLY A 1 406 ? 26.161 -10.599 -12.012 1.00 89.50 406 GLY A C 1
ATOM 3153 O O . GLY A 1 406 ? 25.807 -9.710 -12.792 1.00 89.50 406 GLY A O 1
ATOM 3154 N N . TYR A 1 407 ? 26.463 -11.826 -12.402 1.00 89.56 407 TYR A N 1
ATOM 3155 C CA . TYR A 1 407 ? 26.213 -12.262 -13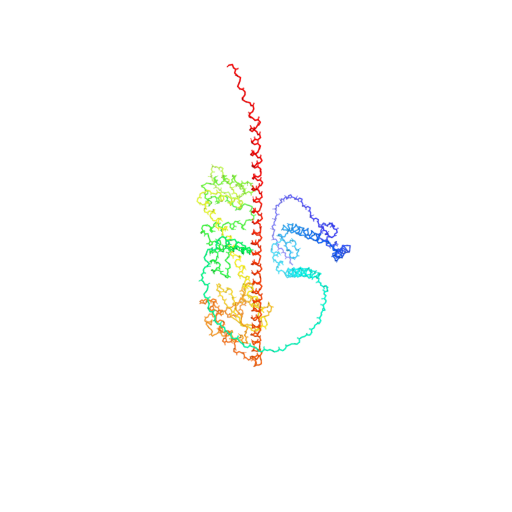.759 1.00 89.56 407 TYR A CA 1
ATOM 3156 C C . TYR A 1 407 ? 25.500 -13.593 -13.842 1.00 89.56 407 TYR A C 1
ATOM 3158 O O . TYR A 1 407 ? 25.400 -14.351 -12.875 1.00 89.56 407 TYR A O 1
ATOM 3166 N N . THR A 1 408 ? 24.981 -13.859 -15.030 1.00 85.62 408 THR A N 1
ATOM 3167 C CA . THR A 1 408 ? 24.526 -15.182 -15.406 1.00 85.62 408 THR A CA 1
ATOM 3168 C C . THR A 1 408 ? 24.830 -15.440 -16.876 1.00 85.62 408 THR A C 1
ATOM 3170 O O . THR A 1 408 ? 24.668 -14.566 -17.728 1.00 85.62 408 THR A O 1
ATOM 3173 N N . ASP A 1 409 ? 25.302 -16.650 -17.163 1.00 80.00 409 ASP A N 1
ATOM 3174 C CA . ASP A 1 409 ? 25.512 -17.132 -18.529 1.00 80.00 409 ASP A CA 1
ATOM 3175 C C . ASP A 1 409 ? 24.230 -17.725 -19.131 1.00 80.00 409 ASP A C 1
ATOM 3177 O O . ASP A 1 409 ? 24.180 -18.016 -20.322 1.00 80.00 409 ASP A O 1
ATOM 3181 N N . ASN A 1 410 ? 23.196 -17.910 -18.308 1.00 73.12 410 ASN A N 1
ATOM 3182 C CA . ASN A 1 410 ? 21.907 -18.423 -18.729 1.00 73.12 410 ASN A CA 1
ATOM 3183 C C . ASN A 1 410 ? 20.850 -17.963 -17.720 1.00 73.12 410 ASN A C 1
ATOM 3185 O O . ASN A 1 410 ? 20.887 -18.378 -16.563 1.00 73.12 410 ASN A O 1
ATOM 3189 N N . THR A 1 411 ? 19.927 -17.084 -18.112 1.00 64.81 411 THR A N 1
ATOM 3190 C CA . THR A 1 411 ? 18.684 -16.883 -17.353 1.00 64.81 411 THR A CA 1
ATOM 3191 C C . THR A 1 411 ? 17.696 -17.937 -17.850 1.00 64.81 411 THR A C 1
ATOM 3193 O O . THR A 1 411 ? 17.017 -17.703 -18.848 1.00 64.81 411 THR A O 1
ATOM 3196 N N . PRO A 1 412 ? 17.595 -19.126 -17.220 1.00 55.38 412 PRO A N 1
ATOM 3197 C CA . PRO A 1 412 ? 16.641 -20.111 -17.686 1.00 55.38 412 PRO A CA 1
ATOM 3198 C C . PRO A 1 412 ? 15.257 -19.551 -17.387 1.00 55.38 412 PRO A C 1
ATOM 3200 O O . PRO A 1 412 ? 15.044 -19.030 -16.283 1.00 55.38 412 PRO A O 1
ATOM 3203 N N . LYS A 1 413 ? 14.312 -19.718 -18.316 1.00 58.97 413 LYS A N 1
ATOM 3204 C CA . LYS A 1 413 ? 12.886 -19.466 -18.076 1.00 58.97 413 LYS A CA 1
ATOM 3205 C C . LYS A 1 413 ? 12.475 -20.134 -16.747 1.00 58.97 413 LYS A C 1
ATOM 3207 O O . LYS A 1 413 ? 12.365 -21.354 -16.658 1.00 58.97 413 LYS A O 1
ATOM 3212 N N . GLY A 1 414 ? 12.355 -19.344 -15.677 1.00 55.84 414 GLY A N 1
ATOM 3213 C CA . GLY A 1 414 ? 11.792 -19.748 -14.383 1.00 55.84 414 GLY A CA 1
ATOM 3214 C C . GLY A 1 414 ? 12.687 -20.415 -13.318 1.00 55.84 414 GLY A C 1
ATOM 3215 O O . GLY A 1 414 ? 12.181 -20.632 -12.220 1.00 55.84 414 GLY A O 1
ATOM 3216 N N . ARG A 1 415 ? 13.978 -20.742 -13.538 1.00 55.66 415 ARG A N 1
ATOM 3217 C CA . ARG A 1 415 ? 14.788 -21.448 -12.495 1.00 55.66 415 ARG A CA 1
ATOM 3218 C C . ARG A 1 415 ? 15.738 -20.578 -11.666 1.00 55.66 415 ARG A C 1
ATOM 3220 O O . ARG A 1 415 ? 15.903 -20.845 -10.478 1.00 55.66 415 ARG A O 1
ATOM 3227 N N . TYR A 1 416 ? 16.363 -19.549 -12.241 1.00 56.25 416 TYR A N 1
ATOM 3228 C CA . TYR A 1 416 ? 17.397 -18.786 -11.514 1.00 56.25 416 TYR A CA 1
ATOM 3229 C C . TYR A 1 416 ? 16.833 -17.787 -10.501 1.00 56.25 416 TYR A C 1
ATOM 3231 O O . TYR A 1 416 ? 17.439 -17.562 -9.453 1.00 56.25 416 TYR A O 1
ATOM 3239 N N . THR A 1 417 ? 15.658 -17.220 -10.777 1.00 55.06 417 THR A N 1
ATOM 3240 C CA . THR A 1 417 ? 14.972 -16.330 -9.833 1.00 55.06 417 THR A CA 1
ATOM 3241 C C . THR A 1 417 ? 14.593 -17.086 -8.563 1.00 55.06 417 THR A C 1
ATOM 3243 O O . THR A 1 417 ? 14.828 -16.575 -7.474 1.00 55.06 417 THR A O 1
ATOM 3246 N N . ASN A 1 418 ? 14.125 -18.333 -8.676 1.00 57.41 418 ASN A N 1
ATOM 3247 C CA . ASN A 1 418 ? 13.806 -19.172 -7.517 1.00 57.41 418 ASN A CA 1
ATOM 3248 C C . ASN A 1 418 ? 15.051 -19.548 -6.703 1.00 57.41 418 ASN A C 1
ATOM 3250 O O . ASN A 1 418 ? 15.017 -19.437 -5.483 1.00 57.41 418 ASN A O 1
ATOM 3254 N N . GLY A 1 419 ? 16.174 -19.878 -7.352 1.00 61.88 419 GLY A N 1
ATOM 3255 C CA . GLY A 1 419 ? 17.416 -20.217 -6.648 1.00 61.88 419 GLY A CA 1
ATOM 3256 C C . GLY A 1 419 ? 17.973 -19.066 -5.803 1.00 61.88 419 GLY A C 1
ATOM 3257 O O . GLY A 1 419 ? 18.345 -19.277 -4.653 1.00 61.88 419 GLY A O 1
ATOM 3258 N N . LEU A 1 420 ? 17.990 -17.835 -6.330 1.00 61.69 420 LEU A N 1
ATOM 3259 C CA . LEU A 1 420 ? 18.416 -16.657 -5.560 1.00 61.69 420 LEU A CA 1
ATOM 3260 C C . LEU A 1 420 ? 17.385 -16.267 -4.487 1.00 61.69 420 LEU A C 1
ATOM 3262 O O . LEU A 1 420 ? 17.775 -15.915 -3.376 1.00 61.69 420 LEU A O 1
ATOM 3266 N N . ARG A 1 421 ? 16.080 -16.382 -4.775 1.00 65.56 421 ARG A N 1
ATOM 3267 C CA . ARG A 1 421 ? 15.004 -16.140 -3.793 1.00 65.56 421 ARG A CA 1
ATOM 3268 C C . ARG A 1 421 ? 15.111 -17.078 -2.590 1.00 65.56 421 ARG A C 1
ATOM 3270 O O . ARG A 1 421 ? 15.110 -16.609 -1.453 1.00 65.56 421 ARG A O 1
ATOM 3277 N N . GLU A 1 422 ? 15.261 -18.378 -2.842 1.00 65.19 422 GLU A N 1
ATOM 3278 C CA . GLU A 1 422 ? 15.467 -19.403 -1.812 1.00 65.19 422 GLU A CA 1
ATOM 3279 C C . GLU A 1 422 ? 16.764 -19.159 -1.036 1.00 65.19 422 GLU A C 1
ATOM 3281 O O . GLU A 1 422 ? 16.778 -19.235 0.191 1.00 65.19 422 GLU A O 1
ATOM 3286 N N . GLN A 1 423 ? 17.839 -18.798 -1.741 1.00 65.00 423 GLN A N 1
ATOM 3287 C CA . GLN A 1 423 ? 19.141 -18.517 -1.142 1.00 65.00 423 GLN A CA 1
ATOM 3288 C C . GLN A 1 423 ? 19.103 -17.367 -0.141 1.00 65.00 423 GLN A C 1
ATOM 3290 O O . GLN A 1 423 ? 19.722 -17.490 0.907 1.00 65.00 423 GLN A O 1
ATOM 3295 N N . PHE A 1 424 ? 18.386 -16.278 -0.420 1.00 63.22 424 PHE A N 1
ATOM 3296 C CA . PHE A 1 424 ? 18.285 -15.149 0.510 1.00 63.22 424 PHE A CA 1
ATOM 3297 C C . PHE A 1 424 ? 17.173 -15.308 1.557 1.00 63.22 424 PHE A C 1
ATOM 3299 O O . PHE A 1 424 ? 17.019 -14.433 2.407 1.00 63.22 424 PHE A O 1
ATOM 3306 N N . GLY A 1 425 ? 16.383 -16.391 1.513 1.00 63.47 425 GLY A N 1
ATOM 3307 C CA . GLY A 1 425 ? 15.203 -16.557 2.374 1.00 63.47 425 GLY A CA 1
ATOM 3308 C C . GLY A 1 425 ? 14.161 -15.451 2.173 1.00 63.47 425 GLY A C 1
ATOM 3309 O O . GLY A 1 425 ? 13.301 -15.217 3.022 1.00 63.47 425 GLY A O 1
ATOM 3310 N N . THR A 1 426 ? 14.255 -14.727 1.061 1.00 63.00 426 THR A N 1
ATOM 3311 C CA . THR A 1 426 ? 13.357 -13.635 0.727 1.00 63.00 426 THR A CA 1
ATOM 3312 C C . THR A 1 426 ? 12.136 -14.241 0.052 1.00 63.00 426 THR A C 1
ATOM 3314 O O . THR A 1 426 ? 12.287 -14.941 -0.948 1.00 63.00 426 THR A O 1
ATOM 3317 N N . GLY A 1 427 ? 10.937 -13.993 0.590 1.00 60.22 427 GLY A N 1
ATOM 3318 C CA . GLY A 1 427 ? 9.688 -14.477 -0.006 1.00 60.22 427 GLY A CA 1
ATOM 3319 C C . GLY A 1 427 ? 9.550 -14.131 -1.504 1.00 60.22 427 GLY A C 1
ATOM 3320 O O . GLY A 1 427 ? 10.290 -13.286 -2.019 1.00 60.22 427 GLY A O 1
ATOM 3321 N N . PRO A 1 428 ? 8.599 -14.762 -2.215 1.00 54.81 428 PRO A N 1
ATOM 3322 C CA . PRO A 1 428 ? 8.503 -14.755 -3.682 1.00 54.81 428 PRO A CA 1
ATOM 3323 C C . PRO A 1 428 ? 8.482 -13.362 -4.343 1.00 54.81 428 PRO A C 1
ATOM 3325 O O . PRO A 1 428 ? 8.848 -13.245 -5.508 1.00 54.81 428 PRO A O 1
ATOM 3328 N N . SER A 1 429 ? 8.136 -12.305 -3.607 1.00 52.62 429 SER A N 1
ATOM 3329 C CA . SER A 1 429 ? 8.019 -10.916 -4.073 1.00 52.62 429 SER A CA 1
ATOM 3330 C C . SER A 1 429 ? 9.276 -10.039 -3.903 1.00 52.62 429 SER A C 1
ATOM 3332 O O . SER A 1 429 ? 9.245 -8.853 -4.221 1.00 52.62 429 SER A O 1
ATOM 3334 N N . ARG A 1 430 ? 10.401 -10.565 -3.391 1.00 64.19 430 ARG A N 1
ATOM 3335 C CA . ARG A 1 430 ? 11.503 -9.712 -2.879 1.00 64.19 430 ARG A CA 1
ATOM 3336 C C . ARG A 1 430 ? 12.803 -9.675 -3.693 1.00 64.19 430 ARG A C 1
ATOM 3338 O O . ARG A 1 430 ? 13.720 -8.951 -3.301 1.00 64.19 430 ARG A O 1
ATOM 3345 N N . PHE A 1 431 ? 12.883 -10.398 -4.810 1.00 66.06 431 PHE A N 1
ATOM 3346 C CA . PHE A 1 431 ? 14.039 -10.359 -5.714 1.00 66.06 431 PHE A CA 1
ATOM 3347 C C . PHE A 1 431 ? 13.596 -9.970 -7.123 1.00 66.06 431 PHE A C 1
ATOM 3349 O O . PHE A 1 431 ? 12.930 -10.757 -7.803 1.00 66.06 431 PHE A O 1
ATOM 3356 N N . LEU A 1 432 ? 13.971 -8.760 -7.542 1.00 78.94 432 LEU A N 1
ATOM 3357 C CA . LEU A 1 432 ? 13.639 -8.194 -8.847 1.00 78.94 432 LEU A CA 1
ATOM 3358 C C . LEU A 1 432 ? 14.904 -7.625 -9.494 1.00 78.94 432 LEU A C 1
ATOM 3360 O O . LEU A 1 432 ? 15.740 -6.998 -8.837 1.00 78.94 432 LEU A O 1
ATOM 3364 N N . TYR A 1 433 ? 15.046 -7.876 -10.792 1.00 84.69 433 TYR A N 1
ATOM 3365 C CA . TYR A 1 433 ? 16.081 -7.248 -11.607 1.00 84.69 433 TYR A CA 1
ATOM 3366 C C . TYR A 1 433 ? 15.745 -5.764 -11.779 1.00 84.69 433 TYR A C 1
ATOM 3368 O O . TYR A 1 433 ? 14.697 -5.426 -12.326 1.00 84.69 433 TYR A O 1
ATOM 3376 N N . ASP A 1 434 ? 16.645 -4.893 -11.324 1.00 86.06 434 ASP A N 1
ATOM 3377 C CA . ASP A 1 434 ? 16.528 -3.443 -11.501 1.00 86.06 434 ASP A CA 1
ATOM 3378 C C . ASP A 1 434 ? 17.132 -3.022 -12.845 1.00 86.06 434 ASP A C 1
ATOM 3380 O O . ASP A 1 434 ? 16.581 -2.185 -13.559 1.00 86.06 434 ASP A O 1
ATOM 3384 N N . ARG A 1 435 ? 18.285 -3.604 -13.194 1.00 90.12 435 ARG A N 1
ATOM 3385 C CA . ARG A 1 435 ? 18.997 -3.372 -14.454 1.00 90.12 435 ARG A CA 1
ATOM 3386 C C . ARG A 1 435 ? 19.658 -4.653 -14.927 1.00 90.12 435 ARG A C 1
ATOM 3388 O O . ARG A 1 435 ? 20.205 -5.401 -14.122 1.00 90.12 435 ARG A O 1
ATOM 3395 N N . VAL A 1 436 ? 19.654 -4.878 -16.234 1.00 90.31 436 VAL A N 1
ATOM 3396 C CA . VAL A 1 436 ? 20.386 -5.977 -16.866 1.00 90.31 436 VAL A CA 1
ATOM 3397 C C . VAL A 1 436 ? 21.004 -5.473 -18.157 1.00 90.31 436 VAL A C 1
ATOM 3399 O O . VAL A 1 436 ? 20.382 -4.707 -18.890 1.00 90.31 436 VAL A O 1
ATOM 3402 N N . ALA A 1 437 ? 22.229 -5.907 -18.423 1.00 90.50 437 ALA A N 1
ATOM 3403 C CA . ALA A 1 437 ? 22.929 -5.652 -19.664 1.00 90.50 437 ALA A CA 1
ATOM 3404 C C . ALA A 1 437 ? 23.441 -6.966 -20.248 1.00 90.50 437 ALA A C 1
ATOM 3406 O O . ALA A 1 437 ? 24.144 -7.725 -19.579 1.00 90.50 437 ALA A O 1
ATOM 3407 N N . VAL A 1 438 ? 23.102 -7.219 -21.509 1.00 88.56 438 VAL A N 1
ATOM 3408 C CA . VAL A 1 438 ? 23.683 -8.320 -22.281 1.00 88.56 438 VAL A CA 1
ATOM 3409 C C . VAL A 1 438 ? 25.119 -7.939 -22.625 1.00 88.56 438 VAL A C 1
ATOM 3411 O O . VAL A 1 438 ? 25.358 -6.884 -23.210 1.00 88.56 438 VAL A O 1
ATOM 3414 N N . VAL A 1 439 ? 26.076 -8.771 -22.223 1.00 88.62 439 VAL A N 1
ATOM 3415 C CA . VAL A 1 439 ? 27.511 -8.480 -22.345 1.00 88.62 439 VAL A CA 1
ATOM 3416 C C . VAL A 1 439 ? 28.275 -9.738 -22.741 1.00 88.62 439 VAL A C 1
ATOM 3418 O O . VAL A 1 439 ? 27.903 -10.847 -22.369 1.00 88.62 439 VAL A O 1
ATOM 3421 N N . CYS A 1 440 ? 29.368 -9.566 -23.485 1.00 85.06 440 CYS A N 1
ATOM 3422 C CA . CYS A 1 440 ? 30.190 -10.689 -23.949 1.00 85.06 440 CYS A CA 1
ATOM 3423 C C . CYS A 1 440 ? 31.023 -11.298 -22.810 1.00 85.06 440 CYS A C 1
ATOM 3425 O O . CYS A 1 440 ? 31.211 -12.514 -22.758 1.00 85.06 440 CYS A O 1
ATOM 3427 N N . ASN A 1 441 ? 31.491 -10.453 -21.882 1.00 87.81 441 ASN A N 1
ATOM 3428 C CA . ASN A 1 441 ? 32.261 -10.865 -20.712 1.00 87.81 441 ASN A CA 1
ATOM 3429 C C . ASN A 1 441 ? 31.574 -10.447 -19.397 1.00 87.81 441 ASN A C 1
ATOM 3431 O O . ASN A 1 441 ? 32.010 -9.515 -18.718 1.00 87.81 441 ASN A O 1
ATOM 3435 N N . PRO A 1 442 ? 30.471 -11.118 -19.026 1.00 88.38 442 PRO A N 1
ATOM 3436 C CA . PRO A 1 442 ? 29.729 -10.803 -17.807 1.00 88.38 442 PRO A CA 1
ATOM 3437 C C . PRO A 1 442 ? 30.567 -10.875 -16.526 1.00 88.38 442 PRO A C 1
ATOM 3439 O O . PRO A 1 442 ? 30.355 -10.096 -15.597 1.00 88.38 442 PRO A O 1
ATOM 3442 N N . ARG A 1 443 ? 31.529 -11.801 -16.486 1.00 88.19 443 ARG A N 1
ATOM 3443 C CA . ARG A 1 443 ? 32.382 -12.036 -15.322 1.00 88.19 443 ARG A CA 1
ATOM 3444 C C . ARG A 1 443 ? 33.336 -10.873 -15.068 1.00 88.19 443 ARG A C 1
ATOM 3446 O O . ARG A 1 443 ? 33.548 -10.516 -13.916 1.00 88.19 443 ARG A O 1
ATOM 3453 N N . GLU A 1 444 ? 33.882 -10.256 -16.116 1.00 88.19 444 GLU A N 1
ATOM 3454 C CA . GLU A 1 444 ? 34.700 -9.042 -15.971 1.00 88.19 444 GLU A CA 1
ATOM 3455 C C . GLU A 1 444 ? 33.880 -7.865 -15.441 1.00 88.19 444 GLU A C 1
ATOM 3457 O O . GLU A 1 444 ? 34.343 -7.145 -14.557 1.00 88.19 444 GLU A O 1
ATOM 3462 N N . VAL A 1 445 ? 32.647 -7.702 -15.931 1.00 88.88 445 VAL A N 1
ATOM 3463 C CA . VAL A 1 445 ? 31.728 -6.660 -15.449 1.00 88.88 445 VAL A CA 1
ATOM 3464 C C . VAL A 1 445 ? 31.415 -6.862 -13.965 1.00 88.88 445 VAL A C 1
ATOM 3466 O O . VAL A 1 445 ? 31.508 -5.909 -13.192 1.00 88.88 445 VAL A O 1
ATOM 3469 N N . GLU A 1 446 ? 31.108 -8.092 -13.541 1.00 90.19 446 GLU A N 1
ATOM 3470 C CA . GLU A 1 446 ? 30.908 -8.423 -12.125 1.00 90.19 446 GLU A CA 1
ATOM 3471 C C . GLU A 1 446 ? 32.176 -8.157 -11.300 1.00 90.19 446 GLU A C 1
ATOM 3473 O O . GLU A 1 446 ? 32.122 -7.450 -10.297 1.00 90.19 446 GLU A O 1
ATOM 3478 N N . GLN A 1 447 ? 33.337 -8.656 -11.730 1.00 89.12 447 GLN A N 1
ATOM 3479 C CA . GLN A 1 447 ? 34.594 -8.437 -11.013 1.00 89.12 447 GLN A CA 1
ATOM 3480 C C . GLN A 1 447 ? 34.930 -6.953 -10.875 1.00 89.12 447 GLN A C 1
ATOM 3482 O O . GLN A 1 447 ? 35.475 -6.549 -9.848 1.00 89.12 447 GLN A O 1
ATOM 3487 N N . TYR A 1 448 ? 34.611 -6.137 -11.878 1.00 88.88 448 TYR A N 1
ATOM 3488 C CA . TYR A 1 448 ? 34.820 -4.699 -11.810 1.00 88.88 448 TYR A CA 1
ATOM 3489 C C . TYR A 1 448 ? 33.834 -4.023 -10.855 1.00 88.88 448 TYR A C 1
ATOM 3491 O O . TYR A 1 448 ? 34.246 -3.197 -10.033 1.00 88.88 448 TYR A O 1
ATOM 3499 N N . LEU A 1 449 ? 32.553 -4.406 -10.922 1.00 87.75 449 LEU A N 1
ATOM 3500 C CA . LEU A 1 449 ? 31.529 -3.969 -9.973 1.00 87.75 449 LEU A CA 1
ATOM 3501 C C . LEU A 1 449 ? 31.986 -4.238 -8.535 1.00 87.75 449 LEU A C 1
ATOM 3503 O O . LEU A 1 449 ? 31.954 -3.321 -7.721 1.00 87.75 449 LEU A O 1
ATOM 3507 N N . LEU A 1 450 ? 32.482 -5.442 -8.249 1.00 86.00 450 LEU A N 1
ATOM 3508 C CA . LEU A 1 450 ? 32.861 -5.857 -6.898 1.00 86.00 450 LEU A CA 1
ATOM 3509 C C . LEU A 1 450 ? 34.205 -5.270 -6.435 1.00 86.00 450 LEU A C 1
ATOM 3511 O O . LEU A 1 450 ? 34.315 -4.837 -5.293 1.00 86.00 450 LEU A O 1
ATOM 3515 N N . ASN A 1 451 ? 35.219 -5.198 -7.305 1.00 86.50 451 ASN A N 1
ATOM 3516 C CA . ASN A 1 451 ? 36.596 -4.928 -6.861 1.00 86.50 451 ASN A CA 1
ATOM 3517 C C . ASN A 1 451 ? 37.145 -3.538 -7.203 1.00 86.50 451 ASN A C 1
ATOM 3519 O O . ASN A 1 451 ? 38.112 -3.104 -6.580 1.00 86.50 451 ASN A O 1
ATOM 3523 N N . LYS A 1 452 ? 36.614 -2.858 -8.227 1.00 79.88 452 LYS A N 1
ATOM 3524 C CA . LYS A 1 452 ? 37.275 -1.670 -8.811 1.00 79.88 452 LYS A CA 1
ATOM 3525 C C . LYS A 1 452 ? 36.391 -0.432 -8.917 1.00 79.88 452 LYS A C 1
ATOM 3527 O O . LYS A 1 452 ? 36.905 0.661 -9.135 1.00 79.88 452 LYS A O 1
ATOM 3532 N N . SER A 1 453 ? 35.082 -0.586 -8.772 1.00 77.56 453 SER A N 1
ATOM 3533 C CA . SER A 1 453 ? 34.137 0.520 -8.894 1.00 77.56 453 SER A CA 1
ATOM 3534 C C . SER A 1 453 ? 33.976 1.316 -7.594 1.00 77.56 453 SER A C 1
ATOM 3536 O O . SER A 1 453 ? 34.443 0.908 -6.527 1.00 77.56 453 SER A O 1
ATOM 3538 N N . ALA A 1 454 ? 33.227 2.424 -7.657 1.00 80.12 454 ALA A N 1
ATOM 3539 C CA . ALA A 1 454 ? 32.767 3.114 -6.451 1.00 80.12 454 ALA A CA 1
ATOM 3540 C C . ALA A 1 454 ? 31.995 2.174 -5.501 1.00 80.12 454 ALA A C 1
ATOM 3542 O O . ALA A 1 454 ? 31.988 2.398 -4.292 1.00 80.12 454 ALA A O 1
ATOM 3543 N N . PHE A 1 455 ? 31.411 1.089 -6.026 1.00 80.62 455 PHE A N 1
ATOM 3544 C CA . PHE A 1 455 ? 30.708 0.094 -5.230 1.00 80.62 455 PHE A CA 1
ATOM 3545 C C . PHE A 1 455 ? 31.613 -0.770 -4.363 1.00 80.62 455 PHE A C 1
ATOM 3547 O O . PHE A 1 455 ? 31.125 -1.266 -3.356 1.00 80.62 455 PHE A O 1
ATOM 3554 N N . ALA A 1 456 ? 32.902 -0.921 -4.686 1.00 84.00 456 ALA A N 1
ATOM 3555 C CA . ALA A 1 456 ? 33.814 -1.780 -3.924 1.00 84.00 456 ALA A CA 1
ATOM 3556 C C . ALA A 1 456 ? 33.892 -1.375 -2.440 1.00 84.00 456 ALA A C 1
ATOM 3558 O O . ALA A 1 456 ? 34.016 -2.220 -1.560 1.00 84.00 456 ALA A O 1
ATOM 3559 N N . ARG A 1 457 ? 33.731 -0.076 -2.143 1.00 85.44 457 ARG A N 1
ATOM 3560 C CA . ARG A 1 457 ? 33.681 0.454 -0.766 1.00 85.44 457 ARG A CA 1
ATOM 3561 C C . ARG A 1 457 ? 32.402 0.085 -0.009 1.00 85.44 457 ARG A C 1
ATOM 3563 O O . ARG A 1 457 ? 32.373 0.194 1.210 1.00 85.44 457 ARG A O 1
ATOM 3570 N N . HIS A 1 458 ? 31.366 -0.322 -0.734 1.00 83.88 458 HIS A N 1
ATOM 3571 C CA . HIS A 1 458 ? 30.042 -0.666 -0.225 1.00 83.88 458 HIS A CA 1
ATOM 3572 C C . HIS A 1 458 ? 29.731 -2.163 -0.372 1.00 83.88 458 HIS A C 1
ATOM 3574 O O . HIS A 1 458 ? 28.605 -2.579 -0.093 1.00 83.88 458 HIS A O 1
ATOM 3580 N N . VAL A 1 459 ? 30.693 -2.975 -0.831 1.00 85.38 459 VAL A N 1
ATOM 3581 C CA . VAL A 1 459 ? 30.549 -4.432 -0.881 1.00 85.38 459 VAL A CA 1
ATOM 3582 C C . VAL A 1 459 ? 30.645 -4.986 0.532 1.00 85.38 459 VAL A C 1
ATOM 3584 O O . VAL A 1 459 ? 31.650 -4.834 1.221 1.00 85.38 459 VAL A O 1
ATOM 3587 N N . HIS A 1 460 ? 29.599 -5.690 0.939 1.00 84.25 460 HIS A N 1
ATOM 3588 C CA . HIS A 1 460 ? 29.543 -6.435 2.178 1.00 84.25 460 HIS A CA 1
ATOM 3589 C C . HIS A 1 460 ? 29.218 -7.899 1.872 1.00 84.25 460 HIS A C 1
ATOM 3591 O O . HIS A 1 460 ? 28.200 -8.179 1.217 1.00 84.25 460 HIS A O 1
ATOM 3597 N N . PRO A 1 461 ? 30.033 -8.846 2.363 1.00 84.00 461 PRO A N 1
ATOM 3598 C CA . PRO A 1 461 ? 29.673 -10.249 2.308 1.00 84.00 461 PRO A CA 1
ATOM 3599 C C . PRO A 1 461 ? 28.445 -10.481 3.195 1.00 84.00 461 PRO A C 1
ATOM 3601 O O . PRO A 1 461 ? 28.397 -10.051 4.347 1.00 84.00 461 PRO A O 1
ATOM 3604 N N . VAL A 1 462 ? 27.440 -11.157 2.648 1.00 81.69 462 VAL A N 1
ATOM 3605 C CA . VAL A 1 462 ? 26.262 -11.621 3.383 1.00 81.69 462 VAL A CA 1
ATOM 3606 C C . VAL A 1 462 ? 26.301 -13.135 3.407 1.00 81.69 462 VAL A C 1
ATOM 3608 O O . VAL A 1 462 ? 26.295 -13.781 2.357 1.00 81.69 462 VAL A O 1
ATOM 3611 N N . THR A 1 463 ? 26.339 -13.698 4.610 1.00 80.81 463 THR A N 1
ATOM 3612 C CA . THR A 1 463 ? 26.151 -15.133 4.814 1.00 80.81 463 THR A CA 1
ATOM 3613 C C . THR A 1 463 ? 24.679 -15.456 4.611 1.00 80.81 463 THR A C 1
ATOM 3615 O O . THR A 1 463 ? 23.812 -14.887 5.276 1.00 80.81 463 THR A O 1
ATOM 3618 N N . LEU A 1 464 ? 24.391 -16.349 3.669 1.00 76.38 464 LEU A N 1
ATOM 3619 C CA . LEU A 1 464 ? 23.037 -16.810 3.405 1.00 76.38 464 LEU A CA 1
ATOM 3620 C C . LEU A 1 464 ? 22.504 -17.638 4.594 1.00 76.38 464 LEU A C 1
ATOM 3622 O O . LEU A 1 464 ? 23.297 -18.244 5.319 1.00 76.38 464 LEU A O 1
ATOM 3626 N N . PRO A 1 465 ? 21.173 -17.740 4.791 1.00 72.88 465 PRO A N 1
ATOM 3627 C CA . PRO A 1 465 ? 20.568 -18.489 5.899 1.00 72.88 465 PRO A CA 1
ATOM 3628 C C . PRO A 1 465 ? 20.970 -19.969 5.966 1.00 72.88 465 PRO A C 1
ATOM 3630 O O . PRO A 1 465 ? 20.884 -20.587 7.021 1.00 72.88 465 PRO A O 1
ATOM 3633 N N . ASN A 1 466 ? 21.435 -20.544 4.854 1.00 75.81 466 ASN A N 1
ATOM 3634 C CA . ASN A 1 466 ? 21.954 -21.911 4.802 1.00 75.81 466 ASN A CA 1
ATOM 3635 C C . ASN A 1 466 ? 23.356 -22.075 5.431 1.00 75.81 466 ASN A C 1
ATOM 3637 O O . ASN A 1 466 ? 23.877 -23.188 5.441 1.00 75.81 466 ASN A O 1
ATOM 3641 N N . GLY A 1 467 ? 23.978 -20.992 5.915 1.00 76.38 467 GLY A N 1
ATOM 3642 C CA . GLY A 1 467 ? 25.244 -20.980 6.656 1.00 76.38 467 GLY A CA 1
ATOM 3643 C C . GLY A 1 467 ? 26.503 -21.281 5.835 1.00 76.38 467 GLY A C 1
ATOM 3644 O O . GLY A 1 467 ? 27.603 -20.983 6.289 1.00 76.38 467 GLY A O 1
ATOM 3645 N N . ASN A 1 468 ? 26.358 -21.828 4.627 1.00 74.44 468 ASN A N 1
ATOM 3646 C CA . ASN A 1 468 ? 27.469 -22.385 3.849 1.00 74.44 468 ASN A CA 1
ATOM 3647 C C . ASN A 1 468 ? 27.889 -21.519 2.657 1.00 74.44 468 ASN A C 1
ATOM 3649 O O . ASN A 1 468 ? 28.923 -21.777 2.047 1.00 74.44 468 ASN A O 1
ATOM 3653 N N . LEU A 1 469 ? 27.087 -20.518 2.294 1.00 74.12 469 LEU A N 1
ATOM 3654 C CA . LEU A 1 469 ? 27.334 -19.668 1.135 1.00 74.12 469 LEU A CA 1
ATOM 3655 C C . LEU A 1 469 ? 27.372 -18.204 1.568 1.00 74.12 469 LEU A C 1
ATOM 3657 O O . LEU A 1 469 ? 26.413 -17.687 2.139 1.00 74.12 469 LEU A O 1
ATOM 3661 N N . THR A 1 470 ? 28.480 -17.531 1.273 1.00 75.81 470 THR A N 1
ATOM 3662 C CA . THR A 1 470 ? 28.581 -16.075 1.330 1.00 75.81 470 THR A CA 1
ATOM 3663 C C . THR A 1 470 ? 28.376 -15.518 -0.071 1.00 75.81 470 THR A C 1
ATOM 3665 O O . THR A 1 470 ? 28.868 -16.058 -1.060 1.00 75.81 470 THR A O 1
ATOM 3668 N N . THR A 1 471 ? 27.613 -14.439 -0.175 1.00 80.12 471 THR A N 1
ATOM 3669 C CA . THR A 1 471 ? 27.452 -13.694 -1.422 1.00 80.12 471 THR A CA 1
ATOM 3670 C C . THR A 1 471 ? 27.757 -12.237 -1.169 1.00 80.12 471 THR A C 1
ATOM 3672 O O . THR A 1 471 ? 27.380 -11.672 -0.143 1.00 80.12 471 THR A O 1
ATOM 3675 N N . GLU A 1 472 ? 28.425 -11.615 -2.125 1.00 82.31 472 GLU A N 1
ATOM 3676 C CA . GLU A 1 472 ? 28.705 -10.192 -2.070 1.00 82.31 472 GLU A CA 1
ATOM 3677 C C . GLU A 1 472 ? 27.425 -9.417 -2.398 1.00 82.31 472 GLU A C 1
ATOM 3679 O O . GLU A 1 472 ? 26.687 -9.737 -3.336 1.00 82.31 472 GLU A O 1
ATOM 3684 N N . THR A 1 473 ? 27.116 -8.440 -1.554 1.00 82.50 473 THR A N 1
ATOM 3685 C CA . THR A 1 473 ? 25.997 -7.515 -1.731 1.00 82.50 473 THR A CA 1
ATOM 3686 C C . THR A 1 473 ? 26.509 -6.104 -1.537 1.00 82.50 473 THR A C 1
ATOM 3688 O O . THR A 1 473 ? 27.462 -5.883 -0.801 1.00 82.50 473 THR A O 1
ATOM 3691 N N . PHE A 1 474 ? 25.867 -5.142 -2.172 1.00 83.25 474 PHE A N 1
ATOM 3692 C CA . PHE A 1 474 ? 26.203 -3.739 -2.062 1.00 83.25 474 PHE A CA 1
ATOM 3693 C C . PHE A 1 474 ? 25.214 -3.070 -1.115 1.00 83.25 474 PHE A C 1
ATOM 3695 O O . PHE A 1 474 ? 23.998 -3.160 -1.332 1.00 83.25 474 PHE A O 1
ATOM 3702 N N . SER A 1 475 ? 25.720 -2.398 -0.081 1.00 79.69 475 SER A N 1
ATOM 3703 C CA . SER A 1 475 ? 24.902 -1.428 0.642 1.00 79.69 475 SER A CA 1
ATOM 3704 C C . SER A 1 475 ? 24.618 -0.253 -0.290 1.00 79.69 475 SER A C 1
ATOM 3706 O O . SER A 1 475 ? 25.500 0.226 -1.001 1.00 79.69 475 SER A O 1
ATOM 3708 N N . VAL A 1 476 ? 23.365 0.191 -0.323 1.00 71.88 476 VAL A N 1
ATOM 3709 C CA . VAL A 1 476 ? 22.960 1.383 -1.089 1.00 71.88 476 VAL A CA 1
ATOM 3710 C C . VAL A 1 476 ? 23.067 2.642 -0.218 1.00 71.88 476 VAL A C 1
ATOM 3712 O O . VAL A 1 476 ? 22.675 3.734 -0.623 1.00 71.88 476 VAL A O 1
ATOM 3715 N N . GLU A 1 477 ? 23.584 2.508 1.001 1.00 77.12 477 GLU A N 1
ATOM 3716 C CA . GLU A 1 477 ? 23.696 3.607 1.944 1.00 77.12 477 GLU A CA 1
ATOM 3717 C C . GLU A 1 477 ? 24.683 4.665 1.423 1.00 77.12 477 GLU A C 1
ATOM 3719 O O . GLU A 1 477 ? 25.847 4.386 1.140 1.00 77.12 477 GLU A O 1
ATOM 3724 N N . GLY A 1 478 ? 24.179 5.885 1.219 1.00 79.50 478 GLY A N 1
ATOM 3725 C CA . GLY A 1 478 ? 24.934 7.000 0.637 1.00 79.50 478 GLY A CA 1
ATOM 3726 C C . GLY A 1 478 ? 24.883 7.114 -0.894 1.00 79.50 478 GLY A C 1
ATOM 3727 O O . GLY A 1 478 ? 25.346 8.121 -1.428 1.00 79.50 478 GLY A O 1
ATOM 3728 N N . MET A 1 479 ? 24.279 6.158 -1.612 1.00 82.81 479 MET A N 1
ATOM 3729 C CA . MET A 1 479 ? 24.067 6.252 -3.062 1.00 82.81 479 MET A CA 1
ATOM 3730 C C . MET A 1 479 ? 22.580 6.320 -3.404 1.00 82.81 479 MET A C 1
ATOM 3732 O O . MET A 1 479 ? 21.768 5.505 -2.984 1.00 82.81 479 MET A O 1
ATOM 3736 N N . THR A 1 480 ? 22.196 7.272 -4.248 1.00 85.06 480 THR A N 1
ATOM 3737 C CA . THR A 1 480 ? 20.850 7.263 -4.832 1.00 85.06 480 THR A CA 1
ATOM 3738 C C . THR A 1 480 ? 20.724 6.125 -5.848 1.00 85.06 480 THR A C 1
ATOM 3740 O O . THR A 1 480 ? 21.673 5.816 -6.570 1.00 85.06 480 THR A O 1
ATOM 3743 N N . VAL A 1 481 ? 19.520 5.566 -6.003 1.00 83.19 481 VAL A N 1
ATOM 3744 C CA . VAL A 1 481 ? 19.211 4.553 -7.037 1.00 83.19 481 VAL A CA 1
ATOM 3745 C C . VAL A 1 481 ? 19.694 4.988 -8.428 1.00 83.19 481 VAL A C 1
ATOM 3747 O O . VAL A 1 481 ? 20.252 4.191 -9.182 1.00 83.19 481 VAL A O 1
ATOM 3750 N N . LYS A 1 482 ? 19.538 6.280 -8.750 1.00 87.06 482 LYS A N 1
ATOM 3751 C CA . LYS A 1 482 ? 19.995 6.868 -10.016 1.00 87.06 482 LYS A CA 1
ATOM 3752 C C . LYS A 1 482 ? 21.519 6.827 -10.159 1.00 87.06 482 LYS A C 1
ATOM 3754 O O . LYS A 1 482 ? 21.999 6.536 -11.249 1.00 87.06 482 LYS A O 1
ATOM 3759 N N . GLN A 1 483 ? 22.278 7.102 -9.096 1.00 89.25 483 GLN A N 1
ATOM 3760 C CA . GLN A 1 483 ? 23.741 6.989 -9.117 1.00 89.25 483 GLN A CA 1
ATOM 3761 C C . GLN A 1 483 ? 24.179 5.538 -9.298 1.00 89.25 483 GLN A C 1
ATOM 3763 O O . GLN A 1 483 ? 25.029 5.277 -10.142 1.00 89.25 483 GLN A O 1
ATOM 3768 N N . THR A 1 484 ? 23.552 4.594 -8.589 1.00 87.38 484 THR A N 1
ATOM 3769 C CA . THR A 1 484 ? 23.845 3.164 -8.751 1.00 87.38 484 THR A CA 1
ATOM 3770 C C . THR A 1 484 ? 23.593 2.705 -10.192 1.00 87.38 484 THR A C 1
ATOM 3772 O O . THR A 1 484 ? 24.412 1.998 -10.769 1.00 87.38 484 THR A O 1
ATOM 3775 N N . HIS A 1 485 ? 22.487 3.131 -10.812 1.00 90.50 485 HIS A N 1
ATOM 3776 C CA . HIS A 1 485 ? 22.199 2.775 -12.206 1.00 90.50 485 HIS A CA 1
ATOM 3777 C C . HIS A 1 485 ? 23.210 3.396 -13.173 1.00 90.50 485 HIS A C 1
ATOM 3779 O O . HIS A 1 485 ? 23.732 2.689 -14.024 1.00 90.50 485 HIS A O 1
ATOM 3785 N N . ARG A 1 486 ? 23.545 4.683 -13.012 1.00 91.06 486 ARG A N 1
ATOM 3786 C CA . ARG A 1 486 ? 24.540 5.360 -13.863 1.00 91.06 486 ARG A CA 1
ATOM 3787 C C . ARG A 1 486 ? 25.922 4.721 -13.772 1.00 91.06 486 ARG A C 1
ATOM 3789 O O . ARG A 1 486 ? 26.599 4.599 -14.786 1.00 91.06 486 ARG A O 1
ATOM 3796 N N . GLU A 1 487 ? 26.338 4.333 -12.572 1.00 90.19 487 GLU A N 1
ATOM 3797 C CA . GLU A 1 487 ? 27.618 3.663 -12.347 1.00 90.19 487 GLU A CA 1
ATOM 3798 C C . GLU A 1 487 ? 27.636 2.278 -13.006 1.00 90.19 487 GLU A C 1
ATOM 3800 O O . GLU A 1 487 ? 28.580 1.959 -13.724 1.00 90.19 487 GLU A O 1
ATOM 3805 N N . PHE A 1 488 ? 26.566 1.491 -12.841 1.00 91.50 488 PHE A N 1
ATOM 3806 C CA . PHE A 1 488 ? 26.406 0.208 -13.530 1.00 91.50 488 PHE A CA 1
ATOM 3807 C C . PHE A 1 488 ? 26.456 0.378 -15.055 1.00 91.50 488 PHE A C 1
ATOM 3809 O O . PHE A 1 488 ? 27.245 -0.292 -15.718 1.00 91.50 488 PHE A O 1
ATOM 3816 N N . ASP A 1 489 ? 25.688 1.325 -15.603 1.00 91.50 489 ASP A N 1
ATOM 3817 C CA . ASP A 1 489 ? 25.650 1.619 -17.039 1.00 91.50 489 ASP A CA 1
ATOM 3818 C C . ASP A 1 489 ? 27.038 2.058 -17.559 1.00 91.50 489 ASP A C 1
ATOM 3820 O O . ASP A 1 489 ? 27.449 1.663 -18.653 1.00 91.50 489 ASP A O 1
ATOM 3824 N N . ARG A 1 490 ? 27.809 2.820 -16.764 1.00 92.75 490 ARG A N 1
ATOM 3825 C CA . ARG A 1 490 ? 29.194 3.201 -17.094 1.00 92.75 490 ARG A CA 1
ATOM 3826 C C . ARG A 1 490 ? 30.113 1.981 -17.161 1.00 92.75 490 ARG A C 1
ATOM 3828 O O . ARG A 1 490 ? 30.832 1.834 -18.145 1.00 92.75 490 ARG A O 1
ATOM 3835 N N . ILE A 1 491 ? 30.066 1.105 -16.156 1.00 90.00 491 ILE A N 1
ATOM 3836 C CA . ILE A 1 491 ? 30.901 -0.107 -16.091 1.00 90.00 491 ILE A CA 1
ATOM 3837 C C . ILE A 1 491 ? 30.562 -1.051 -17.244 1.00 90.00 491 ILE A C 1
ATOM 3839 O O . ILE A 1 491 ? 31.457 -1.549 -17.918 1.00 90.00 491 ILE A O 1
ATOM 3843 N N . VAL A 1 492 ? 29.275 -1.253 -17.527 1.00 90.25 492 VAL A N 1
ATOM 3844 C CA . VAL A 1 492 ? 28.820 -2.032 -18.685 1.00 90.25 492 VAL A CA 1
ATOM 3845 C C . VAL A 1 492 ? 29.338 -1.425 -19.990 1.00 90.25 492 VAL A C 1
ATOM 3847 O O . VAL A 1 492 ? 29.780 -2.155 -20.871 1.00 90.25 492 VAL A O 1
ATOM 3850 N N . LYS A 1 493 ? 29.323 -0.097 -20.140 1.00 89.50 493 LYS A N 1
ATOM 3851 C CA . LYS A 1 493 ? 29.827 0.561 -21.354 1.00 89.50 493 LYS A CA 1
ATOM 3852 C C . LYS A 1 493 ? 31.339 0.388 -21.533 1.00 89.50 493 LYS A C 1
ATOM 3854 O O . LYS A 1 493 ? 31.785 0.210 -22.664 1.00 89.50 493 LYS A O 1
ATOM 3859 N N . GLU A 1 494 ? 32.099 0.468 -20.445 1.00 88.25 494 GLU A N 1
ATOM 3860 C CA . GLU A 1 494 ? 33.566 0.423 -20.440 1.00 88.25 494 GLU A CA 1
ATOM 3861 C C . GLU A 1 494 ? 34.106 -1.011 -20.556 1.00 88.25 494 GLU A C 1
ATOM 3863 O O . GLU A 1 494 ? 34.972 -1.273 -21.385 1.00 88.25 494 GLU A O 1
ATOM 3868 N N . TYR A 1 495 ? 33.533 -1.951 -19.799 1.00 84.12 495 TYR A N 1
ATOM 3869 C CA . TYR A 1 495 ? 34.019 -3.333 -19.665 1.00 84.12 495 TYR A CA 1
ATOM 3870 C C . TYR A 1 495 ? 33.110 -4.373 -20.327 1.00 84.12 495 TYR A C 1
ATOM 3872 O O . TYR A 1 495 ? 33.524 -5.497 -20.594 1.00 84.12 495 TYR A O 1
ATOM 3880 N N . GLY A 1 496 ? 31.862 -4.025 -20.642 1.00 79.31 496 GLY A N 1
ATOM 3881 C CA . GLY A 1 496 ? 30.970 -4.920 -21.385 1.00 79.31 496 GLY A CA 1
ATOM 3882 C C . GLY A 1 496 ? 31.352 -5.054 -22.862 1.00 79.31 496 GLY A C 1
ATOM 3883 O O . GLY A 1 496 ? 30.960 -6.031 -23.503 1.00 79.31 496 GLY A O 1
ATOM 3884 N N . LYS A 1 497 ? 32.136 -4.102 -23.398 1.00 69.69 497 LYS A N 1
ATOM 3885 C CA . LYS A 1 497 ? 32.586 -4.062 -24.802 1.00 69.69 497 LYS A CA 1
ATOM 3886 C C . LYS A 1 497 ? 33.973 -4.668 -25.051 1.00 69.69 497 LYS A C 1
ATOM 3888 O O . LYS A 1 497 ? 34.325 -4.858 -26.214 1.00 69.69 497 LYS A O 1
ATOM 3893 N N . THR A 1 498 ? 34.740 -5.039 -24.022 1.00 52.91 498 THR A N 1
ATOM 3894 C CA . THR A 1 498 ? 36.115 -5.564 -24.180 1.00 52.91 498 THR A CA 1
ATOM 3895 C C . THR A 1 498 ? 36.221 -6.974 -24.774 1.00 52.91 498 THR A C 1
ATOM 3897 O O . THR A 1 498 ? 37.324 -7.486 -24.918 1.00 52.91 498 THR A O 1
ATOM 3900 N N . ALA A 1 499 ? 35.120 -7.579 -25.226 1.00 47.41 499 ALA A N 1
ATOM 3901 C CA . ALA A 1 499 ? 35.160 -8.796 -26.036 1.00 47.41 499 ALA A CA 1
ATOM 3902 C C . ALA A 1 499 ? 34.301 -8.701 -27.309 1.00 47.41 499 ALA A C 1
ATOM 3904 O O . ALA A 1 499 ? 33.701 -9.686 -27.723 1.00 47.41 499 ALA A O 1
ATOM 3905 N N . GLN A 1 500 ? 34.273 -7.544 -27.983 1.00 46.88 500 GLN A N 1
ATOM 3906 C CA . GLN A 1 500 ? 33.971 -7.545 -29.419 1.00 46.88 500 GLN A CA 1
ATOM 3907 C C . GLN A 1 500 ? 35.174 -8.085 -30.214 1.00 46.88 500 GLN A C 1
ATOM 3909 O O . GLN A 1 500 ? 35.797 -7.351 -30.982 1.00 46.88 500 GLN A O 1
ATOM 3914 N N . LEU A 1 501 ? 35.420 -9.392 -30.119 1.00 48.75 501 LEU A N 1
ATOM 3915 C CA . LEU A 1 501 ? 35.692 -10.168 -31.330 1.00 48.75 501 LEU A CA 1
ATOM 3916 C C . LEU A 1 501 ? 34.336 -10.519 -31.960 1.00 48.75 501 LEU A C 1
ATOM 3918 O O . LEU A 1 501 ? 34.023 -11.678 -32.184 1.00 48.75 501 LEU A O 1
ATOM 3922 N N . ILE A 1 502 ? 33.515 -9.496 -32.213 1.00 51.84 502 ILE A N 1
ATOM 3923 C CA . ILE A 1 502 ? 32.576 -9.577 -33.325 1.00 51.84 502 ILE A CA 1
ATOM 3924 C C . ILE A 1 502 ? 33.502 -9.732 -34.523 1.00 51.84 502 ILE A C 1
ATOM 3926 O O . ILE A 1 502 ? 34.352 -8.850 -34.729 1.00 51.84 502 ILE A O 1
ATOM 3930 N N . SER A 1 503 ? 33.422 -10.867 -35.216 1.00 58.69 503 SER A N 1
ATOM 3931 C CA . SER A 1 503 ? 34.211 -11.076 -36.428 1.00 58.69 503 SER A CA 1
ATOM 3932 C C . SER A 1 503 ? 33.995 -9.871 -37.350 1.00 58.69 503 SER A C 1
ATOM 3934 O O . SER A 1 503 ? 32.953 -9.208 -37.296 1.00 58.69 503 SER A O 1
ATOM 3936 N N . GLU A 1 504 ? 34.976 -9.511 -38.179 1.00 68.00 504 GLU A N 1
ATOM 3937 C CA . GLU A 1 504 ? 34.762 -8.402 -39.121 1.00 68.00 504 GLU A CA 1
ATOM 3938 C C . GLU A 1 504 ? 33.501 -8.598 -39.975 1.00 68.00 504 GLU A C 1
ATOM 3940 O O . GLU A 1 504 ? 32.878 -7.609 -40.369 1.00 68.00 504 GLU A O 1
ATOM 3945 N N . ASP A 1 505 ? 33.094 -9.852 -40.180 1.00 69.88 505 ASP A N 1
ATOM 3946 C CA . ASP A 1 505 ? 31.882 -10.239 -40.887 1.00 69.88 505 ASP A CA 1
ATOM 3947 C C . ASP A 1 505 ? 30.610 -9.885 -40.108 1.00 69.88 505 ASP A C 1
ATOM 3949 O O . ASP A 1 505 ? 29.768 -9.173 -40.645 1.00 69.88 505 ASP A O 1
ATOM 3953 N N . GLU A 1 506 ? 30.500 -10.213 -38.820 1.00 65.50 506 GLU A N 1
ATOM 3954 C CA . GLU A 1 506 ? 29.351 -9.785 -38.005 1.00 65.50 506 GLU A CA 1
ATOM 3955 C C . GLU A 1 506 ? 29.313 -8.246 -37.843 1.00 65.50 506 GLU A C 1
ATOM 3957 O O . GLU A 1 506 ? 28.244 -7.634 -37.817 1.00 65.50 506 GLU A O 1
ATOM 3962 N N . ARG A 1 507 ? 30.471 -7.559 -37.817 1.00 71.62 507 ARG A N 1
ATOM 3963 C CA . ARG A 1 507 ? 30.509 -6.079 -37.856 1.00 71.62 507 ARG A CA 1
ATOM 3964 C C . ARG A 1 507 ? 30.058 -5.535 -39.210 1.00 71.62 507 ARG A C 1
ATOM 3966 O O . ARG A 1 507 ? 29.567 -4.407 -39.287 1.00 71.62 507 ARG A O 1
ATOM 3973 N N . ARG A 1 508 ? 30.293 -6.270 -40.298 1.00 78.88 508 ARG A N 1
ATOM 3974 C CA . ARG A 1 508 ? 29.807 -5.919 -41.638 1.00 78.88 508 ARG A CA 1
ATOM 3975 C C . ARG A 1 508 ? 28.294 -6.120 -41.710 1.00 78.88 508 ARG A C 1
ATOM 3977 O O . ARG A 1 508 ? 27.619 -5.225 -42.205 1.00 78.88 508 ARG A O 1
ATOM 3984 N N . GLU A 1 509 ? 27.770 -7.194 -41.131 1.00 81.88 509 GLU A N 1
ATOM 3985 C CA . GLU A 1 509 ? 26.331 -7.470 -41.053 1.00 81.88 509 GLU A CA 1
ATOM 3986 C C . GLU A 1 509 ? 25.585 -6.441 -40.202 1.00 81.88 509 GLU A C 1
ATOM 3988 O O . GLU A 1 509 ? 24.569 -5.914 -40.647 1.00 81.88 509 GLU A O 1
ATOM 3993 N N . ILE A 1 510 ? 26.114 -6.060 -39.034 1.00 74.31 510 ILE A N 1
ATOM 3994 C CA . ILE A 1 510 ? 25.511 -5.003 -38.204 1.00 74.31 510 ILE A CA 1
ATOM 3995 C C . ILE A 1 510 ? 25.496 -3.669 -38.956 1.00 74.31 510 ILE A C 1
ATOM 3997 O O . ILE A 1 510 ? 24.470 -2.996 -38.981 1.00 74.31 510 ILE A O 1
ATOM 4001 N N . ARG A 1 511 ? 26.592 -3.301 -39.636 1.00 81.75 511 ARG A N 1
ATOM 4002 C CA . ARG A 1 511 ? 26.630 -2.082 -40.463 1.00 81.75 511 ARG A CA 1
ATOM 4003 C C . ARG A 1 511 ? 25.636 -2.143 -41.620 1.00 81.75 511 ARG A C 1
ATOM 4005 O O . ARG A 1 511 ? 24.977 -1.148 -41.898 1.00 81.75 511 ARG A O 1
ATOM 4012 N N . GLN A 1 512 ? 25.494 -3.295 -42.272 1.00 85.88 512 GLN A N 1
ATOM 4013 C CA . GLN A 1 512 ? 24.483 -3.490 -43.313 1.00 85.88 512 GLN A CA 1
ATOM 4014 C C . GLN A 1 512 ? 23.063 -3.396 -42.750 1.00 85.88 512 GLN A C 1
ATOM 4016 O O . GLN A 1 512 ? 22.201 -2.797 -43.384 1.00 85.88 512 GLN A O 1
ATOM 4021 N N . HIS A 1 513 ? 22.815 -3.935 -41.558 1.00 78.06 513 HIS A N 1
ATOM 4022 C CA . HIS A 1 513 ? 21.517 -3.845 -40.900 1.00 78.06 513 HIS A CA 1
ATOM 4023 C C . HIS A 1 513 ? 21.195 -2.409 -40.467 1.00 78.06 513 HIS A C 1
ATOM 4025 O O . HIS A 1 513 ? 20.064 -1.968 -40.627 1.00 78.06 513 HIS A O 1
ATOM 4031 N N . GLU A 1 514 ? 22.172 -1.650 -39.967 1.00 83.56 514 GLU A N 1
ATOM 4032 C CA . GLU A 1 514 ? 22.009 -0.226 -39.644 1.00 83.56 514 GLU A CA 1
ATOM 4033 C C . GLU A 1 514 ? 21.733 0.624 -40.890 1.00 83.56 514 GLU A C 1
ATOM 4035 O O . GLU A 1 514 ? 20.915 1.538 -40.832 1.00 83.56 514 GLU A O 1
ATOM 4040 N N . ILE A 1 515 ? 22.386 0.323 -42.017 1.00 90.25 515 ILE A N 1
ATOM 4041 C CA . ILE A 1 515 ? 22.105 0.981 -43.302 1.00 90.25 515 ILE A CA 1
ATOM 4042 C C . ILE A 1 515 ? 20.673 0.666 -43.750 1.00 90.25 515 ILE A C 1
ATOM 4044 O O . ILE A 1 515 ? 19.920 1.595 -44.021 1.00 90.25 515 ILE A O 1
ATOM 4048 N N . LYS A 1 516 ? 20.266 -0.611 -43.721 1.00 90.12 516 LYS A N 1
ATOM 4049 C CA . LYS A 1 516 ? 18.894 -1.028 -44.059 1.00 90.12 516 LYS A CA 1
ATOM 4050 C C . LYS A 1 516 ? 17.845 -0.405 -43.139 1.00 90.12 516 LYS A C 1
ATOM 4052 O O . LYS A 1 516 ? 16.792 0.004 -43.601 1.00 90.12 516 LYS A O 1
ATOM 4057 N N . MET A 1 517 ? 18.125 -0.302 -41.842 1.00 86.00 517 MET A N 1
ATOM 4058 C CA . MET A 1 517 ? 17.237 0.365 -40.885 1.00 86.00 517 MET A CA 1
ATOM 4059 C C . MET A 1 517 ? 17.073 1.850 -41.200 1.00 86.00 517 MET A C 1
ATOM 4061 O O . MET A 1 517 ? 15.954 2.343 -41.180 1.00 86.00 517 MET A O 1
ATOM 4065 N N . LYS A 1 518 ? 18.158 2.548 -41.552 1.00 88.19 518 LYS A N 1
ATOM 4066 C CA . LYS A 1 518 ? 18.085 3.954 -41.975 1.00 88.19 518 LYS A CA 1
ATOM 4067 C C . LYS A 1 518 ? 17.343 4.140 -43.299 1.00 88.19 518 LYS A C 1
ATOM 4069 O O . LYS A 1 518 ? 16.719 5.178 -43.483 1.00 88.19 518 LYS A O 1
ATOM 4074 N N . GLU A 1 519 ? 17.425 3.175 -44.212 1.00 89.19 519 GLU A N 1
ATOM 4075 C CA . GLU A 1 519 ? 16.608 3.163 -45.433 1.00 89.19 519 GLU A CA 1
ATOM 4076 C C . GLU A 1 519 ? 15.127 2.969 -45.098 1.00 89.19 519 GLU A C 1
ATOM 4078 O O . GLU A 1 519 ? 14.314 3.770 -45.536 1.00 89.19 519 GLU A O 1
ATOM 4083 N N . ILE A 1 520 ? 14.787 2.014 -44.227 1.00 87.50 520 ILE A N 1
ATOM 4084 C CA . ILE A 1 520 ? 13.404 1.807 -43.769 1.00 87.50 520 ILE A CA 1
ATOM 4085 C C . ILE A 1 520 ? 12.861 3.051 -43.058 1.00 87.50 520 ILE A C 1
ATOM 4087 O O . ILE A 1 520 ? 11.734 3.454 -43.321 1.00 87.50 520 ILE A O 1
ATOM 4091 N N . ASP A 1 521 ? 13.640 3.680 -42.175 1.00 84.00 521 ASP A N 1
ATOM 4092 C CA . ASP A 1 521 ? 13.215 4.903 -41.487 1.00 84.00 521 ASP A CA 1
ATOM 4093 C C . ASP A 1 521 ? 12.957 6.040 -42.485 1.00 84.00 521 ASP A C 1
ATOM 4095 O O . ASP A 1 521 ? 11.966 6.759 -42.351 1.00 84.00 521 ASP A O 1
ATOM 4099 N N . ARG A 1 522 ? 13.800 6.159 -43.521 1.00 88.44 522 ARG A N 1
ATOM 4100 C CA . ARG A 1 522 ? 13.599 7.114 -44.616 1.00 88.44 522 ARG A CA 1
ATOM 4101 C C . ARG A 1 522 ? 12.331 6.794 -45.408 1.00 88.44 522 ARG A C 1
ATOM 4103 O O . ARG A 1 522 ? 11.544 7.698 -45.661 1.00 88.44 522 ARG A O 1
ATOM 4110 N N . ASP A 1 523 ? 12.091 5.532 -45.746 1.00 86.19 523 ASP A N 1
ATOM 4111 C CA . ASP A 1 523 ? 10.892 5.111 -46.479 1.00 86.19 523 ASP A CA 1
ATOM 4112 C C . ASP A 1 523 ? 9.616 5.334 -45.653 1.00 86.19 523 ASP A C 1
ATOM 4114 O O . ASP A 1 523 ? 8.591 5.765 -46.180 1.00 86.19 523 ASP A O 1
ATOM 4118 N N . VAL A 1 524 ? 9.672 5.100 -44.338 1.00 83.56 524 VAL A N 1
ATOM 4119 C CA . VAL A 1 524 ? 8.573 5.396 -43.407 1.00 83.56 524 VAL A CA 1
ATOM 4120 C C . VAL A 1 524 ? 8.326 6.901 -43.314 1.00 83.56 524 VAL A C 1
ATOM 4122 O O . VAL A 1 524 ? 7.171 7.321 -43.238 1.00 83.56 524 VAL A O 1
ATOM 4125 N N . GLU A 1 525 ? 9.375 7.722 -43.314 1.00 88.31 525 GLU A N 1
ATOM 4126 C CA . GLU A 1 525 ? 9.251 9.179 -43.317 1.00 88.31 525 GLU A CA 1
ATOM 4127 C C . GLU A 1 525 ? 8.606 9.683 -44.614 1.00 88.31 525 GLU A C 1
ATOM 4129 O O . GLU A 1 525 ? 7.606 10.400 -44.543 1.00 88.31 525 GLU A O 1
ATOM 4134 N N . VAL A 1 526 ? 9.065 9.195 -45.772 1.00 85.69 526 VAL A N 1
ATOM 4135 C CA . VAL A 1 526 ? 8.464 9.475 -47.087 1.00 85.69 526 VAL A CA 1
ATOM 4136 C C . VAL A 1 526 ? 7.001 9.020 -47.133 1.00 85.69 526 VAL A C 1
ATOM 4138 O O . VAL A 1 526 ? 6.130 9.768 -47.573 1.00 85.69 526 VAL A O 1
ATOM 4141 N N . ALA A 1 527 ? 6.680 7.831 -46.615 1.00 77.81 527 ALA A N 1
ATOM 4142 C CA . ALA A 1 527 ? 5.304 7.336 -46.559 1.00 77.81 527 ALA A CA 1
ATOM 4143 C C . ALA A 1 527 ? 4.409 8.180 -45.633 1.00 77.81 527 ALA A C 1
ATOM 4145 O O . ALA A 1 527 ? 3.237 8.412 -45.935 1.00 77.81 527 ALA A O 1
ATOM 4146 N N . ARG A 1 528 ? 4.944 8.670 -44.506 1.00 81.56 528 ARG A N 1
ATOM 4147 C CA . ARG A 1 528 ? 4.227 9.587 -43.604 1.00 81.56 528 ARG A CA 1
ATOM 4148 C C . ARG A 1 528 ? 4.004 10.951 -44.236 1.00 81.56 528 ARG A C 1
ATOM 4150 O O . ARG A 1 528 ? 2.971 11.559 -43.979 1.00 81.56 528 ARG A O 1
ATOM 4157 N N . GLU A 1 529 ? 4.958 11.450 -45.007 1.00 82.06 529 GLU A N 1
ATOM 4158 C CA . GLU A 1 529 ? 4.828 12.713 -45.728 1.00 82.06 529 GLU A CA 1
ATOM 4159 C C . GLU A 1 529 ? 3.807 12.600 -46.864 1.00 82.06 529 GLU A C 1
ATOM 4161 O O . GLU A 1 529 ? 2.894 13.417 -46.943 1.00 82.06 529 GLU A O 1
ATOM 4166 N N . ALA A 1 530 ? 3.840 11.508 -47.632 1.00 79.81 530 ALA A N 1
ATOM 4167 C CA . ALA A 1 530 ? 2.823 11.207 -48.638 1.00 79.81 530 ALA A CA 1
ATOM 4168 C C . ALA A 1 530 ? 1.415 11.060 -48.027 1.00 79.81 530 ALA A C 1
ATOM 4170 O O . ALA A 1 530 ? 0.438 11.557 -48.587 1.00 79.81 530 ALA A O 1
ATOM 4171 N N . ASN A 1 531 ? 1.290 10.410 -46.863 1.00 75.19 531 ASN A N 1
ATOM 4172 C CA . ASN A 1 531 ? 0.009 10.311 -46.158 1.00 75.19 531 ASN A CA 1
ATOM 4173 C C . ASN A 1 531 ? -0.459 11.662 -45.608 1.00 75.19 531 ASN A C 1
ATOM 4175 O O . ASN A 1 531 ? -1.643 11.964 -45.726 1.00 75.19 531 ASN A O 1
ATOM 4179 N N . ARG A 1 532 ? 0.451 12.491 -45.076 1.00 79.38 532 ARG A N 1
ATOM 4180 C CA . ARG A 1 532 ? 0.132 13.863 -44.655 1.00 79.38 532 ARG A CA 1
ATOM 4181 C C . ARG A 1 532 ? -0.331 14.721 -45.828 1.00 79.38 532 ARG A C 1
ATOM 4183 O O . ARG A 1 532 ? -1.304 15.444 -45.676 1.00 79.38 532 ARG A O 1
ATOM 4190 N N . SER A 1 533 ? 0.292 14.593 -47.000 1.00 76.00 533 SER A N 1
ATOM 4191 C CA . SER A 1 533 ? -0.162 15.284 -48.214 1.00 76.00 533 SER A CA 1
ATOM 4192 C C . SER A 1 533 ? -1.584 14.868 -48.595 1.00 76.00 533 SER A C 1
ATOM 4194 O O . SER A 1 533 ? -2.439 15.725 -48.775 1.00 76.00 533 SER A O 1
ATOM 4196 N N . LYS A 1 534 ? -1.881 13.560 -48.616 1.00 79.31 534 LYS A N 1
ATOM 4197 C CA . LYS A 1 534 ? -3.235 13.051 -48.911 1.00 79.31 534 LYS A CA 1
ATOM 4198 C C . LYS A 1 534 ? -4.283 13.479 -47.881 1.00 79.31 534 LYS A C 1
ATOM 4200 O O . LYS A 1 534 ? -5.457 13.610 -48.218 1.00 79.31 534 LYS A O 1
ATOM 4205 N N . GLU A 1 535 ? -3.889 13.626 -46.620 1.00 74.44 535 GLU A N 1
ATOM 4206 C CA . GLU A 1 535 ? -4.759 14.119 -45.551 1.00 74.44 535 GLU A CA 1
ATOM 4207 C C . GLU A 1 535 ? -5.059 15.611 -45.733 1.00 74.44 535 GLU A C 1
ATOM 4209 O O . GLU A 1 535 ? -6.225 15.995 -45.718 1.00 74.44 535 GLU A O 1
ATOM 4214 N N . ILE A 1 536 ? -4.038 16.420 -46.029 1.00 77.31 536 ILE A N 1
ATOM 4215 C CA . ILE A 1 536 ? -4.194 17.846 -46.350 1.00 77.31 536 ILE A CA 1
ATOM 4216 C C . ILE A 1 536 ? -5.096 18.034 -47.576 1.00 77.31 536 ILE A C 1
ATOM 4218 O O . ILE A 1 536 ? -6.006 18.859 -47.536 1.00 77.31 536 ILE A O 1
ATOM 4222 N N . ASP A 1 537 ? -4.899 17.252 -48.641 1.00 76.56 537 ASP A N 1
ATOM 4223 C CA . ASP A 1 537 ? -5.732 17.328 -49.848 1.00 76.56 537 ASP A CA 1
ATOM 4224 C C . ASP A 1 537 ? -7.205 17.018 -49.541 1.00 76.56 537 ASP A C 1
ATOM 4226 O O . ASP A 1 537 ? -8.103 17.727 -50.004 1.00 76.56 537 ASP A O 1
ATOM 4230 N N . ARG A 1 538 ? -7.460 16.007 -48.696 1.00 79.69 538 ARG A N 1
ATOM 4231 C CA . ARG A 1 538 ? -8.812 15.665 -48.236 1.00 79.69 538 ARG A CA 1
ATOM 4232 C C . ARG A 1 538 ? -9.421 16.789 -47.396 1.00 79.69 538 ARG A C 1
ATOM 4234 O O . ARG A 1 538 ? -10.582 17.132 -47.604 1.00 79.69 538 ARG A O 1
ATOM 4241 N N . ASP A 1 539 ? -8.665 17.381 -46.479 1.00 78.12 539 ASP A N 1
ATOM 4242 C CA . ASP A 1 539 ? -9.151 18.485 -45.644 1.00 78.12 539 ASP A CA 1
ATOM 4243 C C . ASP A 1 539 ? -9.473 19.732 -46.480 1.00 78.12 539 ASP A C 1
ATOM 4245 O O . ASP A 1 539 ? -10.482 20.404 -46.244 1.00 78.12 539 ASP A O 1
ATOM 4249 N N . VAL A 1 540 ? -8.663 20.020 -47.504 1.00 78.88 540 VAL A N 1
ATOM 4250 C CA . VAL A 1 540 ? -8.926 21.094 -48.472 1.00 78.88 540 VAL A CA 1
ATOM 4251 C C . VAL A 1 540 ? -10.198 20.810 -49.275 1.00 78.88 540 VAL A C 1
ATOM 4253 O O . VAL A 1 540 ? -10.993 21.727 -49.503 1.00 78.88 540 VAL A O 1
ATOM 4256 N N . GLU A 1 541 ? -10.430 19.564 -49.687 1.00 82.25 541 GLU A N 1
ATOM 4257 C CA . GLU A 1 541 ? -11.650 19.169 -50.396 1.00 82.25 541 GLU A CA 1
ATOM 4258 C C . GLU A 1 541 ? -12.899 19.326 -49.516 1.00 82.25 541 GLU A C 1
ATOM 4260 O O . GLU A 1 541 ? -13.859 19.983 -49.931 1.00 82.25 541 GLU A O 1
ATOM 4265 N N . VAL A 1 542 ? -12.848 18.847 -48.269 1.00 78.75 542 VAL A N 1
ATOM 4266 C CA . VAL A 1 542 ? -13.929 19.010 -47.284 1.00 78.75 542 VAL A CA 1
ATOM 4267 C C . VAL A 1 542 ? -14.200 20.491 -47.004 1.00 78.75 542 VAL A C 1
ATOM 4269 O O . VAL A 1 542 ? -15.356 20.910 -46.946 1.00 78.75 542 VAL A O 1
ATOM 4272 N N . ALA A 1 543 ? -13.161 21.323 -46.886 1.00 71.44 543 ALA A N 1
ATOM 4273 C CA . ALA A 1 543 ? -13.324 22.764 -46.699 1.00 71.44 543 ALA A CA 1
ATOM 4274 C C . ALA A 1 543 ? -13.980 23.440 -47.918 1.00 71.44 543 ALA A C 1
ATOM 4276 O O . ALA A 1 543 ? -14.830 24.322 -47.759 1.00 71.44 543 ALA A O 1
ATOM 4277 N N . ARG A 1 544 ? -13.631 23.018 -49.141 1.00 80.81 544 ARG A N 1
ATOM 4278 C CA . ARG A 1 544 ? -14.275 23.502 -50.375 1.00 80.81 544 ARG A CA 1
ATOM 4279 C C . ARG A 1 544 ? -15.736 23.073 -50.461 1.00 80.81 544 ARG A C 1
ATOM 4281 O O . ARG A 1 544 ? -16.565 23.858 -50.913 1.00 80.81 544 ARG A O 1
ATOM 4288 N N . GLU A 1 545 ? -16.065 21.855 -50.049 1.00 77.62 545 GLU A N 1
ATOM 4289 C CA . GLU A 1 545 ? -17.446 21.367 -50.023 1.00 77.62 545 GLU A CA 1
ATOM 4290 C C . GLU A 1 545 ? -18.282 22.076 -48.951 1.00 77.62 545 GLU A C 1
ATOM 4292 O O . GLU A 1 545 ? -19.382 22.542 -49.239 1.00 77.62 545 GLU A O 1
ATOM 4297 N N . ALA A 1 546 ? -17.725 22.291 -47.758 1.00 75.75 546 ALA A N 1
ATOM 4298 C CA . ALA A 1 546 ? -18.373 23.070 -46.707 1.00 75.75 546 ALA A CA 1
ATOM 4299 C C . ALA A 1 546 ? -18.630 24.526 -47.136 1.00 75.75 546 ALA A C 1
ATOM 4301 O O . ALA A 1 546 ? -19.700 25.071 -46.865 1.00 75.75 546 ALA A O 1
ATOM 4302 N N . ASN A 1 547 ? -17.683 25.156 -47.840 1.00 77.50 547 ASN A N 1
ATOM 4303 C CA . ASN A 1 547 ? -17.883 26.499 -48.391 1.00 77.50 547 ASN A CA 1
ATOM 4304 C C . ASN A 1 547 ? -18.966 26.520 -49.476 1.00 77.50 547 ASN A C 1
ATOM 4306 O O . ASN A 1 547 ? -19.808 27.416 -49.450 1.00 77.50 547 ASN A O 1
ATOM 4310 N N . ARG A 1 548 ? -19.005 25.513 -50.361 1.00 80.25 548 ARG A N 1
ATOM 4311 C CA . ARG A 1 548 ? -20.093 25.355 -51.341 1.00 80.25 548 ARG A CA 1
ATOM 4312 C C . ARG A 1 548 ? -21.450 25.164 -50.663 1.00 80.25 548 ARG A C 1
ATOM 4314 O O . ARG A 1 548 ? -22.419 25.784 -51.080 1.00 80.25 548 ARG A O 1
ATOM 4321 N N . SER A 1 549 ? -21.525 24.383 -49.584 1.00 74.12 549 SER A N 1
ATOM 4322 C CA . SER A 1 549 ? -22.764 24.217 -48.811 1.00 74.12 549 SER A CA 1
ATOM 4323 C C . SER A 1 549 ? -23.233 25.537 -48.197 1.00 74.12 549 SER A C 1
ATOM 4325 O O . SER A 1 549 ? -24.405 25.872 -48.309 1.00 74.12 549 SER A O 1
ATOM 4327 N N . LYS A 1 550 ? -22.323 26.325 -47.607 1.00 78.00 550 LYS A N 1
ATOM 4328 C CA . LYS A 1 550 ? -22.656 27.646 -47.042 1.00 78.00 550 LYS A CA 1
ATOM 4329 C C . LYS A 1 550 ? -23.132 28.641 -48.101 1.00 78.00 550 LYS A C 1
ATOM 4331 O O . LYS A 1 550 ? -23.957 29.500 -47.806 1.00 78.00 550 LYS A O 1
ATOM 4336 N N . GLU A 1 551 ? -22.581 28.563 -49.307 1.00 75.81 551 GLU A N 1
ATOM 4337 C CA . GLU A 1 551 ? -23.018 29.378 -50.441 1.00 75.81 551 GLU A CA 1
ATOM 4338 C C . GLU A 1 551 ? -24.433 28.986 -50.885 1.00 75.81 551 GLU A C 1
ATOM 4340 O O . GLU A 1 551 ? -25.299 29.852 -50.970 1.00 75.81 551 GLU A O 1
ATOM 4345 N N . ILE A 1 552 ? -24.702 27.684 -51.026 1.00 76.94 552 ILE A N 1
ATOM 4346 C CA . ILE A 1 552 ? -26.040 27.160 -51.339 1.00 76.94 552 ILE A CA 1
ATOM 4347 C C . ILE A 1 552 ? -27.060 27.560 -50.264 1.00 76.94 552 ILE A C 1
ATOM 4349 O O . ILE A 1 552 ? -28.157 28.001 -50.600 1.00 76.94 552 ILE A O 1
ATOM 4353 N N . ASP A 1 553 ? -26.716 27.441 -48.980 1.00 76.88 553 ASP A N 1
ATOM 4354 C CA . ASP A 1 553 ? -27.613 27.816 -47.881 1.00 76.88 553 ASP A CA 1
ATOM 4355 C C . ASP A 1 553 ? -27.966 29.309 -47.926 1.00 76.88 553 ASP A C 1
ATOM 4357 O O . ASP A 1 553 ? -29.131 29.675 -47.750 1.00 76.88 553 ASP A O 1
ATOM 4361 N N . ARG A 1 554 ? -26.983 30.167 -48.237 1.00 81.44 554 ARG A N 1
ATOM 4362 C CA . ARG A 1 554 ? -27.200 31.608 -48.418 1.00 81.44 554 ARG A CA 1
ATOM 4363 C C . ARG A 1 554 ? -28.120 31.889 -49.605 1.00 81.44 554 ARG A C 1
ATOM 4365 O O . ARG A 1 554 ? -29.046 32.686 -49.478 1.00 81.44 554 ARG A O 1
ATOM 4372 N N . ASP A 1 555 ? -27.916 31.215 -50.732 1.00 81.81 555 ASP A N 1
ATOM 4373 C CA . ASP A 1 555 ? -28.767 31.374 -51.915 1.00 81.81 555 ASP A CA 1
ATOM 4374 C C . ASP A 1 555 ? -30.209 30.912 -51.648 1.00 81.81 555 ASP A C 1
ATOM 4376 O O . ASP A 1 555 ? -31.172 31.560 -52.070 1.00 81.81 555 ASP A O 1
ATOM 4380 N N . VAL A 1 556 ? -30.381 29.823 -50.891 1.00 79.38 556 VAL A N 1
ATOM 4381 C CA . VAL A 1 556 ? -31.698 29.337 -50.451 1.00 79.38 556 VAL A CA 1
ATOM 4382 C C . VAL A 1 556 ? -32.369 30.339 -49.510 1.00 79.38 556 VAL A C 1
ATOM 4384 O O . VAL A 1 556 ? -33.579 30.558 -49.620 1.00 79.38 556 VAL A O 1
ATOM 4387 N N . GLU A 1 557 ? -31.624 30.959 -48.596 1.00 82.44 557 GLU A N 1
ATOM 4388 C CA . GLU A 1 557 ? -32.147 31.985 -47.691 1.00 82.44 557 GLU A CA 1
ATOM 4389 C C . GLU A 1 557 ? -32.619 33.226 -48.458 1.00 82.44 557 GLU A C 1
ATOM 4391 O O . GLU A 1 557 ? -33.767 33.646 -48.290 1.00 82.44 557 GLU A O 1
ATOM 4396 N N . VAL A 1 558 ? -31.805 33.729 -49.392 1.00 83.31 558 VAL A N 1
ATOM 4397 C CA . VAL A 1 558 ? -32.172 34.845 -50.279 1.00 83.31 558 VAL A CA 1
ATOM 4398 C C . VAL A 1 558 ? -33.424 34.510 -51.097 1.00 83.31 558 VAL A C 1
ATOM 4400 O O . VAL A 1 558 ? -34.337 35.332 -51.214 1.00 83.31 558 VAL A O 1
ATOM 4403 N N . ALA A 1 559 ? -33.531 33.287 -51.626 1.00 77.25 559 ALA A N 1
ATOM 4404 C CA . ALA A 1 559 ? -34.715 32.850 -52.362 1.00 77.25 559 ALA A CA 1
ATOM 4405 C C . ALA A 1 559 ? -35.971 32.789 -51.472 1.00 77.25 559 ALA A C 1
ATOM 4407 O O . ALA A 1 559 ? -37.060 33.193 -51.898 1.00 77.25 559 ALA A O 1
ATOM 4408 N N . ARG A 1 560 ? -35.846 32.319 -50.224 1.00 82.31 560 ARG A N 1
ATOM 4409 C CA . ARG A 1 560 ? -36.953 32.298 -49.253 1.00 82.31 560 ARG A CA 1
ATOM 4410 C C . ARG A 1 560 ? -37.403 33.703 -48.883 1.00 82.31 560 ARG A C 1
ATOM 4412 O O . ARG A 1 560 ? -38.606 33.953 -48.856 1.00 82.31 560 ARG A O 1
ATOM 4419 N N . GLU A 1 561 ? -36.472 34.622 -48.653 1.00 81.00 561 GLU A N 1
ATOM 4420 C CA . GLU A 1 561 ? -36.791 36.015 -48.340 1.00 81.00 561 GLU A CA 1
ATOM 4421 C C . GLU A 1 561 ? -37.489 36.709 -49.516 1.00 81.00 561 GLU A C 1
ATOM 4423 O O . GLU A 1 561 ? -38.541 37.325 -49.336 1.00 81.00 561 GLU A O 1
ATOM 4428 N N . ALA A 1 562 ? -37.006 36.498 -50.742 1.00 81.38 562 ALA A N 1
ATOM 4429 C CA . ALA A 1 562 ? -37.675 36.980 -51.948 1.00 81.38 562 ALA A CA 1
ATOM 4430 C C . ALA A 1 562 ? -39.100 36.411 -52.104 1.00 81.38 562 ALA A C 1
ATOM 4432 O O . ALA A 1 562 ? -39.998 37.095 -52.598 1.00 81.38 562 ALA A O 1
ATOM 4433 N N . THR A 1 563 ? -39.330 35.165 -51.680 1.00 82.44 563 THR A N 1
ATOM 4434 C CA . THR A 1 563 ? -40.665 34.544 -51.703 1.00 82.44 563 THR A CA 1
ATOM 4435 C C . THR A 1 563 ? -41.574 35.148 -50.631 1.00 82.44 563 THR A C 1
ATOM 4437 O O . THR A 1 563 ? -42.718 35.491 -50.922 1.00 82.44 563 THR A O 1
ATOM 4440 N N . ARG A 1 564 ? -41.045 35.369 -49.423 1.00 83.50 564 ARG A N 1
ATOM 4441 C CA . ARG A 1 564 ? -41.762 36.001 -48.309 1.00 83.50 564 ARG A CA 1
ATOM 4442 C C . ARG A 1 564 ? -42.172 37.438 -48.628 1.00 83.50 564 ARG A C 1
ATOM 4444 O O . ARG A 1 564 ? -43.288 37.832 -48.313 1.00 83.50 564 ARG A O 1
ATOM 4451 N N . LEU A 1 565 ? -41.308 38.209 -49.287 1.00 81.38 565 LEU A N 1
ATOM 4452 C CA . LEU A 1 565 ? -41.640 39.566 -49.734 1.00 81.38 565 LEU A CA 1
ATOM 4453 C C . LEU A 1 565 ? -42.802 39.564 -50.737 1.00 81.38 565 LEU A C 1
ATOM 4455 O O . LEU A 1 565 ? -43.723 40.361 -50.597 1.00 81.38 565 LEU A O 1
ATOM 4459 N N . LYS A 1 566 ? -42.833 38.608 -51.676 1.00 82.19 566 LYS A N 1
ATOM 4460 C CA . LYS A 1 566 ? -43.966 38.450 -52.608 1.00 82.19 566 LYS A CA 1
ATOM 4461 C C . LYS A 1 566 ? -45.274 38.075 -51.907 1.00 82.19 566 LYS A C 1
ATOM 4463 O O . LYS A 1 566 ? -46.342 38.458 -52.379 1.00 82.19 566 LYS A O 1
ATOM 4468 N N . GLU A 1 567 ? -45.216 37.303 -50.823 1.00 79.62 567 GLU A N 1
ATOM 4469 C CA . GLU A 1 567 ? -46.398 37.000 -50.004 1.00 79.62 567 GLU A CA 1
ATOM 4470 C C . GLU A 1 567 ? -46.888 38.234 -49.247 1.00 79.62 567 GLU A C 1
ATOM 4472 O O . GLU A 1 567 ? -48.080 38.519 -49.279 1.00 79.62 567 GLU A O 1
ATOM 4477 N N . ILE A 1 568 ? -45.976 39.015 -48.660 1.00 83.44 568 ILE A N 1
ATOM 4478 C CA . ILE A 1 568 ? -46.311 40.282 -47.995 1.00 83.44 568 ILE A CA 1
ATOM 4479 C C . ILE A 1 568 ? -46.968 41.255 -48.980 1.00 83.44 568 ILE A C 1
ATOM 4481 O O . ILE A 1 568 ? -47.999 41.840 -48.655 1.00 83.44 568 ILE A O 1
ATOM 4485 N N . ASP A 1 569 ? -46.418 41.403 -50.187 1.00 85.00 569 ASP A N 1
ATOM 4486 C CA . ASP A 1 569 ? -47.012 42.255 -51.222 1.00 85.00 569 ASP A CA 1
ATOM 4487 C C . ASP A 1 569 ? -48.429 41.784 -51.589 1.00 85.00 569 ASP A C 1
ATOM 4489 O O . ASP A 1 569 ? -49.355 42.593 -51.667 1.00 85.00 569 ASP A O 1
ATOM 4493 N N . ARG A 1 570 ? -48.631 40.465 -51.723 1.00 86.25 570 ARG A N 1
ATOM 4494 C CA . ARG A 1 570 ? -49.956 39.882 -51.978 1.00 86.25 570 ARG A CA 1
ATOM 4495 C C . ARG A 1 570 ? -50.934 40.162 -50.830 1.00 86.25 570 ARG A C 1
ATOM 4497 O O . ARG A 1 570 ? -52.082 40.515 -51.095 1.00 86.25 570 ARG A O 1
ATOM 4504 N N . ASP A 1 571 ? -50.504 40.034 -49.579 1.00 84.38 571 ASP A N 1
ATOM 4505 C CA . ASP A 1 571 ? -51.341 40.311 -48.407 1.00 84.38 571 ASP A CA 1
ATOM 4506 C C . ASP A 1 571 ? -51.709 41.799 -48.306 1.00 84.38 571 ASP A C 1
ATOM 4508 O O . ASP A 1 571 ? -52.850 42.141 -47.979 1.00 84.38 571 ASP A O 1
ATOM 4512 N N . ILE A 1 572 ? -50.774 42.696 -48.636 1.00 85.12 572 ILE A N 1
ATOM 4513 C CA . ILE A 1 572 ? -51.027 44.141 -48.719 1.00 85.12 572 ILE A CA 1
ATOM 4514 C C . ILE A 1 572 ? -52.082 44.439 -49.789 1.00 85.12 572 ILE A C 1
ATOM 4516 O O . ILE A 1 572 ? -52.993 45.235 -49.538 1.00 85.12 572 ILE A O 1
ATOM 4520 N N . ASP A 1 573 ? -51.998 43.802 -50.956 1.00 84.88 573 ASP A N 1
ATOM 4521 C CA . ASP A 1 573 ? -52.979 43.982 -52.027 1.00 84.88 573 ASP A CA 1
ATOM 4522 C C . ASP A 1 573 ? -54.370 43.474 -51.615 1.00 84.88 573 ASP A C 1
ATOM 4524 O O . ASP A 1 573 ? -55.356 44.200 -51.766 1.00 84.88 573 ASP A O 1
ATOM 4528 N N . VAL A 1 574 ? -54.461 42.303 -50.974 1.00 85.62 574 VAL A N 1
ATOM 4529 C CA . VAL A 1 574 ? -55.727 41.777 -50.422 1.00 85.62 574 VAL A CA 1
ATOM 4530 C C . VAL A 1 574 ? -56.308 42.711 -49.353 1.00 85.62 574 VAL A C 1
ATOM 4532 O O . VAL A 1 574 ? -57.519 42.960 -49.324 1.00 85.62 574 VAL A O 1
ATOM 4535 N N . ALA A 1 575 ? -55.470 43.274 -48.479 1.00 81.12 575 ALA A N 1
ATOM 4536 C CA . ALA A 1 575 ? -55.908 44.226 -47.462 1.00 81.12 575 ALA A CA 1
ATOM 4537 C C . ALA A 1 575 ? -56.433 45.532 -48.083 1.00 81.12 575 ALA A C 1
ATOM 4539 O O . ALA A 1 575 ? -57.447 46.070 -47.627 1.00 81.12 575 ALA A O 1
ATOM 4540 N N . ARG A 1 576 ? -55.790 46.027 -49.150 1.00 86.12 576 ARG A N 1
ATOM 4541 C CA . ARG A 1 576 ? -56.257 47.196 -49.915 1.00 86.12 576 ARG A CA 1
ATOM 4542 C C . ARG A 1 576 ? -57.602 46.932 -50.588 1.00 86.12 576 ARG A C 1
ATOM 4544 O O . ARG A 1 576 ? -58.482 47.788 -50.509 1.00 86.12 576 ARG A O 1
ATOM 4551 N N . GLU A 1 577 ? -57.784 45.760 -51.190 1.00 83.94 577 GLU A N 1
ATOM 4552 C CA . GLU A 1 577 ? -59.053 45.332 -51.797 1.00 83.94 577 GLU A CA 1
ATOM 4553 C C . GLU A 1 577 ? -60.172 45.255 -50.744 1.00 83.94 577 GLU A C 1
ATOM 4555 O O . GLU A 1 577 ? -61.264 45.794 -50.927 1.00 83.94 577 GLU A O 1
ATOM 4560 N N . THR A 1 578 ? -59.870 44.671 -49.581 1.00 83.94 578 THR A N 1
ATOM 4561 C CA . THR A 1 578 ? -60.815 44.550 -48.462 1.00 83.94 578 THR A CA 1
ATOM 4562 C C . THR A 1 578 ? -61.210 45.918 -47.904 1.00 83.94 578 THR A C 1
ATOM 4564 O O . THR A 1 578 ? -62.381 46.152 -47.605 1.00 83.94 578 THR A O 1
ATOM 4567 N N . ASN A 1 579 ? -60.254 46.841 -47.767 1.00 83.44 579 ASN A N 1
ATOM 4568 C CA . ASN A 1 579 ? -60.543 48.201 -47.315 1.00 83.44 579 ASN A CA 1
ATOM 4569 C C . ASN A 1 579 ? -61.392 48.968 -48.333 1.00 83.44 579 ASN A C 1
ATOM 4571 O O . ASN A 1 579 ? -62.358 49.603 -47.922 1.00 83.44 579 ASN A O 1
ATOM 4575 N N . ARG A 1 580 ? -61.120 48.832 -49.641 1.00 84.25 580 ARG A N 1
ATOM 4576 C CA . ARG A 1 580 ? -62.002 49.377 -50.689 1.00 84.25 580 ARG A CA 1
ATOM 4577 C C . ARG A 1 580 ? -63.418 48.811 -50.595 1.00 84.25 580 ARG A C 1
ATOM 4579 O O . ARG A 1 580 ? -64.374 49.570 -50.696 1.00 84.25 580 ARG A O 1
ATOM 4586 N N . SER A 1 581 ? -63.568 47.506 -50.354 1.00 78.62 581 SER A N 1
ATOM 4587 C CA . SER A 1 581 ? -64.889 46.889 -50.166 1.00 78.62 581 SER A CA 1
ATOM 4588 C C . SER A 1 581 ? -65.627 47.477 -48.960 1.00 78.62 581 SER A C 1
ATOM 4590 O O . SER A 1 581 ? -66.805 47.798 -49.064 1.00 78.62 581 SER A O 1
ATOM 4592 N N . LYS A 1 582 ? -64.937 47.677 -47.829 1.00 83.69 582 LYS A N 1
ATOM 4593 C CA . LYS A 1 582 ? -65.530 48.291 -46.629 1.00 83.69 582 LYS A CA 1
ATOM 4594 C C . LYS A 1 582 ? -65.895 49.760 -46.834 1.00 83.69 582 LYS A C 1
ATOM 4596 O O . LYS A 1 582 ? -66.908 50.206 -46.307 1.00 83.69 582 LYS A O 1
ATOM 4601 N N . GLU A 1 583 ? -65.081 50.518 -47.565 1.00 81.19 583 GLU A N 1
ATOM 4602 C CA . GLU A 1 583 ? -65.400 51.904 -47.927 1.00 81.19 583 GLU A CA 1
ATOM 4603 C C . GLU A 1 583 ? -66.673 51.967 -48.778 1.00 81.19 583 GLU A C 1
ATOM 4605 O O . GLU A 1 583 ? -67.570 52.751 -48.463 1.00 81.19 583 GLU A O 1
ATOM 4610 N N . LEU A 1 584 ? -66.802 51.082 -49.774 1.00 80.69 584 LEU A N 1
ATOM 4611 C CA . LEU A 1 584 ? -68.016 50.953 -50.584 1.00 80.69 584 LEU A CA 1
ATOM 4612 C C . LEU A 1 584 ? -69.240 50.549 -49.743 1.00 80.69 584 LEU A C 1
ATOM 4614 O O . LEU A 1 584 ? -70.317 51.117 -49.925 1.00 80.69 584 LEU A O 1
ATOM 4618 N N . ASP A 1 585 ? -69.085 49.633 -48.783 1.00 78.38 585 ASP A N 1
ATOM 4619 C CA . ASP A 1 585 ? -70.168 49.244 -47.866 1.00 78.38 585 ASP A CA 1
ATOM 4620 C C . ASP A 1 585 ? -70.611 50.411 -46.965 1.00 78.38 585 ASP A C 1
ATOM 4622 O O . ASP A 1 585 ? -71.805 50.606 -46.724 1.00 78.38 585 ASP A O 1
ATOM 4626 N N . ILE A 1 586 ? -69.669 51.233 -46.485 1.00 79.06 586 ILE A N 1
ATOM 4627 C CA . ILE A 1 586 ? -69.974 52.442 -45.703 1.00 79.06 586 ILE A CA 1
ATOM 4628 C C . ILE A 1 586 ? -70.717 53.474 -46.561 1.00 79.06 586 ILE A C 1
ATOM 4630 O O . ILE A 1 586 ? -71.648 54.117 -46.070 1.00 79.06 586 ILE A O 1
ATOM 4634 N N . GLU A 1 587 ? -70.333 53.653 -47.826 1.00 76.19 587 GLU A N 1
ATOM 4635 C CA . GLU A 1 587 ? -71.062 54.523 -48.756 1.00 76.19 587 GLU A CA 1
ATOM 4636 C C . GLU A 1 587 ? -72.490 54.019 -49.008 1.00 76.19 587 GLU A C 1
ATOM 4638 O O . GLU A 1 587 ? -73.436 54.808 -48.941 1.00 76.19 587 GLU A O 1
ATOM 4643 N N . LEU A 1 588 ? -72.675 52.708 -49.182 1.00 74.62 588 LEU A N 1
ATOM 4644 C CA . LEU A 1 588 ? -73.994 52.073 -49.292 1.00 74.62 588 LEU A CA 1
ATOM 4645 C C . LEU A 1 588 ? -74.859 52.293 -48.041 1.00 74.62 588 LEU A C 1
ATOM 4647 O O . LEU A 1 588 ? -76.035 52.640 -48.157 1.00 74.62 588 LEU A O 1
ATOM 4651 N N . LEU A 1 589 ? -74.284 52.164 -46.843 1.00 73.56 589 LEU A N 1
ATOM 4652 C CA . LEU A 1 589 ? -74.997 52.405 -45.583 1.00 73.56 589 LEU A CA 1
ATOM 4653 C C . LEU A 1 589 ? -75.379 53.878 -45.386 1.00 73.56 589 LEU A C 1
ATOM 4655 O O . LEU A 1 589 ? -76.431 54.170 -44.818 1.00 73.56 589 LEU A O 1
ATOM 4659 N N . LYS A 1 590 ? -74.564 54.825 -45.865 1.00 74.12 590 LYS A N 1
ATOM 4660 C CA . LYS A 1 590 ? -74.924 56.254 -45.858 1.00 74.12 590 LYS A CA 1
ATOM 4661 C C . LYS A 1 590 ? -76.086 56.553 -46.802 1.00 74.12 590 LYS A C 1
ATOM 4663 O O . LYS A 1 590 ? -76.928 57.378 -46.461 1.00 74.12 590 LYS A O 1
ATOM 4668 N N . LEU A 1 591 ? -76.161 55.865 -47.942 1.00 70.75 591 LEU A N 1
ATOM 4669 C CA . LEU A 1 591 ? -77.308 55.956 -48.849 1.00 70.75 591 LEU A CA 1
ATOM 4670 C C . LEU A 1 591 ? -78.576 55.333 -48.239 1.00 70.75 591 LEU A C 1
ATOM 4672 O O . LEU A 1 591 ? -79.664 55.843 -48.480 1.00 70.75 591 LEU A O 1
ATOM 4676 N N . GLN A 1 592 ? -78.454 54.290 -47.409 1.00 64.31 592 GLN A N 1
ATOM 4677 C CA . GLN A 1 592 ? -79.596 53.662 -46.725 1.00 64.31 592 GLN A CA 1
ATOM 4678 C C . GLN A 1 592 ? -80.098 54.439 -45.494 1.00 64.31 592 GLN A C 1
ATOM 4680 O O . GLN A 1 592 ? -81.295 54.438 -45.229 1.00 64.31 592 GLN A O 1
ATOM 4685 N N . ASN A 1 593 ? -79.219 55.135 -44.765 1.00 61.94 593 ASN A N 1
ATOM 4686 C CA . ASN A 1 593 ? -79.581 55.913 -43.567 1.00 61.94 593 ASN A CA 1
ATOM 4687 C C . ASN A 1 593 ? -79.903 57.396 -43.855 1.00 61.94 593 ASN A C 1
ATOM 4689 O O . ASN A 1 593 ? -80.152 58.167 -42.929 1.00 61.94 593 ASN A O 1
ATOM 4693 N N . GLY A 1 594 ? -79.884 57.812 -45.124 1.00 56.88 594 GLY A N 1
ATOM 4694 C CA . GLY A 1 594 ? -80.146 59.189 -45.552 1.00 56.88 594 GLY A CA 1
ATOM 4695 C C . GLY A 1 594 ? -81.623 59.587 -45.665 1.00 56.88 594 GLY A C 1
ATOM 4696 O O . GLY A 1 594 ? -81.888 60.755 -45.932 1.00 56.88 594 GLY A O 1
ATOM 4697 N N . ASP A 1 595 ? -82.575 58.669 -45.453 1.00 53.50 595 ASP A N 1
ATOM 4698 C CA . ASP A 1 595 ? -84.005 58.905 -45.740 1.00 53.50 595 ASP A CA 1
ATOM 4699 C C . ASP A 1 595 ? -84.909 59.080 -44.500 1.00 53.50 595 ASP A C 1
ATOM 4701 O O . ASP A 1 595 ? -86.125 59.234 -44.620 1.00 53.50 595 ASP A O 1
ATOM 4705 N N . GLU A 1 596 ? -84.342 59.145 -43.291 1.00 51.41 596 GLU A N 1
ATOM 4706 C CA . GLU A 1 596 ? -85.104 59.372 -42.053 1.00 51.41 596 GLU A CA 1
ATOM 4707 C C . GLU A 1 596 ? -84.825 60.740 -41.420 1.00 51.41 596 GLU A C 1
ATOM 4709 O O . GLU A 1 596 ? -84.472 60.828 -40.252 1.00 51.41 596 GLU A O 1
ATOM 4714 N N . HIS A 1 597 ? -85.019 61.838 -42.154 1.00 49.12 597 HIS A N 1
ATOM 4715 C CA . HIS A 1 597 ? -85.245 63.161 -41.549 1.00 49.12 597 HIS A CA 1
ATOM 4716 C C . HIS A 1 597 ? -86.388 63.882 -42.274 1.00 49.12 597 HIS A C 1
ATOM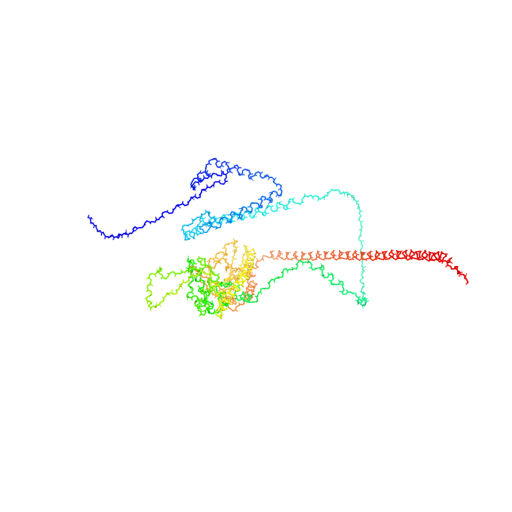 4718 O O . HIS A 1 597 ? -86.207 64.859 -42.999 1.00 49.12 597 HIS A O 1
ATOM 4724 N N . ARG A 1 598 ? -87.611 63.386 -42.050 1.00 46.09 598 ARG A N 1
ATOM 4725 C CA . ARG A 1 598 ? -88.847 64.133 -42.297 1.00 46.09 598 ARG A CA 1
ATOM 4726 C C . ARG A 1 598 ? -89.268 64.800 -40.978 1.00 46.09 598 ARG A C 1
ATOM 4728 O O . ARG A 1 598 ? -89.792 64.108 -40.108 1.00 46.09 598 ARG A O 1
ATOM 4735 N N . PRO A 1 599 ? -89.035 66.107 -40.776 1.00 49.53 599 PRO A N 1
ATOM 4736 C CA . PRO A 1 599 ? -89.536 66.798 -39.597 1.00 49.53 599 PRO A CA 1
ATOM 4737 C C . PRO A 1 599 ? -91.059 66.949 -39.700 1.00 49.53 599 PRO A C 1
ATOM 4739 O O . PRO A 1 599 ? -91.572 67.572 -40.630 1.00 49.53 599 PRO A O 1
ATOM 4742 N N . SER A 1 600 ? -91.789 66.369 -38.746 1.00 43.06 600 SER A N 1
ATOM 4743 C CA . SER A 1 600 ? -93.199 66.683 -38.508 1.00 43.06 600 SER A CA 1
ATOM 4744 C C . SER A 1 600 ? -93.314 68.122 -38.014 1.00 43.06 600 SER A C 1
ATOM 4746 O O . SER A 1 600 ? -93.061 68.412 -36.848 1.00 43.06 600 SER A O 1
ATOM 4748 N N . THR A 1 601 ? -93.700 69.017 -38.917 1.00 48.97 601 THR A N 1
ATOM 4749 C CA . THR A 1 601 ? -94.259 70.326 -38.598 1.00 48.97 601 THR A CA 1
ATOM 4750 C C . THR A 1 601 ? -95.653 70.169 -37.994 1.00 48.97 601 THR A C 1
ATOM 4752 O O . THR A 1 601 ? -96.558 69.605 -38.614 1.00 48.97 601 THR A O 1
ATOM 4755 N N . LEU A 1 602 ? -95.813 70.713 -36.789 1.00 37.12 602 LEU A N 1
ATOM 4756 C CA . LEU A 1 602 ? -96.839 71.719 -36.532 1.00 37.12 602 LEU A CA 1
ATOM 4757 C C . LEU A 1 602 ? -96.147 73.080 -36.512 1.00 37.12 602 LEU A C 1
ATOM 4759 O O . LEU A 1 602 ? -95.039 73.140 -35.929 1.00 37.12 602 LEU A O 1
#

Secondary structure (DSSP, 8-state):
---------------PPP-PPPPPPPPEE-TTT--EESSHHHHHHHHTSHHHHHHHHHHHHHHHT-----HHHHHHHHHHHHHHHHHHHHHHHHHHTTSBTTTTB---SSHHHHHHHHTSHHHHHHHHHHHHHHHHHHHHHHHHHHHHHHHTS-----------------------------------------HHHHHHHHTTS--S------PPPPHHHHHHHHHTTTSPPPHHHHHHTTS-HHHHHHHHHHHHHHHH--SS--EEHHHHHHHTT-SSHHHHHHHHHHH--BTTTEEEE-TTSSS-------SSPPPPEEEE-HHHHHHHHHT--HHHHHHHHHHHHHHHHHHHHHHHHHHHHHHHHHHHHHHHHHHHHHHTTS-EEEEEEEEEETTEEEEEEEEES---TTTHHHHHHHHTT--TTSEEEEEEEE-S-HHHHHHHHHHTSGGGGGEEEEE-TTSS-EEEEEE-TT--HHHHHHHHHHHHHHHSSTT----HHHHHHHHHHHHHHHHHHHHHHHHHHHHHHHHHHHHHHHHHHHHHHHHHHHHHHHHHHHHHHHHHHHHHHHHHHHHHHHHHHHHHHHHHSTT-------

Organism: NCBI:txid1274662

Solvent-accessible surface area (backbone atoms only — not comparable to full-atom values): 36060 Å² total; per-residue (Å²): 133,87,78,93,81,89,85,88,82,86,87,86,81,91,77,90,75,85,82,71,83,78,73,80,77,80,65,47,66,40,90,89,76,68,51,74,24,89,42,72,66,53,45,56,54,46,61,69,30,72,72,44,47,52,51,53,53,52,52,53,52,61,66,70,61,65,75,86,59,58,70,68,58,49,51,50,50,51,50,53,50,52,51,51,51,50,54,52,49,65,66,40,58,84,55,50,82,47,31,44,81,73,74,70,43,65,68,49,99,41,69,71,56,45,58,53,42,63,72,28,74,68,39,52,53,34,50,52,51,53,50,54,52,50,53,54,50,49,54,50,50,53,52,51,52,52,55,55,64,65,67,72,76,80,80,88,86,90,80,88,81,84,90,82,90,86,87,81,90,84,81,89,80,92,82,89,83,80,88,80,92,75,88,78,93,79,89,78,90,84,81,90,83,65,82,71,58,61,65,58,57,56,63,69,73,61,75,61,79,71,73,72,79,74,80,76,77,55,68,71,56,53,50,51,44,65,76,35,70,90,51,82,74,54,67,68,60,56,42,46,76,74,46,54,76,71,48,37,54,52,51,52,53,51,53,47,57,68,73,72,47,95,56,80,48,72,40,53,44,84,70,42,39,61,71,32,33,39,95,42,68,69,57,45,52,50,54,42,62,74,76,46,52,77,80,76,28,30,44,75,52,65,89,84,77,63,98,69,83,76,87,66,96,60,100,60,88,77,80,87,43,44,26,20,17,69,69,42,49,50,53,50,36,64,67,30,54,64,68,42,7,46,50,52,43,49,44,53,53,47,49,53,53,42,50,55,52,45,53,56,48,51,52,51,49,52,54,51,50,50,54,49,48,52,52,26,50,54,50,48,68,73,38,48,79,33,36,22,28,35,36,28,41,38,62,64,59,96,86,39,54,33,30,34,65,36,60,41,76,57,44,52,93,81,52,54,67,52,54,55,26,62,47,65,71,40,60,96,89,38,70,45,60,75,44,75,44,82,24,74,36,21,65,60,35,32,51,36,47,56,70,70,39,87,48,31,85,32,54,41,79,41,72,28,87,83,74,81,47,72,45,67,29,30,54,44,81,97,51,54,72,67,56,54,50,53,51,51,55,48,44,43,63,66,44,25,54,78,56,70,77,58,49,75,62,57,52,48,48,51,51,51,49,52,51,52,49,53,48,50,53,48,52,51,49,52,50,51,48,54,50,48,50,56,50,51,53,49,53,54,50,52,51,52,50,53,52,51,50,54,50,51,52,50,54,51,48,54,52,49,51,57,50,50,51,54,50,51,53,52,50,52,51,52,50,51,52,51,50,52,51,50,52,52,51,51,52,52,50,51,67,68,67,65,77,81,79,79,82,86,80,130